Protein AF-A0A942BKR8-F1 (afdb_monomer)

Structure (mmCIF, N/CA/C/O backbone):
data_AF-A0A942BKR8-F1
#
_entry.id   AF-A0A942BKR8-F1
#
loop_
_atom_site.group_PDB
_atom_site.id
_atom_site.type_symbol
_atom_site.label_atom_id
_atom_site.label_alt_id
_atom_site.label_comp_id
_atom_site.label_asym_id
_atom_site.label_entity_id
_atom_site.label_seq_id
_atom_site.pdbx_PDB_ins_code
_atom_site.Cartn_x
_atom_site.Cartn_y
_atom_site.Cartn_z
_atom_site.occupancy
_atom_site.B_iso_or_equiv
_atom_site.auth_seq_id
_atom_site.auth_comp_id
_atom_site.auth_asym_id
_atom_site.auth_atom_id
_atom_site.pdbx_PDB_model_num
ATOM 1 N N . MET A 1 1 ? -7.745 -10.402 12.088 1.00 82.06 1 MET A N 1
ATOM 2 C CA . MET A 1 1 ? -8.583 -9.652 13.038 1.00 82.06 1 MET A CA 1
ATOM 3 C C . MET A 1 1 ? -7.690 -8.964 14.060 1.00 82.06 1 MET A C 1
ATOM 5 O O . MET A 1 1 ? -7.038 -9.674 14.825 1.00 82.06 1 MET A O 1
ATOM 9 N N . LEU A 1 2 ? -7.633 -7.633 14.040 1.00 82.12 2 LEU A N 1
ATOM 10 C CA . LEU A 1 2 ? -7.012 -6.786 15.062 1.00 82.12 2 LEU A CA 1
ATOM 11 C C . LEU A 1 2 ? -7.940 -6.727 16.284 1.00 82.12 2 LEU A C 1
ATOM 13 O O . LEU A 1 2 ? -9.111 -6.392 16.129 1.00 82.12 2 LEU A O 1
ATOM 17 N N . LEU A 1 3 ? -7.440 -7.073 17.466 1.00 88.75 3 LEU A N 1
ATOM 18 C CA . LEU A 1 3 ? -8.209 -7.146 18.708 1.00 88.75 3 LEU A CA 1
ATOM 19 C C . LEU A 1 3 ? -7.782 -6.020 19.655 1.00 88.75 3 LEU A C 1
ATOM 21 O O . LEU A 1 3 ? -6.636 -5.975 20.101 1.00 88.75 3 LEU A O 1
ATOM 25 N N . ILE A 1 4 ? -8.712 -5.121 19.969 1.00 92.88 4 ILE A N 1
ATOM 26 C CA . ILE A 1 4 ? -8.462 -3.918 20.767 1.00 92.88 4 ILE A CA 1
ATOM 27 C C . ILE A 1 4 ? -9.358 -3.936 22.004 1.00 92.88 4 ILE A C 1
ATOM 29 O O . ILE A 1 4 ? -10.571 -4.082 21.880 1.00 92.88 4 ILE A O 1
ATOM 33 N N . ALA A 1 5 ? -8.781 -3.726 23.184 1.00 94.38 5 ALA A N 1
ATOM 34 C CA . ALA A 1 5 ? -9.537 -3.448 24.400 1.00 94.38 5 ALA A CA 1
ATOM 35 C C . ALA A 1 5 ? -9.640 -1.939 24.624 1.00 94.38 5 ALA A C 1
ATOM 37 O O . ALA A 1 5 ? -8.638 -1.225 24.586 1.00 94.38 5 ALA A O 1
ATOM 38 N N . VAL A 1 6 ? -10.839 -1.461 24.937 1.00 95.88 6 VAL A N 1
ATOM 39 C CA . VAL A 1 6 ? -11.064 -0.194 25.628 1.00 95.88 6 VAL A CA 1
ATOM 40 C C . VAL A 1 6 ? -11.277 -0.530 27.097 1.00 95.88 6 VAL A C 1
ATOM 42 O O . VAL A 1 6 ? -12.374 -0.925 27.495 1.00 95.88 6 VAL A O 1
ATOM 45 N N . ALA A 1 7 ? -10.206 -0.436 27.882 1.00 93.69 7 ALA A N 1
ATOM 46 C CA . ALA A 1 7 ? -10.173 -0.873 29.273 1.00 93.69 7 ALA A CA 1
ATOM 47 C C . ALA A 1 7 ? -10.205 0.328 30.221 1.00 93.69 7 ALA A C 1
ATOM 49 O O . ALA A 1 7 ? -9.514 1.321 30.002 1.00 93.69 7 ALA A O 1
ATOM 50 N N . GLY A 1 8 ? -11.068 0.269 31.230 1.00 89.38 8 GLY A N 1
ATOM 51 C CA . GLY A 1 8 ? -11.153 1.305 32.254 1.00 89.38 8 GLY A CA 1
ATOM 52 C C . GLY A 1 8 ? -12.089 0.915 33.397 1.00 89.38 8 GLY A C 1
ATOM 53 O O . GLY A 1 8 ? -12.909 -0.008 33.237 1.00 89.38 8 GLY A O 1
ATOM 54 N N . PRO A 1 9 ? -12.062 1.644 34.526 1.00 86.31 9 PRO A N 1
ATOM 55 C CA . PRO A 1 9 ? -12.952 1.384 35.650 1.00 86.31 9 PRO A CA 1
ATOM 56 C C . PRO A 1 9 ? -14.427 1.655 35.304 1.00 86.31 9 PRO A C 1
ATOM 58 O O . PRO A 1 9 ? -14.784 2.158 34.226 1.00 86.31 9 PRO A O 1
ATOM 61 N N . VAL A 1 10 ? -15.327 1.287 36.219 1.00 82.31 10 VAL A N 1
ATOM 62 C CA . VAL A 1 10 ? -16.761 1.590 36.091 1.00 82.31 10 VAL A CA 1
ATOM 63 C C . VAL A 1 10 ? -16.942 3.105 36.007 1.00 82.31 10 VAL A C 1
ATOM 65 O O . VAL A 1 10 ? -16.394 3.855 36.806 1.00 82.31 10 VAL A O 1
ATOM 68 N N . GLY A 1 11 ? -17.695 3.568 35.007 1.00 78.81 11 GLY A N 1
ATOM 69 C CA . GLY A 1 11 ? -17.929 4.999 34.807 1.00 78.81 11 GLY A CA 1
ATOM 70 C C . GLY A 1 11 ? -16.802 5.772 34.116 1.00 78.81 11 GLY A C 1
ATOM 71 O O . GLY A 1 11 ? -16.971 6.965 33.913 1.00 78.81 11 GLY A O 1
ATOM 72 N N . ALA A 1 12 ? -15.725 5.125 33.662 1.00 85.56 12 ALA A N 1
ATOM 73 C CA . ALA A 1 12 ? -14.618 5.783 32.954 1.00 85.56 12 ALA A CA 1
ATOM 74 C C . ALA A 1 12 ? -14.960 6.328 31.546 1.00 85.56 12 ALA A C 1
ATOM 76 O O . ALA A 1 12 ? -14.064 6.661 30.783 1.00 85.56 12 ALA A O 1
ATOM 77 N N . GLY A 1 13 ? -16.236 6.358 31.148 1.00 88.25 13 GLY A N 1
ATOM 78 C CA . GLY A 1 13 ? -16.650 6.849 29.829 1.00 88.25 13 GLY A CA 1
ATOM 79 C C . GLY A 1 13 ? -16.397 5.890 28.657 1.00 88.25 13 GLY A C 1
ATOM 80 O O . GLY A 1 13 ? -16.443 6.331 27.513 1.00 88.25 13 GLY A O 1
ATOM 81 N N . LYS A 1 14 ? -16.161 4.590 28.907 1.00 92.31 14 LYS A N 1
ATOM 82 C CA . LYS A 1 14 ? -15.961 3.567 27.856 1.00 92.31 14 LYS A CA 1
ATOM 83 C C . LYS A 1 14 ? -17.088 3.566 26.823 1.00 92.31 14 LYS A C 1
ATOM 85 O O . LYS A 1 14 ? -16.834 3.791 25.646 1.00 92.31 14 LYS A O 1
ATOM 90 N N . SER A 1 15 ? -18.326 3.401 27.279 1.00 92.00 15 SER A N 1
ATOM 91 C CA . SER A 1 15 ? -19.517 3.347 26.428 1.00 92.00 15 SER A CA 1
ATOM 92 C C . SER A 1 15 ? -19.700 4.632 25.620 1.00 92.00 15 SER A C 1
ATOM 94 O O . SER A 1 15 ? -19.992 4.582 24.430 1.00 92.00 15 SER A O 1
ATOM 96 N N . THR A 1 16 ? -19.430 5.794 26.226 1.00 92.19 16 THR A N 1
ATOM 97 C CA . THR A 1 16 ? -19.457 7.097 25.542 1.00 92.19 16 THR A CA 1
ATOM 98 C C . THR A 1 16 ? -18.399 7.186 24.442 1.00 92.19 16 THR A C 1
ATOM 100 O O . THR A 1 16 ? -18.692 7.631 23.332 1.00 92.19 16 THR A O 1
ATOM 103 N N . LEU A 1 17 ? -17.170 6.744 24.727 1.00 94.44 17 LEU A N 1
ATOM 104 C CA . LEU A 1 17 ? -16.083 6.704 23.752 1.00 94.44 17 LEU A CA 1
ATOM 105 C C . LEU A 1 17 ? -16.416 5.760 22.592 1.00 94.44 17 LEU A C 1
ATOM 107 O O . LEU A 1 17 ? -16.301 6.160 21.434 1.00 94.44 17 LEU A O 1
ATOM 111 N N . LEU A 1 18 ? -16.842 4.532 22.897 1.00 96.38 18 LEU A N 1
ATOM 112 C CA . LEU A 1 18 ? -17.204 3.525 21.901 1.00 96.38 18 LEU A CA 1
ATOM 113 C C . LEU A 1 18 ? -18.357 4.002 21.018 1.00 96.38 18 LEU A C 1
ATOM 115 O O . LEU A 1 18 ? -18.281 3.849 19.801 1.00 96.38 18 LEU A O 1
ATOM 119 N N . LEU A 1 19 ? -19.370 4.658 21.593 1.00 94.94 19 LEU A N 1
ATOM 120 C CA . LEU A 1 19 ? -20.505 5.190 20.835 1.00 94.94 19 LEU A CA 1
ATOM 121 C C . LEU A 1 19 ? -20.060 6.313 19.901 1.00 94.94 19 LEU A C 1
ATOM 123 O O . LEU A 1 19 ? -20.410 6.320 18.722 1.00 94.94 19 LEU A O 1
ATOM 127 N N . GLY A 1 20 ? -19.211 7.215 20.399 1.00 95.06 20 GLY A N 1
ATOM 128 C CA . GLY A 1 20 ? -18.631 8.279 19.587 1.00 95.06 20 GLY A CA 1
ATOM 129 C C . GLY A 1 20 ? -17.706 7.769 18.475 1.00 95.06 20 GLY A C 1
ATOM 130 O O . GLY A 1 20 ? -17.565 8.446 17.455 1.00 95.06 20 GLY A O 1
ATOM 131 N N . VAL A 1 21 ? -17.060 6.610 18.653 1.00 95.75 21 VAL A N 1
ATOM 132 C CA . VAL A 1 21 ? -16.286 5.927 17.602 1.00 95.75 21 VAL A CA 1
ATOM 133 C C . VAL A 1 21 ? -17.223 5.267 16.593 1.00 95.75 21 VAL A C 1
ATOM 135 O O . VAL A 1 21 ? -17.039 5.478 15.399 1.00 95.75 21 VAL A O 1
ATOM 138 N N . ALA A 1 22 ? -18.244 4.537 17.050 1.00 96.12 22 ALA A N 1
ATOM 139 C CA . ALA A 1 22 ? -19.228 3.880 16.192 1.00 96.12 22 ALA A CA 1
ATOM 140 C C . ALA A 1 22 ? -19.914 4.881 15.251 1.00 96.12 22 ALA A C 1
ATOM 142 O O . ALA A 1 22 ? -19.901 4.685 14.039 1.00 96.12 22 ALA A O 1
ATOM 143 N N . GLN A 1 23 ? -20.423 5.993 15.791 1.00 94.62 23 GLN A N 1
ATOM 144 C CA . GLN A 1 23 ? -21.047 7.064 15.007 1.00 94.62 23 GLN A CA 1
ATOM 145 C C . GLN A 1 23 ? -20.092 7.632 13.953 1.00 94.62 23 GLN A C 1
ATOM 147 O O . GLN A 1 23 ? -20.432 7.683 12.776 1.00 94.62 23 GLN A O 1
ATOM 152 N N . ALA A 1 24 ? -18.862 7.970 14.347 1.00 93.06 24 ALA A N 1
ATOM 153 C CA . ALA A 1 24 ? -17.874 8.522 13.424 1.00 93.06 24 ALA A CA 1
ATOM 154 C C . ALA A 1 24 ? -17.439 7.523 12.333 1.00 93.06 24 ALA A C 1
ATOM 156 O O . ALA A 1 24 ? -17.042 7.938 11.245 1.00 93.06 24 ALA A O 1
ATOM 157 N N . LEU A 1 25 ? -17.480 6.215 12.601 1.00 92.38 25 LEU A N 1
ATOM 158 C CA . LEU A 1 25 ? -17.224 5.185 11.592 1.00 92.38 25 LEU A CA 1
ATOM 159 C C . LEU A 1 25 ? -18.404 5.039 10.620 1.00 92.38 25 LEU A C 1
ATOM 161 O O . LEU A 1 25 ? -18.173 4.961 9.413 1.00 92.38 25 LEU A O 1
ATOM 165 N N . ILE A 1 26 ? -19.643 5.074 11.124 1.00 89.25 26 ILE A N 1
ATOM 166 C CA . ILE A 1 26 ? -20.868 5.060 10.307 1.00 89.25 26 ILE A CA 1
ATOM 167 C C . ILE A 1 26 ? -20.913 6.288 9.387 1.00 89.25 26 ILE A C 1
ATOM 169 O O . ILE A 1 26 ? -21.120 6.142 8.186 1.00 89.25 26 ILE A O 1
ATOM 173 N N . GLU A 1 27 ? -20.635 7.486 9.911 1.00 88.88 27 GLU A N 1
ATOM 174 C CA . GLU A 1 27 ? -20.559 8.736 9.132 1.00 88.88 27 GLU A CA 1
ATOM 175 C C . GLU A 1 27 ? -19.515 8.669 8.007 1.00 88.88 27 GLU A C 1
ATOM 177 O O . GLU A 1 27 ? -19.668 9.293 6.960 1.00 88.88 27 GLU A O 1
ATOM 182 N N . LYS A 1 28 ? -18.449 7.885 8.206 1.00 83.25 28 LYS A N 1
ATOM 183 C CA . LYS A 1 28 ? -17.399 7.634 7.208 1.00 83.25 28 LYS A CA 1
ATOM 184 C C . LYS A 1 28 ? -17.722 6.469 6.266 1.00 83.25 28 LYS A C 1
ATOM 186 O O . LYS A 1 28 ? -16.849 6.064 5.496 1.00 83.25 28 LYS A O 1
ATOM 191 N N . GLY A 1 29 ? -18.933 5.916 6.335 1.00 84.12 29 GLY A N 1
ATOM 192 C CA . GLY A 1 29 ? -19.398 4.814 5.495 1.00 84.12 29 GLY A CA 1
ATOM 193 C C . GLY A 1 29 ? -18.681 3.488 5.749 1.00 84.12 29 GLY A C 1
ATOM 194 O O . GLY A 1 29 ? -18.616 2.656 4.848 1.00 84.12 29 GLY A O 1
ATOM 195 N N . GLN A 1 30 ? -18.080 3.292 6.926 1.00 86.06 30 GLN A N 1
ATOM 196 C CA . GLN A 1 30 ? -17.479 2.004 7.282 1.00 86.06 30 GLN A CA 1
ATOM 197 C C . GLN A 1 30 ? -18.559 0.982 7.629 1.00 86.06 30 GLN A C 1
ATOM 199 O O . GLN A 1 30 ? -19.591 1.324 8.212 1.00 86.06 30 GLN A O 1
ATOM 204 N N . SER A 1 31 ? -18.302 -0.285 7.304 1.00 89.44 31 SER A N 1
ATOM 205 C CA . SER A 1 31 ? -19.162 -1.378 7.747 1.00 89.44 31 SER A CA 1
ATOM 206 C C . SER A 1 31 ? -18.900 -1.640 9.230 1.00 89.44 31 SER A C 1
ATOM 208 O O . SER A 1 31 ? -17.857 -2.185 9.599 1.00 89.44 31 SER A O 1
ATOM 210 N N . VAL A 1 32 ? -19.835 -1.220 10.086 1.00 95.38 32 VAL A N 1
ATOM 211 C CA . VAL A 1 32 ? -19.746 -1.397 11.541 1.00 95.38 32 VAL A CA 1
ATOM 212 C C . VAL A 1 32 ? -20.957 -2.164 12.049 1.00 95.38 32 VAL A C 1
ATOM 214 O O . VAL A 1 32 ? -22.084 -1.869 11.653 1.00 95.38 32 VAL A O 1
ATOM 217 N N . ALA A 1 33 ? -20.729 -3.111 12.954 1.00 95.81 33 ALA A N 1
ATOM 218 C CA . ALA A 1 33 ? -21.783 -3.844 13.645 1.00 95.81 33 ALA A CA 1
ATOM 219 C C . ALA A 1 33 ? -21.454 -4.049 15.130 1.00 95.81 33 ALA A C 1
ATOM 221 O O . ALA A 1 33 ? -20.327 -3.824 15.576 1.00 95.81 33 ALA A O 1
ATOM 222 N N . GLY A 1 34 ? -22.446 -4.496 15.895 1.00 94.94 34 GLY A N 1
ATOM 223 C CA . GLY A 1 34 ? -22.294 -4.843 17.306 1.00 94.94 34 GLY A CA 1
ATOM 224 C C . GLY A 1 34 ? -23.263 -4.074 18.191 1.00 94.94 34 GLY A C 1
ATOM 225 O O . GLY A 1 34 ? -24.356 -3.712 17.753 1.00 94.94 34 GLY A O 1
ATOM 226 N N . PHE A 1 35 ? -22.883 -3.854 19.443 1.00 94.00 35 PHE A N 1
ATOM 227 C CA . PHE A 1 35 ? -23.728 -3.171 20.412 1.00 94.00 35 PHE A CA 1
ATOM 228 C C . PHE A 1 35 ? -22.903 -2.475 21.488 1.00 94.00 35 PHE A C 1
ATOM 230 O O . PHE A 1 35 ? -21.774 -2.863 21.796 1.00 94.00 35 PHE A O 1
ATOM 237 N N . ILE A 1 36 ? -23.498 -1.447 22.083 1.00 94.44 36 ILE A N 1
ATOM 238 C CA . ILE A 1 36 ? -22.902 -0.687 23.179 1.00 94.44 36 ILE A CA 1
ATOM 239 C C . ILE A 1 36 ? -23.905 -0.601 24.319 1.00 94.44 36 ILE A C 1
ATOM 241 O O . ILE A 1 36 ? -25.056 -0.226 24.105 1.00 94.44 36 ILE A O 1
ATOM 245 N N . GLN A 1 37 ? -23.460 -0.913 25.533 1.00 90.88 37 GLN A N 1
ATOM 246 C CA . GLN A 1 37 ? -24.281 -0.817 26.730 1.00 90.88 37 GLN A CA 1
ATOM 247 C C . GLN A 1 37 ? -24.216 0.604 27.281 1.00 90.88 37 GLN A C 1
ATOM 249 O O . GLN A 1 37 ? -23.199 1.049 27.807 1.00 90.88 37 GLN A O 1
ATOM 254 N N . VAL A 1 38 ? -25.320 1.333 27.175 1.00 89.31 38 VAL A N 1
ATOM 255 C CA . VAL A 1 38 ? -25.442 2.688 27.703 1.00 89.31 38 VAL A CA 1
ATOM 256 C C . VAL A 1 38 ? -26.180 2.624 29.033 1.00 89.31 38 VAL A C 1
ATOM 258 O O . VAL A 1 38 ? -27.279 2.089 29.142 1.00 89.31 38 VAL A O 1
ATOM 261 N N . ALA A 1 39 ? -25.540 3.160 30.066 1.00 86.19 39 ALA A N 1
ATOM 262 C CA . ALA A 1 39 ? -26.139 3.287 31.384 1.00 86.19 39 ALA A CA 1
ATOM 263 C C . ALA A 1 39 ? -27.215 4.385 31.379 1.00 86.19 39 ALA A C 1
ATOM 265 O O . ALA A 1 39 ? -26.976 5.468 30.838 1.00 86.19 39 ALA A O 1
ATOM 266 N N . GLY A 1 40 ? -28.360 4.109 32.003 1.00 84.69 40 GLY A N 1
ATOM 267 C CA . GLY A 1 40 ? -29.383 5.102 32.318 1.00 84.69 40 GLY A CA 1
ATOM 268 C C . GLY A 1 40 ? -28.958 6.039 33.453 1.00 84.69 40 GLY A C 1
ATOM 269 O O . GLY A 1 40 ? -27.769 6.174 33.771 1.00 84.69 40 GLY A O 1
ATOM 270 N N . GLU A 1 41 ? -29.935 6.688 34.085 1.00 80.06 41 GLU A N 1
ATOM 271 C CA . GLU A 1 41 ? -29.666 7.580 35.211 1.00 80.06 41 GLU A CA 1
ATOM 272 C C . GLU A 1 41 ? -29.025 6.832 36.387 1.00 80.06 41 GLU A C 1
ATOM 274 O O . GLU A 1 41 ? -29.347 5.684 36.711 1.00 80.06 41 GLU A O 1
ATOM 279 N N . ARG A 1 42 ? -28.065 7.508 37.022 1.00 81.06 42 ARG A N 1
ATOM 280 C CA . ARG A 1 42 ? -27.424 7.046 38.250 1.00 81.06 42 ARG A CA 1
ATOM 281 C C . ARG A 1 42 ? -27.868 7.950 39.374 1.00 81.06 42 ARG A C 1
ATOM 283 O O . ARG A 1 42 ? -27.618 9.150 39.325 1.00 81.06 42 ARG A O 1
ATOM 290 N N . GLN A 1 43 ? -28.434 7.360 40.415 1.00 80.31 43 GLN A N 1
ATOM 291 C CA . GLN A 1 43 ? -28.839 8.139 41.581 1.00 80.31 43 GLN A CA 1
ATOM 292 C C . GLN A 1 43 ? -27.650 8.600 42.431 1.00 80.31 43 GLN A C 1
ATOM 294 O O . GLN A 1 43 ? -27.746 9.612 43.116 1.00 80.31 43 GLN A O 1
ATOM 299 N N . GLN A 1 44 ? -26.529 7.865 42.409 1.00 79.31 44 GLN A N 1
ATOM 300 C CA . GLN A 1 44 ? -25.344 8.177 43.211 1.00 79.31 44 GLN A CA 1
ATOM 301 C C . GLN A 1 44 ? -24.038 7.853 42.461 1.00 79.31 44 GLN A C 1
ATOM 303 O O . GLN A 1 44 ? -23.983 6.860 41.727 1.00 79.31 44 GLN A O 1
ATOM 308 N N . PRO A 1 45 ? -22.961 8.641 42.655 1.00 73.38 45 PRO A N 1
ATOM 309 C CA . PRO A 1 45 ? -21.629 8.306 42.152 1.00 73.38 45 PRO A CA 1
ATOM 310 C C . PRO A 1 45 ? -21.156 6.945 42.683 1.00 73.38 45 PRO A C 1
ATOM 312 O O . PRO A 1 45 ? -21.305 6.645 43.861 1.00 73.38 45 PRO A O 1
ATOM 315 N N . GLY A 1 46 ? -20.588 6.105 41.816 1.00 68.38 46 GLY A N 1
ATOM 316 C CA . GLY A 1 46 ? -20.098 4.768 42.187 1.00 68.38 46 GLY A CA 1
ATOM 317 C C . GLY A 1 46 ? -21.173 3.675 42.261 1.00 68.38 46 GLY A C 1
ATOM 318 O O . GLY A 1 46 ? -20.833 2.498 42.149 1.00 68.38 46 GLY A O 1
ATOM 319 N N . ARG A 1 47 ? -22.463 4.032 42.342 1.00 77.12 47 ARG A N 1
ATOM 320 C CA . ARG A 1 47 ? -23.572 3.088 42.141 1.00 77.12 47 ARG A CA 1
ATOM 321 C C . ARG A 1 47 ? -23.756 2.839 40.640 1.00 77.12 47 ARG A C 1
ATOM 323 O O . ARG A 1 47 ? -23.650 3.758 39.823 1.00 77.12 47 ARG A O 1
ATOM 330 N N . GLY A 1 48 ? -24.009 1.587 40.261 1.00 74.81 48 GLY A N 1
ATOM 331 C CA . GLY A 1 48 ? -24.417 1.277 38.888 1.00 74.81 48 GLY A CA 1
ATOM 332 C C . GLY A 1 48 ? -25.794 1.878 38.573 1.00 74.81 48 GLY A C 1
ATOM 333 O O . GLY A 1 48 ? -26.536 2.212 39.491 1.00 74.81 48 GLY A O 1
ATOM 334 N N . ALA A 1 49 ? -26.123 2.040 37.292 1.00 84.88 49 ALA A N 1
ATOM 335 C CA . ALA A 1 49 ? -27.385 2.663 36.883 1.00 84.88 49 ALA A CA 1
ATOM 336 C C . ALA A 1 49 ? -28.600 1.790 37.225 1.00 84.88 49 ALA A C 1
ATOM 338 O O . ALA A 1 49 ? -28.463 0.573 37.399 1.00 84.88 49 ALA A O 1
ATOM 339 N N . ASP A 1 50 ? -29.766 2.434 37.312 1.00 87.94 50 ASP A N 1
ATOM 340 C CA . ASP A 1 50 ? -31.046 1.762 37.567 1.00 87.94 50 ASP A CA 1
ATOM 341 C C . ASP A 1 50 ? -31.498 0.950 36.343 1.00 87.94 50 ASP A C 1
ATOM 343 O O . ASP A 1 50 ? -32.085 -0.124 36.474 1.00 87.94 50 ASP A O 1
ATOM 347 N N . THR A 1 51 ? -31.155 1.419 35.144 1.00 90.06 51 THR A N 1
ATOM 348 C CA . THR A 1 51 ? -31.402 0.726 33.880 1.00 90.06 51 THR A CA 1
ATOM 349 C C . THR A 1 51 ? -30.172 0.759 32.984 1.00 90.06 51 THR A C 1
ATOM 351 O O . THR A 1 51 ? -29.326 1.656 33.060 1.00 90.06 51 THR A O 1
ATOM 354 N N . TYR A 1 52 ? -30.073 -0.242 32.119 1.00 88.06 52 TYR A N 1
ATOM 355 C CA . TYR A 1 52 ? -29.096 -0.312 31.048 1.00 88.06 52 TYR A CA 1
ATOM 356 C C . TYR A 1 52 ? -29.811 -0.649 29.752 1.00 88.06 52 TYR A C 1
ATOM 358 O O . TYR A 1 52 ? -30.551 -1.634 29.681 1.00 88.06 52 TYR A O 1
ATOM 366 N N . ASP A 1 53 ? -29.524 0.150 28.732 1.00 91.19 53 ASP A N 1
ATOM 367 C CA . ASP A 1 53 ? -29.974 -0.081 27.370 1.00 91.19 53 ASP A CA 1
ATOM 368 C C . ASP A 1 53 ? -28.800 -0.557 26.525 1.00 91.19 53 ASP A C 1
ATOM 370 O O . ASP A 1 53 ? -27.658 -0.124 26.697 1.00 91.19 53 ASP A O 1
ATOM 374 N N . LEU A 1 54 ? -29.092 -1.409 25.555 1.00 90.88 54 LEU A N 1
ATOM 375 C CA . LEU A 1 54 ? -28.176 -1.744 24.482 1.00 90.88 54 LEU A CA 1
ATOM 376 C C . LEU A 1 54 ? -28.523 -0.915 23.250 1.00 90.88 54 LEU A C 1
ATOM 378 O O . LEU A 1 54 ? -29.650 -0.952 22.753 1.00 90.88 54 LEU A O 1
ATOM 382 N N . VAL A 1 55 ? -27.535 -0.171 22.764 1.00 94.00 55 VAL A N 1
ATOM 383 C CA . VAL A 1 55 ? -27.567 0.534 21.483 1.00 94.00 55 VAL A CA 1
ATOM 384 C C . VAL A 1 55 ? -27.016 -0.404 20.421 1.00 94.00 55 VAL A C 1
ATOM 386 O O . VAL A 1 55 ? -25.838 -0.757 20.467 1.00 94.00 55 VAL A O 1
ATOM 389 N N . GLU A 1 56 ? -27.849 -0.797 19.467 1.00 93.19 56 GLU A N 1
ATOM 390 C CA . GLU A 1 56 ? -27.440 -1.654 18.354 1.00 93.19 56 GLU A CA 1
ATOM 391 C C . GLU A 1 56 ? -26.729 -0.856 17.259 1.00 93.19 56 GLU A C 1
ATOM 393 O O . GLU A 1 56 ? -27.093 0.276 16.952 1.00 93.19 56 GLU A O 1
ATOM 398 N N . ILE A 1 57 ? -25.705 -1.443 16.644 1.00 93.81 57 ILE A N 1
ATOM 399 C CA . ILE A 1 57 ? -24.937 -0.840 15.551 1.00 93.81 57 ILE A CA 1
ATOM 400 C C . ILE A 1 57 ? -25.213 -1.648 14.272 1.00 93.81 57 ILE A C 1
ATOM 402 O O . ILE A 1 57 ? -25.084 -2.875 14.312 1.00 93.81 57 ILE A O 1
ATOM 406 N N . PRO A 1 58 ? -25.550 -1.007 13.133 1.00 90.38 58 PRO A N 1
ATOM 407 C CA . PRO A 1 58 ? -25.489 0.438 12.873 1.00 90.38 58 PRO A CA 1
ATOM 408 C C . PRO A 1 58 ? -26.801 1.210 13.098 1.00 90.38 58 PRO A C 1
ATOM 410 O O . PRO A 1 58 ? -26.804 2.423 12.915 1.00 90.38 58 PRO A O 1
ATOM 413 N N . SER A 1 59 ? -27.907 0.553 13.470 1.00 90.06 59 SER A N 1
ATOM 414 C CA . SER A 1 59 ? -29.236 1.192 13.574 1.00 90.06 59 SER A CA 1
ATOM 415 C C . SER A 1 59 ? -29.314 2.302 14.628 1.00 90.06 59 SER A C 1
ATOM 417 O O . SER A 1 59 ? -30.200 3.152 14.566 1.00 90.06 59 SER A O 1
ATOM 419 N N . LEU A 1 60 ? -28.406 2.280 15.608 1.00 90.25 60 LEU A N 1
ATOM 420 C CA . LEU A 1 60 ? -28.409 3.101 16.819 1.00 90.25 60 LEU A CA 1
ATOM 421 C C . LEU A 1 60 ? -29.709 2.977 17.627 1.00 90.25 60 LEU A C 1
ATOM 423 O O . LEU A 1 60 ? -30.013 3.826 18.469 1.00 90.25 60 LEU A O 1
ATOM 427 N N . GLN A 1 61 ? -30.465 1.902 17.398 1.00 91.88 61 GLN A N 1
ATOM 428 C CA . GLN A 1 61 ? -31.696 1.629 18.116 1.00 91.88 61 GLN A CA 1
ATOM 429 C C . GLN A 1 61 ? -31.370 1.190 19.542 1.00 91.88 61 GLN A C 1
ATOM 431 O O . GLN A 1 61 ? -30.525 0.323 19.767 1.00 91.88 61 GLN A O 1
ATOM 436 N N . LYS A 1 62 ? -32.057 1.795 20.511 1.00 93.00 62 LYS A N 1
ATOM 437 C CA . LYS A 1 62 ? -31.969 1.416 21.921 1.00 93.00 62 LYS A CA 1
ATOM 438 C C . LYS A 1 62 ? -32.955 0.304 22.229 1.00 93.00 62 LYS A C 1
ATOM 440 O O . LYS A 1 62 ? -34.123 0.380 21.854 1.00 93.00 62 LYS A O 1
ATOM 445 N N . THR A 1 63 ? -32.477 -0.699 22.948 1.00 91.50 63 THR A N 1
ATOM 446 C CA . THR A 1 63 ? -33.273 -1.821 23.443 1.00 91.50 63 THR A CA 1
ATOM 447 C C . THR A 1 63 ? -32.984 -2.016 24.929 1.00 91.50 63 THR A C 1
ATOM 449 O O . THR A 1 63 ? -31.808 -2.022 25.299 1.00 91.50 63 THR A O 1
ATOM 452 N N . PRO A 1 64 ? -34.004 -2.181 25.787 1.00 90.44 64 PRO A N 1
ATOM 453 C CA . PRO A 1 64 ? -33.785 -2.480 27.198 1.00 90.44 64 PRO A CA 1
ATOM 454 C C . PRO A 1 64 ? -32.956 -3.755 27.366 1.00 90.44 64 PRO A C 1
ATOM 456 O O . PRO A 1 64 ? -33.203 -4.749 26.680 1.00 90.44 64 PRO A O 1
ATOM 459 N N . TRP A 1 65 ? -31.979 -3.734 28.271 1.00 88.12 65 TRP A N 1
ATOM 460 C CA . TRP A 1 65 ? -31.074 -4.865 28.487 1.00 88.12 65 TRP A CA 1
ATOM 461 C C . TRP A 1 65 ? -31.064 -5.368 29.919 1.00 88.12 65 TRP A C 1
ATOM 463 O O . TRP A 1 65 ? -31.263 -6.557 30.154 1.00 88.12 65 TRP A O 1
ATOM 473 N N . ALA A 1 66 ? -30.849 -4.479 30.882 1.00 87.12 66 ALA A N 1
ATOM 474 C CA . ALA A 1 66 ? -30.815 -4.864 32.282 1.00 87.12 66 ALA A CA 1
ATOM 475 C C . ALA A 1 66 ? -31.502 -3.816 33.144 1.00 87.12 66 ALA A C 1
ATOM 477 O O . ALA A 1 66 ? -31.354 -2.612 32.927 1.00 87.12 66 ALA A O 1
ATOM 478 N N . VAL A 1 67 ? -32.230 -4.291 34.147 1.00 89.56 67 VAL A N 1
ATOM 479 C CA . VAL A 1 67 ? -32.846 -3.451 35.174 1.00 89.56 67 VAL A CA 1
ATOM 480 C C . VAL A 1 67 ? -32.238 -3.831 36.512 1.00 89.56 67 VAL A C 1
ATOM 482 O O . VAL A 1 67 ? -32.055 -5.017 36.806 1.00 89.56 67 VAL A O 1
ATOM 485 N N . ARG A 1 68 ? -31.879 -2.826 37.309 1.00 86.56 68 ARG A N 1
ATOM 486 C CA . ARG A 1 68 ? -31.351 -3.034 38.652 1.00 86.56 68 ARG A CA 1
ATOM 487 C C . ARG A 1 68 ? -32.435 -3.636 39.541 1.00 86.56 68 ARG A C 1
ATOM 489 O O . ARG A 1 68 ? -33.549 -3.128 39.611 1.00 86.56 68 ARG A O 1
ATOM 496 N N . ASP A 1 69 ? -32.075 -4.703 40.235 1.00 89.56 69 ASP A N 1
ATOM 497 C CA . ASP A 1 69 ? -32.926 -5.399 41.189 1.00 89.56 69 ASP A CA 1
ATOM 498 C C . ASP A 1 69 ? -32.078 -5.736 42.415 1.00 89.56 69 ASP A C 1
ATOM 500 O O . ASP A 1 69 ? -31.238 -6.633 42.371 1.00 89.56 69 ASP A O 1
ATOM 504 N N . GLU A 1 70 ? -32.269 -4.980 43.500 1.00 89.06 70 GLU A N 1
ATOM 505 C CA . GLU A 1 70 ? -31.480 -5.114 44.736 1.00 89.06 70 GLU A CA 1
ATOM 506 C C . GLU A 1 70 ? -31.691 -6.469 45.435 1.00 89.06 70 GLU A C 1
ATOM 508 O O . GLU A 1 70 ? -30.969 -6.793 46.375 1.00 89.06 70 GLU A O 1
ATOM 513 N N . THR A 1 71 ? -32.663 -7.272 44.987 1.00 91.44 71 THR A N 1
ATOM 514 C CA . THR A 1 71 ? -32.884 -8.631 45.502 1.00 91.44 71 THR A CA 1
ATOM 515 C C . THR A 1 71 ? -31.947 -9.673 44.883 1.00 91.44 71 THR A C 1
ATOM 517 O O . THR A 1 71 ? -31.851 -10.787 45.397 1.00 91.44 71 THR A O 1
ATOM 520 N N . LEU A 1 72 ? -31.240 -9.330 43.798 1.00 86.56 72 LEU A N 1
ATOM 521 C CA . LEU A 1 72 ? -30.338 -10.228 43.074 1.00 86.56 72 LEU A CA 1
ATOM 522 C C . LEU A 1 72 ? -28.862 -9.978 43.430 1.00 86.56 72 LEU A C 1
ATOM 524 O O . LEU A 1 72 ? -28.472 -8.896 43.866 1.00 86.56 72 LEU A O 1
ATOM 528 N N . SER A 1 73 ? -28.010 -10.980 43.195 1.00 80.00 73 SER A N 1
ATOM 529 C CA . SER A 1 73 ? -26.550 -10.857 43.291 1.00 80.00 73 SER A CA 1
ATOM 530 C C . SER A 1 73 ? -25.889 -11.512 42.068 1.00 80.00 73 SER A C 1
ATOM 532 O O . SER A 1 73 ? -25.885 -12.742 41.985 1.00 80.00 73 SER A O 1
ATOM 534 N N . PRO A 1 74 ? -25.348 -10.734 41.106 1.00 75.88 74 PRO A N 1
ATOM 535 C CA . PRO A 1 74 ? -25.307 -9.265 41.073 1.00 75.88 74 PRO A CA 1
ATOM 536 C C . PRO A 1 74 ? -26.712 -8.630 40.956 1.00 75.88 74 PRO A C 1
ATOM 538 O O . PRO A 1 74 ? -27.626 -9.302 40.481 1.00 75.88 74 PRO A O 1
ATOM 541 N N . PRO A 1 75 ? -26.901 -7.352 41.356 1.00 86.06 75 PRO A N 1
ATOM 542 C CA . PRO A 1 75 ? -28.218 -6.717 41.504 1.00 86.06 75 PRO A CA 1
ATOM 543 C C . PRO A 1 75 ? -28.820 -6.287 40.160 1.00 86.06 75 PRO A C 1
ATOM 545 O O . PRO A 1 75 ? -29.206 -5.134 39.975 1.00 86.06 75 PRO A O 1
ATOM 548 N N . TYR A 1 76 ? -28.833 -7.189 39.181 1.00 85.31 76 TYR A N 1
ATOM 549 C CA . TYR A 1 76 ? -29.287 -6.934 37.822 1.00 85.31 76 TYR A CA 1
ATOM 550 C C . TYR A 1 76 ? -30.102 -8.103 37.299 1.00 85.31 76 TYR A C 1
ATOM 552 O O . TYR A 1 76 ? -29.641 -9.243 37.255 1.00 85.31 76 TYR A O 1
ATOM 560 N N . ARG A 1 77 ? -31.311 -7.786 36.842 1.00 87.38 77 ARG A N 1
ATOM 561 C CA . ARG A 1 77 ? -32.151 -8.692 36.073 1.00 87.38 77 ARG A CA 1
ATOM 562 C C . ARG A 1 77 ? -31.935 -8.406 34.592 1.00 87.38 77 ARG A C 1
ATOM 564 O O . ARG A 1 77 ? -32.300 -7.334 34.108 1.00 87.38 77 ARG A O 1
ATOM 5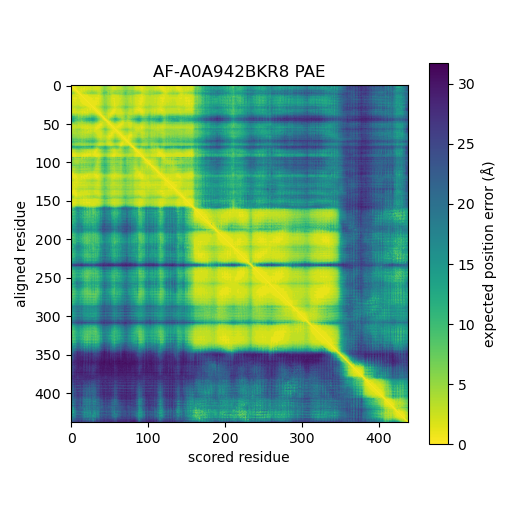71 N N . PHE A 1 78 ? -31.338 -9.360 33.886 1.00 84.31 78 PHE A N 1
ATOM 572 C CA . PHE A 1 78 ? -31.138 -9.281 32.441 1.00 84.31 78 PHE A CA 1
ATOM 573 C C . PHE A 1 78 ? -32.421 -9.662 31.703 1.00 84.31 78 PHE A C 1
ATOM 575 O O . PHE A 1 78 ? -33.084 -10.643 32.046 1.00 84.31 78 PHE A O 1
ATOM 582 N N . LEU A 1 79 ? -32.772 -8.875 30.693 1.00 84.00 79 LEU A N 1
ATOM 583 C CA . LEU A 1 79 ? -33.901 -9.141 29.816 1.00 84.00 79 LEU A CA 1
ATOM 584 C C . LEU A 1 79 ? -33.443 -10.062 28.673 1.00 84.00 79 LEU A C 1
ATOM 586 O O . LEU A 1 79 ? -32.347 -9.865 28.142 1.00 84.00 79 LEU A O 1
ATOM 590 N N . PRO A 1 80 ? -34.242 -11.069 28.276 1.00 73.06 80 PRO A N 1
ATOM 591 C CA . PRO A 1 80 ? -33.861 -11.977 27.202 1.00 73.06 80 PRO A CA 1
ATOM 592 C C . PRO A 1 80 ? -33.620 -11.212 25.899 1.00 73.06 80 PRO A C 1
ATOM 594 O O . PRO A 1 80 ? -34.493 -10.484 25.429 1.00 73.06 80 PRO A O 1
ATOM 597 N N . SER A 1 81 ? -32.457 -11.413 25.283 1.00 69.38 81 SER A N 1
ATOM 598 C CA . SER A 1 81 ? -32.220 -10.969 23.912 1.00 69.38 81 SER A CA 1
ATOM 599 C C . SER A 1 81 ? -31.358 -11.990 23.180 1.00 69.38 81 SER A C 1
ATOM 601 O O . SER A 1 81 ? -30.157 -12.092 23.439 1.00 69.38 81 SER A O 1
ATOM 603 N N . GLU A 1 82 ? -31.955 -12.740 22.256 1.00 72.12 82 GLU A N 1
ATOM 604 C CA . GLU A 1 82 ? -31.178 -13.466 21.255 1.00 72.12 82 GLU A CA 1
ATOM 605 C C . GLU A 1 82 ? -30.617 -12.445 20.271 1.00 72.12 82 GLU A C 1
ATOM 607 O O . GLU A 1 82 ? -31.347 -11.863 19.470 1.00 72.12 82 GLU A O 1
ATOM 612 N N . ARG A 1 83 ? -29.312 -12.186 20.356 1.00 76.81 83 ARG A N 1
ATOM 613 C CA . ARG A 1 83 ? -28.642 -11.249 19.456 1.00 76.81 83 ARG A CA 1
ATOM 614 C C . ARG A 1 83 ? -27.756 -12.001 18.490 1.00 76.81 83 ARG A C 1
ATOM 616 O O . ARG A 1 83 ? -27.135 -12.999 18.836 1.00 76.81 83 ARG A O 1
ATOM 623 N N . LYS A 1 84 ? -27.683 -11.482 17.270 1.00 84.94 84 LYS A N 1
ATOM 624 C CA . LYS A 1 84 ? -26.714 -11.891 16.259 1.00 84.94 84 LYS A CA 1
ATOM 625 C C . LYS A 1 84 ? -26.000 -10.639 15.789 1.00 84.94 84 LYS A C 1
ATOM 627 O O . LYS A 1 84 ? -26.647 -9.652 15.455 1.00 84.94 84 LYS A O 1
ATOM 632 N N . VAL A 1 85 ? -24.674 -10.684 15.769 1.00 89.12 85 VAL A N 1
ATOM 633 C CA . VAL A 1 85 ? -23.866 -9.608 15.196 1.00 89.12 85 VAL A CA 1
ATOM 634 C C . VAL A 1 85 ? -23.575 -9.990 13.747 1.00 89.12 85 VAL A C 1
ATOM 636 O O . VAL A 1 85 ? -22.910 -11.005 13.525 1.00 89.12 85 VAL A O 1
ATOM 639 N N . PRO A 1 86 ? -24.098 -9.253 12.750 1.00 88.50 86 PRO A N 1
ATOM 640 C CA . PRO A 1 86 ? -23.787 -9.547 11.360 1.00 88.50 86 PRO A CA 1
ATOM 641 C C . PRO A 1 86 ? -22.287 -9.329 11.092 1.00 88.50 86 PRO A C 1
ATOM 643 O O . PRO A 1 86 ? -21.649 -8.526 11.779 1.00 88.50 86 PRO A O 1
ATOM 646 N N . PRO A 1 87 ? -21.705 -10.013 10.091 1.00 88.00 87 PRO A N 1
ATOM 647 C CA . PRO A 1 87 ? -20.334 -9.748 9.668 1.00 88.00 87 PRO A CA 1
ATOM 648 C C . PRO A 1 87 ? -20.148 -8.280 9.266 1.00 88.00 87 PRO A C 1
ATOM 650 O O . PRO A 1 87 ? -20.962 -7.733 8.520 1.00 88.00 87 PRO A O 1
ATOM 653 N N . ALA A 1 88 ? -19.067 -7.663 9.736 1.00 91.00 88 ALA A N 1
ATOM 654 C CA . ALA A 1 88 ? -18.721 -6.271 9.450 1.00 91.00 88 ALA A CA 1
ATOM 655 C C . ALA A 1 88 ? -17.197 -6.084 9.431 1.00 91.00 88 ALA A C 1
ATOM 657 O O . ALA A 1 88 ? -16.463 -6.903 9.984 1.00 91.00 88 ALA A O 1
ATOM 658 N N . GLU A 1 89 ? -16.704 -5.006 8.817 1.00 87.94 89 GLU A N 1
ATOM 659 C CA . GLU A 1 89 ? -15.269 -4.669 8.847 1.00 87.94 89 GLU A CA 1
ATOM 660 C C . GLU A 1 89 ? -14.815 -4.408 10.290 1.00 87.94 89 GLU A C 1
ATOM 662 O O . GLU A 1 89 ? -13.801 -4.951 10.745 1.00 87.94 89 GLU A O 1
ATOM 667 N N . VAL A 1 90 ? -15.622 -3.641 11.029 1.00 94.31 90 VAL A N 1
ATOM 668 C CA . VAL A 1 90 ? -15.393 -3.292 12.431 1.00 94.31 90 VAL A CA 1
ATOM 669 C C . VAL A 1 90 ? -16.553 -3.797 13.282 1.00 94.31 90 VAL A C 1
ATOM 671 O O . VAL A 1 90 ? -17.712 -3.478 13.026 1.00 94.31 90 VAL A O 1
ATOM 674 N N . VAL A 1 91 ? -16.249 -4.552 14.334 1.00 96.25 91 VAL A N 1
ATOM 675 C CA . VAL A 1 91 ? -17.238 -4.962 15.336 1.00 96.25 91 VAL A CA 1
ATOM 676 C C . VAL A 1 91 ? -16.897 -4.332 16.676 1.00 96.25 91 VAL A C 1
ATOM 678 O O . VAL A 1 91 ? -15.749 -4.391 17.119 1.00 96.25 91 VAL A O 1
ATOM 681 N N . ILE A 1 92 ? -17.895 -3.716 17.309 1.00 96.94 92 ILE A N 1
ATOM 682 C CA . ILE A 1 92 ? -17.771 -3.070 18.618 1.00 96.94 92 ILE A CA 1
ATOM 683 C C . ILE A 1 92 ? -18.710 -3.771 19.594 1.00 96.94 92 ILE A C 1
ATOM 685 O O . ILE A 1 92 ? -19.918 -3.786 19.371 1.00 96.94 92 ILE A O 1
ATOM 689 N N . LEU A 1 93 ? -18.158 -4.333 20.669 1.00 94.75 93 LEU A N 1
ATOM 690 C CA . LEU A 1 93 ? -18.925 -4.953 21.752 1.00 94.75 93 LEU A CA 1
ATOM 691 C C . LEU A 1 93 ? -18.525 -4.296 23.069 1.00 94.75 93 LEU A C 1
ATOM 693 O O . LEU A 1 93 ? -17.340 -4.246 23.391 1.00 94.75 93 LEU A O 1
ATOM 697 N N . ASP A 1 94 ? -19.483 -3.783 23.827 1.00 92.75 94 ASP A N 1
ATOM 698 C CA . ASP A 1 94 ? -19.223 -3.168 25.134 1.00 92.75 94 ASP A CA 1
ATOM 699 C C . ASP A 1 94 ? -19.578 -4.105 26.302 1.00 92.75 94 ASP A C 1
ATOM 701 O O . ASP A 1 94 ? -20.371 -5.027 26.136 1.00 92.75 94 ASP A O 1
ATOM 705 N N . GLU A 1 95 ? -18.990 -3.837 27.474 1.00 83.25 95 GLU A N 1
ATOM 706 C CA . GLU A 1 95 ? -19.173 -4.581 28.738 1.00 83.25 95 GLU A CA 1
ATOM 707 C C . GLU A 1 95 ? -18.924 -6.101 28.630 1.00 83.25 95 GLU A C 1
ATOM 709 O O . GLU A 1 95 ? -19.663 -6.903 29.187 1.00 83.25 95 GLU A O 1
ATOM 714 N N . ILE A 1 96 ? -17.815 -6.520 28.005 1.00 84.62 96 ILE A N 1
ATOM 715 C CA . ILE A 1 96 ? -17.339 -7.906 28.161 1.00 84.62 96 ILE A CA 1
ATOM 716 C C . ILE A 1 96 ? -16.813 -8.075 29.592 1.00 84.62 96 ILE A C 1
ATOM 718 O O . ILE A 1 96 ? -15.722 -7.611 29.952 1.00 84.62 96 ILE A O 1
ATOM 722 N N . GLY A 1 97 ? -17.651 -8.675 30.432 1.00 80.12 97 GLY A N 1
ATOM 723 C CA . GLY A 1 97 ? -17.490 -8.766 31.868 1.00 80.12 97 GLY A CA 1
ATOM 724 C C . GLY A 1 97 ? -17.262 -10.192 32.353 1.00 80.12 97 GLY A C 1
ATOM 725 O O . GLY A 1 97 ? -16.851 -11.088 31.622 1.00 80.12 97 GLY A O 1
ATOM 726 N N . ARG A 1 98 ? -17.492 -10.380 33.654 1.00 79.44 98 ARG A N 1
ATOM 727 C CA . ARG A 1 98 ? -17.299 -11.668 34.329 1.00 79.44 98 ARG A CA 1
ATOM 728 C C . ARG A 1 98 ? -18.284 -12.730 33.835 1.00 79.44 98 ARG A C 1
ATOM 730 O O . ARG A 1 98 ? -17.899 -13.882 33.695 1.00 79.44 98 ARG A O 1
ATOM 737 N N . GLU A 1 99 ? -19.513 -12.328 33.524 1.00 79.31 99 GLU A N 1
ATOM 738 C CA . GLU A 1 99 ? -20.548 -13.223 33.003 1.00 79.31 99 GLU A CA 1
ATOM 739 C C . GLU A 1 99 ? -20.136 -13.828 31.652 1.00 79.31 99 GLU A C 1
ATOM 741 O O . GLU A 1 99 ? -20.220 -15.041 31.472 1.00 79.31 99 GLU A O 1
ATOM 746 N N . GLU A 1 100 ? -19.598 -13.017 30.738 1.00 84.31 100 GLU A N 1
ATOM 747 C CA . GLU A 1 100 ? -19.108 -13.459 29.427 1.00 84.31 100 GLU A CA 1
ATOM 748 C C . GLU A 1 100 ? -17.894 -14.387 29.548 1.00 84.31 100 GLU A C 1
ATOM 750 O O . GLU A 1 100 ? -17.798 -15.383 28.824 1.00 84.31 100 GLU A O 1
ATOM 755 N N . ILE A 1 101 ? -16.984 -14.085 30.482 1.00 83.25 101 ILE A N 1
ATOM 756 C CA . ILE A 1 101 ? -15.819 -14.930 30.787 1.00 83.25 101 ILE A CA 1
ATOM 757 C C . ILE A 1 101 ? -16.274 -16.309 31.283 1.00 83.25 101 ILE A C 1
ATOM 759 O O . ILE A 1 101 ? -15.753 -17.326 30.827 1.00 83.25 101 ILE A O 1
ATOM 763 N N . GLU A 1 102 ? -17.280 -16.353 32.161 1.00 82.44 102 GLU A N 1
ATOM 764 C CA . GLU A 1 102 ? -17.862 -17.586 32.712 1.00 82.44 102 GLU A CA 1
ATOM 765 C C . GLU A 1 102 ? -18.774 -18.332 31.713 1.00 82.44 102 GLU A C 1
ATOM 767 O O . GLU A 1 102 ? -19.428 -19.312 32.069 1.00 82.44 102 GLU A O 1
ATOM 772 N N . GLY A 1 103 ? -18.819 -17.899 30.448 1.00 78.50 103 GLY A N 1
ATOM 773 C CA . GLY A 1 103 ? -19.585 -18.559 29.392 1.00 78.50 103 GLY A CA 1
ATOM 774 C C . GLY A 1 103 ? -21.067 -18.187 29.361 1.00 78.50 103 GLY A C 1
ATOM 775 O O . GLY A 1 103 ? -21.810 -18.774 28.576 1.00 78.50 103 GLY A O 1
ATOM 776 N N . ARG A 1 104 ? -21.503 -17.195 30.141 1.00 78.69 104 ARG A N 1
ATOM 777 C CA . ARG A 1 104 ? -22.876 -16.665 30.158 1.00 78.69 104 ARG A CA 1
ATOM 778 C C . ARG A 1 104 ? -22.982 -15.375 29.326 1.00 78.69 104 ARG A C 1
ATOM 780 O O . ARG A 1 104 ? -22.039 -14.983 28.640 1.00 78.69 104 ARG A O 1
ATOM 787 N N . GLY A 1 105 ? -24.153 -14.736 29.335 1.00 77.81 105 GLY A N 1
ATOM 788 C CA . GLY A 1 105 ? -24.381 -13.458 28.650 1.00 77.81 105 GLY A CA 1
ATOM 789 C C . GLY A 1 105 ? -24.096 -13.528 27.146 1.00 77.81 105 GLY A C 1
ATOM 790 O O . GLY A 1 105 ? -24.693 -14.326 26.423 1.00 77.81 105 GLY A O 1
ATOM 791 N N . HIS A 1 106 ? -23.169 -12.690 26.681 1.00 79.25 106 HIS A N 1
ATOM 792 C CA . HIS A 1 106 ? -22.774 -12.587 25.270 1.00 79.25 106 HIS A CA 1
ATOM 793 C C . HIS A 1 106 ? -21.590 -13.486 24.870 1.00 79.25 106 HIS A C 1
ATOM 795 O O . HIS A 1 106 ? -20.998 -13.290 23.807 1.00 79.25 106 HIS A O 1
ATOM 801 N N . SER A 1 107 ? -21.233 -14.478 25.690 1.00 79.50 107 SER A N 1
ATOM 802 C CA . SER A 1 107 ? -20.098 -15.383 25.452 1.00 79.50 107 SER A CA 1
ATOM 803 C C . SER A 1 107 ? -20.109 -16.033 24.060 1.00 79.50 107 SER A C 1
ATOM 805 O O . SER A 1 107 ? -19.094 -16.030 23.364 1.00 79.50 107 SER A O 1
ATOM 807 N N . SER A 1 108 ? -21.267 -16.522 23.611 1.00 80.38 108 SER A N 1
ATOM 808 C CA . SER A 1 108 ? -21.445 -17.161 22.301 1.00 80.38 108 SER A CA 1
ATOM 809 C C . SER A 1 108 ? -21.205 -16.201 21.132 1.00 80.38 108 SER A C 1
ATOM 811 O O . SER A 1 108 ? -20.807 -16.621 20.042 1.00 80.38 108 SER A O 1
ATOM 813 N N . LEU A 1 109 ? -21.380 -14.892 21.349 1.00 84.06 109 LEU A N 1
ATOM 814 C CA . LEU A 1 109 ? -21.122 -13.888 20.322 1.00 84.06 109 LEU A CA 1
ATOM 815 C C . LEU A 1 109 ? -19.627 -13.729 20.069 1.00 84.06 109 LEU A C 1
ATOM 817 O O . LEU A 1 109 ? -19.237 -13.657 18.906 1.00 84.06 109 LEU A O 1
ATOM 821 N N . LEU A 1 110 ? -18.790 -13.774 21.110 1.00 82.62 110 LEU A N 1
ATOM 822 C CA . LEU A 1 110 ? -17.332 -13.660 20.970 1.00 82.62 110 LEU A CA 1
ATOM 823 C C . LEU A 1 110 ? -16.745 -14.736 20.046 1.00 82.62 110 LEU A C 1
ATOM 825 O O . LEU A 1 110 ? -15.798 -14.464 19.311 1.00 82.62 110 LEU A O 1
ATOM 829 N N . GLU A 1 111 ? -17.333 -15.932 20.044 1.00 81.62 111 GLU A N 1
ATOM 830 C CA . GLU A 1 111 ? -16.897 -17.054 19.204 1.00 81.62 111 GLU A CA 1
ATOM 831 C C . GLU A 1 111 ? -17.432 -16.959 17.762 1.00 81.62 111 GLU A C 1
ATOM 833 O O . GLU A 1 111 ? -16.808 -17.461 16.824 1.00 81.62 111 GLU A O 1
ATOM 838 N N . SER A 1 112 ? -18.572 -16.290 17.564 1.00 83.69 112 SER A N 1
ATOM 839 C CA . SER A 1 112 ? -19.252 -16.193 16.262 1.00 83.69 112 SER A CA 1
ATOM 840 C C . SER A 1 112 ? -18.881 -14.956 15.435 1.00 83.69 112 SER A C 1
ATOM 842 O O . SER A 1 112 ? -19.135 -14.929 14.227 1.00 83.69 112 SER A O 1
ATOM 844 N N . VAL A 1 113 ? -18.271 -13.936 16.048 1.00 88.81 113 VAL A N 1
ATOM 845 C CA . VAL A 1 113 ? -17.955 -12.666 15.383 1.00 88.81 113 VAL A CA 1
ATOM 846 C C . VAL A 1 113 ? -16.931 -12.853 14.261 1.00 88.81 113 VAL A C 1
ATOM 848 O O . VAL A 1 113 ? -15.853 -13.428 14.427 1.00 88.81 113 VAL A O 1
ATOM 851 N N . ARG A 1 114 ? -17.267 -12.315 13.086 1.00 86.06 114 ARG A N 1
ATOM 852 C CA . ARG A 1 114 ? -16.402 -12.275 11.903 1.00 86.06 114 ARG A CA 1
ATOM 853 C C . ARG A 1 114 ? -16.147 -10.823 11.516 1.00 86.06 114 ARG A C 1
ATOM 855 O O . ARG A 1 114 ? -17.047 -10.166 11.000 1.00 86.06 114 ARG A O 1
ATOM 862 N N . CYS A 1 115 ? -14.926 -10.344 11.754 1.00 87.50 115 CYS A N 1
ATOM 863 C CA . CYS A 1 115 ? -14.512 -8.986 11.400 1.00 87.50 115 CYS A CA 1
ATOM 864 C C . CYS A 1 115 ? -13.002 -8.842 11.161 1.00 87.50 115 CYS A C 1
ATOM 866 O O . CYS A 1 115 ? -12.201 -9.743 11.449 1.00 87.50 115 CYS A O 1
ATOM 868 N N . GLU A 1 116 ? -12.603 -7.681 10.636 1.00 84.44 116 GLU A N 1
ATOM 869 C CA . GLU A 1 116 ? -11.196 -7.298 10.504 1.00 84.44 116 GLU A CA 1
ATOM 870 C C . GLU A 1 116 ? -10.672 -6.619 11.768 1.00 84.44 116 GLU A C 1
ATOM 872 O O . GLU A 1 116 ? -9.536 -6.889 12.167 1.00 84.44 116 GLU A O 1
ATOM 877 N N . VAL A 1 117 ? -11.503 -5.809 12.429 1.00 91.25 117 VAL A N 1
ATOM 878 C CA . VAL A 1 117 ? -11.192 -5.136 13.695 1.00 91.25 117 VAL A CA 1
ATOM 879 C C . VAL A 1 117 ? -12.285 -5.438 14.720 1.00 91.25 117 VAL A C 1
ATOM 881 O O . VAL A 1 117 ? -13.462 -5.189 14.472 1.00 91.25 117 VAL A O 1
ATOM 884 N N . LEU A 1 118 ? -11.896 -5.959 15.883 1.00 94.31 118 LEU A N 1
ATOM 885 C CA . LEU A 1 118 ? -12.774 -6.194 17.027 1.00 94.31 118 LEU A CA 1
ATOM 886 C C . LEU A 1 118 ? -12.373 -5.259 18.168 1.00 94.31 118 LEU A C 1
ATOM 888 O O . LEU A 1 118 ? -11.249 -5.339 18.667 1.00 94.31 118 LEU A O 1
ATOM 892 N N . ILE A 1 119 ? -13.287 -4.380 18.573 1.00 96.44 119 ILE A N 1
ATOM 893 C CA . ILE A 1 119 ? -13.106 -3.447 19.686 1.00 96.44 119 ILE A CA 1
ATOM 894 C C . ILE A 1 119 ? -14.002 -3.903 20.837 1.00 96.44 119 ILE A C 1
ATOM 896 O O . ILE A 1 119 ? -15.223 -3.933 20.695 1.00 96.44 119 ILE A O 1
ATOM 900 N N . LEU A 1 120 ? -13.393 -4.241 21.973 1.00 95.75 120 LEU A N 1
ATOM 901 C CA . LEU A 1 120 ? -14.091 -4.703 23.169 1.00 95.75 120 LEU A CA 1
ATOM 902 C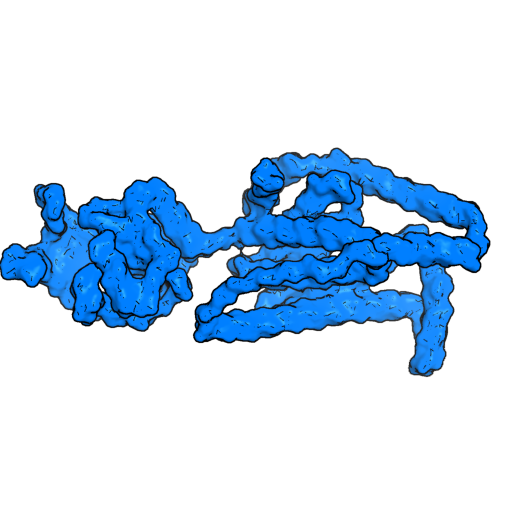 C . LEU A 1 120 ? -14.021 -3.652 24.277 1.00 95.75 120 LEU A C 1
ATOM 904 O O . LEU A 1 120 ? -12.932 -3.225 24.655 1.00 95.75 120 LEU A O 1
ATOM 908 N N . GLY A 1 121 ? -15.161 -3.261 24.835 1.00 95.12 121 GLY A N 1
ATOM 909 C CA . GLY A 1 121 ? -15.227 -2.545 26.104 1.00 95.12 121 GLY A CA 1
ATOM 910 C C . GLY A 1 121 ? -15.032 -3.526 27.255 1.00 95.12 121 GLY A C 1
ATOM 911 O O . GLY A 1 121 ? -15.855 -4.415 27.454 1.00 95.12 121 GLY A O 1
ATOM 912 N N . VAL A 1 122 ? -13.941 -3.383 28.010 1.00 92.75 122 VAL A N 1
ATOM 913 C CA . VAL A 1 122 ? -13.566 -4.325 29.079 1.00 92.75 122 VAL A CA 1
ATOM 914 C C . VAL A 1 122 ? -13.316 -3.556 30.378 1.00 92.75 122 VAL A C 1
ATOM 916 O O . VAL A 1 122 ? -12.947 -2.379 30.378 1.00 92.75 122 VAL A O 1
ATOM 919 N N . ARG A 1 123 ? -13.549 -4.189 31.527 1.00 89.75 123 ARG A N 1
ATOM 920 C CA . ARG A 1 123 ? -13.109 -3.642 32.822 1.00 89.75 123 ARG A CA 1
ATOM 921 C C . ARG A 1 123 ? -11.623 -3.930 33.012 1.00 89.75 123 ARG A C 1
ATOM 923 O O . ARG A 1 123 ? -11.192 -5.031 32.691 1.00 89.75 123 ARG A O 1
ATOM 930 N N . ASP A 1 124 ? -10.861 -2.997 33.581 1.00 88.38 124 ASP A N 1
ATOM 931 C CA . ASP A 1 124 ? -9.405 -3.174 33.764 1.00 88.38 124 ASP A CA 1
ATOM 932 C C . ASP A 1 124 ? -9.047 -4.481 34.478 1.00 88.38 124 ASP A C 1
ATOM 934 O O . ASP A 1 124 ? -8.132 -5.191 34.073 1.00 88.38 124 ASP A O 1
ATOM 938 N N . THR A 1 125 ? -9.828 -4.847 35.494 1.00 89.31 125 THR A N 1
ATOM 939 C CA . THR A 1 125 ? -9.637 -6.076 36.275 1.00 89.31 125 THR A CA 1
ATOM 940 C C . THR A 1 125 ? -9.844 -7.358 35.471 1.00 89.31 125 THR A C 1
ATOM 942 O O . THR A 1 125 ? -9.405 -8.419 35.900 1.00 89.31 125 THR A O 1
ATOM 945 N N . ASN A 1 126 ? -10.524 -7.279 34.327 1.00 91.00 126 ASN A N 1
ATOM 946 C CA . ASN A 1 126 ? -10.968 -8.438 33.559 1.00 91.00 126 ASN A CA 1
ATOM 947 C C . ASN A 1 126 ? -10.157 -8.650 32.278 1.00 91.00 126 ASN A C 1
ATOM 949 O O . ASN A 1 126 ? -10.365 -9.660 31.615 1.00 91.00 126 ASN A O 1
ATOM 953 N N . VAL A 1 127 ? -9.239 -7.742 31.923 1.00 90.56 127 VAL A N 1
ATOM 954 C CA . VAL A 1 127 ? -8.485 -7.808 30.659 1.00 90.56 127 VAL A CA 1
ATOM 955 C C . VAL A 1 127 ? -7.806 -9.169 30.490 1.00 90.56 127 VAL A C 1
ATOM 957 O O . VAL A 1 127 ? -8.085 -9.854 29.511 1.00 90.56 127 VAL A O 1
ATOM 960 N N . SER A 1 128 ? -7.009 -9.609 31.469 1.00 90.44 128 SER A N 1
ATOM 961 C CA . SER A 1 128 ? -6.290 -10.891 31.401 1.00 90.44 128 SER A CA 1
ATOM 962 C C . SER A 1 128 ? -7.223 -12.100 31.278 1.00 90.44 128 SER A C 1
ATOM 964 O O . SER A 1 128 ? -6.932 -13.033 30.538 1.00 90.44 128 SER A O 1
ATOM 966 N N . ALA A 1 129 ? -8.363 -12.073 31.971 1.00 90.19 129 ALA A N 1
ATOM 967 C CA . ALA A 1 129 ? -9.336 -13.161 31.930 1.00 90.19 129 ALA A CA 1
ATOM 968 C C . ALA A 1 129 ? -10.062 -13.233 30.573 1.00 90.19 129 ALA A C 1
ATOM 970 O O . ALA A 1 129 ? -10.335 -14.322 30.068 1.00 90.19 129 ALA A O 1
ATOM 971 N N . VAL A 1 130 ? -10.326 -12.082 29.942 1.00 89.81 130 VAL A N 1
ATOM 972 C CA . VAL A 1 130 ? -10.848 -12.039 28.567 1.00 89.81 130 VAL A CA 1
ATOM 973 C C . VAL A 1 130 ? -9.808 -12.570 27.574 1.00 89.81 130 VAL A C 1
ATOM 975 O O . VAL A 1 130 ? -10.167 -13.337 26.684 1.00 89.81 130 VAL A O 1
ATOM 978 N N . GLU A 1 131 ? -8.527 -12.220 27.725 1.00 89.94 131 GLU A N 1
ATOM 979 C CA . GLU A 1 131 ? -7.454 -12.745 26.863 1.00 89.94 131 GLU A CA 1
ATOM 980 C C . GLU A 1 131 ? -7.336 -14.273 26.942 1.00 89.94 131 GLU A C 1
ATOM 982 O O . GLU A 1 131 ? -7.205 -14.942 25.914 1.00 89.94 131 GLU A O 1
ATOM 987 N N . GLU A 1 132 ? -7.417 -14.827 28.154 1.00 89.19 132 GLU A N 1
ATOM 988 C CA . GLU A 1 132 ? -7.410 -16.272 28.387 1.00 89.19 132 GLU A CA 1
ATOM 989 C C . GLU A 1 132 ? -8.608 -16.947 27.712 1.00 89.19 132 GLU A C 1
ATOM 991 O O . GLU A 1 132 ? -8.432 -17.908 26.961 1.00 89.19 132 GLU A O 1
ATOM 996 N N . ARG A 1 133 ? -9.816 -16.391 27.878 1.00 85.56 133 ARG A N 1
ATOM 997 C CA . ARG A 1 133 ? -11.034 -16.930 27.253 1.00 85.56 133 ARG A CA 1
ATOM 998 C C . ARG A 1 133 ? -10.992 -16.887 25.726 1.00 85.56 133 ARG A C 1
ATOM 1000 O O . ARG A 1 133 ? -11.501 -17.804 25.081 1.00 85.56 133 ARG A O 1
ATOM 1007 N N . LEU A 1 134 ? -10.402 -15.838 25.151 1.00 85.88 134 LEU A N 1
ATOM 1008 C CA . LEU A 1 134 ? -10.224 -15.696 23.704 1.00 85.88 134 LEU A CA 1
ATOM 1009 C C . LEU A 1 134 ? -9.055 -16.538 23.162 1.00 85.88 134 LEU A C 1
ATOM 1011 O O . LEU A 1 134 ? -8.898 -16.640 21.944 1.00 85.88 134 LEU A O 1
ATOM 1015 N N . GLY A 1 135 ? -8.207 -17.099 24.033 1.00 86.94 135 GLY A N 1
ATOM 1016 C CA . GLY A 1 135 ? -6.984 -17.806 23.648 1.00 86.94 135 GLY A CA 1
ATOM 1017 C C . GLY A 1 135 ? -5.942 -16.908 22.967 1.00 86.94 135 GLY A C 1
ATOM 1018 O O . GLY A 1 135 ? -5.052 -17.407 22.275 1.00 86.94 135 GLY A O 1
ATOM 1019 N N . ARG A 1 136 ? -6.054 -15.580 23.111 1.00 86.25 136 ARG A N 1
ATOM 1020 C CA . ARG A 1 136 ? -5.146 -14.589 22.513 1.00 86.25 136 ARG A CA 1
ATOM 1021 C C . ARG A 1 136 ? -5.124 -13.299 23.322 1.00 86.25 136 ARG A C 1
ATOM 1023 O O . ARG A 1 136 ? -6.142 -12.866 23.850 1.00 86.25 136 ARG A O 1
ATOM 1030 N N . ARG A 1 137 ? -3.967 -12.638 23.328 1.00 87.50 137 ARG A N 1
ATOM 1031 C CA . ARG A 1 137 ? -3.823 -11.306 23.923 1.00 87.50 137 ARG A CA 1
ATOM 1032 C C . ARG A 1 137 ? -4.464 -10.223 23.061 1.00 87.50 137 ARG A C 1
ATOM 1034 O O . ARG A 1 137 ? -4.584 -10.383 21.840 1.00 87.50 137 ARG A O 1
ATOM 1041 N N . PHE A 1 138 ? -4.837 -9.116 23.695 1.00 84.62 138 PHE A N 1
ATOM 1042 C CA . PHE A 1 138 ? -5.178 -7.890 22.990 1.00 84.62 138 PHE A CA 1
ATOM 1043 C C . PHE A 1 138 ? -3.945 -7.379 22.245 1.00 84.62 138 PHE A C 1
ATOM 1045 O O . PHE A 1 138 ? -2.857 -7.270 22.811 1.00 84.62 138 PHE A O 1
ATOM 1052 N N . ASP A 1 139 ? -4.118 -7.026 20.972 1.00 79.06 139 ASP A N 1
ATOM 1053 C CA . ASP A 1 139 ? -3.062 -6.369 20.198 1.00 79.06 139 ASP A CA 1
ATOM 1054 C C . ASP A 1 139 ? -2.822 -4.947 20.727 1.00 79.06 139 ASP A C 1
ATOM 1056 O O . ASP A 1 139 ? -1.723 -4.398 20.614 1.00 79.06 139 ASP A O 1
ATOM 1060 N N . LEU A 1 140 ? -3.865 -4.340 21.311 1.00 84.88 140 LEU A N 1
ATOM 1061 C CA . LEU A 1 140 ? -3.788 -3.037 21.947 1.00 84.88 140 LEU A CA 1
ATOM 1062 C C . LEU A 1 140 ? -4.824 -2.866 23.063 1.00 84.88 140 LEU A C 1
ATOM 1064 O O . LEU A 1 140 ? -5.986 -3.226 22.902 1.00 84.88 140 LEU A O 1
ATOM 1068 N N . VAL A 1 141 ? -4.416 -2.212 24.150 1.00 89.50 141 VAL A N 1
ATOM 1069 C CA . VAL A 1 141 ? -5.301 -1.755 25.228 1.00 89.50 141 VAL A CA 1
ATOM 1070 C C . VAL A 1 141 ? -5.284 -0.224 25.262 1.00 89.50 141 VAL A C 1
ATOM 1072 O O . VAL A 1 141 ? -4.216 0.389 25.310 1.00 89.50 141 VAL A O 1
ATOM 1075 N N . ILE A 1 142 ? -6.457 0.404 25.187 1.00 90.00 142 ILE A N 1
ATOM 1076 C CA . ILE A 1 142 ? -6.647 1.859 25.194 1.00 90.00 142 ILE A CA 1
ATOM 1077 C C . ILE A 1 142 ? -7.493 2.240 26.404 1.00 90.00 142 ILE A C 1
ATOM 1079 O O . ILE A 1 142 ? -8.578 1.702 26.606 1.00 90.00 142 ILE A O 1
ATOM 1083 N N . HIS A 1 143 ? -7.022 3.216 27.175 1.00 91.31 143 HIS A N 1
ATOM 1084 C CA . HIS A 1 143 ? -7.783 3.748 28.297 1.00 91.31 143 HIS A CA 1
ATOM 1085 C C . HIS A 1 143 ? -8.740 4.857 27.819 1.00 91.31 143 HIS A C 1
ATOM 1087 O O . HIS A 1 143 ? -8.311 5.736 27.067 1.00 91.31 143 HIS A O 1
ATOM 1093 N N . PRO A 1 144 ? -10.018 4.884 28.244 1.00 89.38 144 PRO A N 1
ATOM 1094 C CA . PRO A 1 144 ? -11.007 5.828 27.720 1.00 89.38 144 PRO A CA 1
ATOM 1095 C C . PRO A 1 144 ? -10.703 7.297 28.048 1.00 89.38 144 PRO A C 1
ATOM 1097 O O . PRO A 1 144 ? -11.104 8.184 27.301 1.00 89.38 144 PRO A O 1
ATOM 1100 N N . ASN A 1 145 ? -9.950 7.552 29.123 1.00 86.69 145 ASN A N 1
ATOM 1101 C CA . ASN A 1 145 ? -9.528 8.903 29.516 1.00 86.69 145 ASN A CA 1
ATOM 1102 C C . ASN A 1 145 ? -8.341 9.449 28.701 1.00 86.69 145 ASN A C 1
ATOM 1104 O O . ASN A 1 145 ? -7.959 10.605 28.889 1.00 86.69 145 ASN A O 1
ATOM 1108 N N . ASP A 1 146 ? -7.723 8.650 27.825 1.00 87.38 146 ASP A N 1
ATOM 1109 C CA . ASP A 1 146 ? -6.699 9.166 26.917 1.00 87.38 146 ASP A CA 1
ATOM 1110 C C . ASP A 1 146 ? -7.351 10.150 25.930 1.00 87.38 146 ASP A C 1
ATOM 1112 O O . ASP A 1 146 ? -8.254 9.795 25.170 1.00 87.38 146 ASP A O 1
ATOM 1116 N N . LYS A 1 147 ? -6.874 11.403 25.913 1.00 85.62 147 LYS A N 1
ATOM 1117 C CA . LYS A 1 147 ? -7.369 12.456 25.007 1.00 85.62 147 LYS A CA 1
ATOM 1118 C C . LYS A 1 147 ? -7.286 12.038 23.535 1.00 85.62 147 LYS A C 1
ATOM 1120 O O . LYS A 1 147 ? -8.074 12.511 22.719 1.00 85.62 147 LYS A O 1
ATOM 1125 N N . ALA A 1 148 ? -6.345 11.158 23.190 1.00 87.88 148 ALA A N 1
ATOM 1126 C CA . ALA A 1 148 ? -6.168 10.632 21.844 1.00 87.88 148 ALA A CA 1
ATOM 1127 C C . ALA A 1 148 ? -6.931 9.319 21.586 1.00 87.88 148 ALA A C 1
ATOM 1129 O O . ALA A 1 148 ? -6.888 8.830 20.455 1.00 87.88 148 ALA A O 1
ATOM 1130 N N . ALA A 1 149 ? -7.647 8.754 22.569 1.00 88.75 149 ALA A N 1
ATOM 1131 C CA . ALA A 1 149 ? -8.287 7.438 22.469 1.00 88.75 149 ALA A CA 1
ATOM 1132 C C . ALA A 1 149 ? -9.219 7.329 21.259 1.00 88.75 149 ALA A C 1
ATOM 1134 O O . ALA A 1 149 ? -9.064 6.422 20.441 1.00 88.75 149 ALA A O 1
ATOM 1135 N N . LYS A 1 150 ? -10.139 8.293 21.093 1.00 91.44 150 LYS A N 1
ATOM 1136 C CA . LYS A 1 150 ? -11.086 8.324 19.964 1.00 91.44 150 LYS A CA 1
ATOM 1137 C C . LYS A 1 150 ? -10.350 8.362 18.628 1.00 91.44 150 LYS A C 1
ATOM 1139 O O . LYS A 1 150 ? -10.617 7.549 17.749 1.00 91.44 150 LYS A O 1
ATOM 1144 N N . THR A 1 151 ? -9.390 9.273 18.485 1.00 85.81 151 THR A N 1
ATOM 1145 C CA . THR A 1 151 ? -8.599 9.432 17.256 1.00 85.81 151 THR A CA 1
ATOM 1146 C C . THR A 1 151 ? -7.781 8.180 16.945 1.00 85.81 151 THR A C 1
ATOM 1148 O O . THR A 1 151 ? -7.690 7.773 15.787 1.00 85.81 151 THR A O 1
ATOM 1151 N N . ARG A 1 152 ? -7.210 7.536 17.968 1.00 84.44 152 ARG A N 1
ATOM 1152 C CA . ARG A 1 152 ? -6.425 6.306 17.833 1.00 84.44 152 ARG A CA 1
ATOM 1153 C C . ARG A 1 152 ? -7.299 5.126 17.419 1.00 84.44 152 ARG A C 1
ATOM 1155 O O . ARG A 1 152 ? -6.933 4.431 16.478 1.00 84.44 152 ARG A O 1
ATOM 1162 N N . LEU A 1 153 ? -8.455 4.943 18.060 1.00 89.69 153 LEU A N 1
ATOM 1163 C CA . LEU A 1 153 ? -9.438 3.919 17.690 1.00 89.69 153 LEU A CA 1
ATOM 1164 C C . LEU A 1 153 ? -9.919 4.110 16.252 1.00 89.69 153 LEU A C 1
ATOM 1166 O O . LEU A 1 153 ? -9.888 3.160 15.480 1.00 89.69 153 LEU A O 1
ATOM 1170 N N . LEU A 1 154 ? -10.268 5.339 15.859 1.00 89.06 154 LEU A N 1
ATOM 1171 C CA . LEU A 1 154 ? -10.673 5.640 14.484 1.00 89.06 154 LEU A CA 1
ATOM 1172 C C . LEU A 1 154 ? -9.562 5.330 13.479 1.00 89.06 154 LEU A C 1
ATOM 1174 O O . LEU A 1 154 ? -9.827 4.702 12.461 1.00 89.06 154 LEU A O 1
ATOM 1178 N N . ARG A 1 155 ? -8.313 5.717 13.762 1.00 82.75 155 ARG A N 1
ATOM 1179 C CA . ARG A 1 155 ? -7.175 5.404 12.884 1.00 82.75 155 ARG A CA 1
ATOM 1180 C C . ARG A 1 155 ? -6.948 3.896 12.748 1.00 82.75 155 ARG A C 1
ATOM 1182 O O . ARG A 1 155 ? -6.611 3.441 11.663 1.00 82.75 155 ARG A O 1
ATOM 1189 N N . LEU A 1 156 ? -7.109 3.128 13.823 1.00 82.31 156 LEU A N 1
ATOM 1190 C CA . LEU A 1 156 ? -6.928 1.672 13.797 1.00 82.31 156 LEU A CA 1
ATOM 1191 C C . LEU A 1 156 ? -8.086 0.954 13.098 1.00 82.31 156 LEU A C 1
ATOM 1193 O O . LEU A 1 156 ? -7.846 -0.009 12.382 1.00 82.31 156 LEU A O 1
ATOM 1197 N N . ALA A 1 157 ? -9.311 1.442 13.284 1.00 84.44 157 ALA A N 1
ATOM 1198 C CA . ALA A 1 157 ? -10.515 0.893 12.671 1.00 84.44 157 ALA A CA 1
ATOM 1199 C C . ALA A 1 157 ? -10.600 1.194 11.165 1.00 84.44 157 ALA A C 1
ATOM 1201 O O . ALA A 1 157 ? -11.032 0.349 10.395 1.00 84.44 157 ALA A O 1
ATOM 1202 N N . ILE A 1 158 ? -10.162 2.383 10.740 1.00 79.69 158 ILE A N 1
ATOM 1203 C CA . ILE A 1 158 ? -10.164 2.808 9.329 1.00 79.69 158 ILE A CA 1
ATOM 1204 C C . ILE A 1 158 ? -8.885 2.329 8.612 1.00 79.69 158 ILE A C 1
ATOM 1206 O O . ILE A 1 158 ? -8.878 2.134 7.396 1.00 79.69 158 ILE A O 1
ATOM 1210 N N . GLY A 1 159 ? -7.788 2.134 9.346 1.00 68.06 159 GLY A N 1
ATOM 1211 C CA . GLY A 1 159 ? -6.462 1.944 8.763 1.00 68.06 159 GLY A CA 1
ATOM 1212 C C . GLY A 1 159 ? -5.872 3.253 8.208 1.00 68.06 159 GLY A C 1
ATOM 1213 O O . GLY A 1 159 ? -6.484 4.322 8.326 1.00 68.06 159 GLY A O 1
ATOM 1214 N N . PRO A 1 160 ? -4.657 3.207 7.628 1.00 63.69 160 PRO A N 1
ATOM 1215 C CA . PRO A 1 160 ? -4.069 4.371 6.976 1.00 63.69 160 PRO A CA 1
ATOM 1216 C C . PRO A 1 160 ? -4.952 4.826 5.812 1.00 63.69 160 PRO A C 1
ATOM 1218 O O . PRO A 1 160 ? -5.473 4.010 5.050 1.00 63.69 160 PRO A O 1
ATOM 1221 N N . THR A 1 161 ? -5.109 6.139 5.657 1.00 70.75 161 THR A N 1
ATOM 1222 C CA . THR A 1 161 ? -5.808 6.670 4.476 1.00 70.75 161 THR A CA 1
ATOM 1223 C C . THR A 1 161 ? -5.028 6.326 3.208 1.00 70.75 161 THR A C 1
ATOM 1225 O O . THR A 1 161 ? -3.800 6.209 3.247 1.00 70.75 161 THR A O 1
ATOM 1228 N N . ASP A 1 162 ? -5.710 6.246 2.061 1.00 75.25 162 ASP A N 1
ATOM 1229 C CA . ASP A 1 162 ? -5.037 6.067 0.766 1.00 75.25 162 ASP A CA 1
ATOM 1230 C C . ASP A 1 162 ? -3.880 7.057 0.587 1.00 75.25 162 ASP A C 1
ATOM 1232 O O . ASP A 1 162 ? -2.823 6.687 0.094 1.00 75.25 162 ASP A O 1
ATOM 1236 N N . TRP A 1 163 ? -4.041 8.300 1.044 1.00 78.38 163 TRP A N 1
ATOM 1237 C CA . TRP A 1 163 ? -3.025 9.347 0.939 1.00 78.38 163 TRP A CA 1
ATOM 1238 C C . TRP A 1 163 ? -1.826 9.137 1.868 1.00 78.38 163 TRP A C 1
ATOM 1240 O O . TRP A 1 163 ? -0.692 9.385 1.457 1.00 78.38 163 TRP A O 1
ATOM 1250 N N . GLU A 1 164 ? -2.040 8.638 3.088 1.00 75.06 164 GLU A N 1
ATOM 1251 C CA . GLU A 1 164 ? -0.947 8.223 3.979 1.00 75.06 164 GLU A CA 1
ATOM 1252 C C . GLU A 1 164 ? -0.174 7.041 3.367 1.00 75.06 164 GLU A C 1
ATOM 1254 O O . GLU A 1 164 ? 1.060 7.062 3.338 1.00 75.06 164 GLU A O 1
ATOM 1259 N N . SER A 1 165 ? -0.883 6.054 2.809 1.00 75.94 165 SER A N 1
ATOM 1260 C CA . SER A 1 165 ? -0.285 4.909 2.110 1.00 75.94 165 SER A CA 1
ATOM 1261 C C . SER A 1 165 ? 0.478 5.344 0.855 1.00 75.94 165 SER A C 1
ATOM 1263 O O . SER A 1 165 ? 1.627 4.948 0.666 1.00 75.94 165 SER A O 1
ATOM 1265 N N . ILE A 1 166 ? -0.101 6.218 0.026 1.00 81.62 166 ILE A N 1
ATOM 1266 C CA . ILE A 1 166 ? 0.544 6.801 -1.160 1.00 81.62 166 ILE A CA 1
ATOM 1267 C C . ILE A 1 166 ? 1.815 7.555 -0.769 1.00 81.62 166 ILE A C 1
ATOM 1269 O O . ILE A 1 166 ? 2.843 7.391 -1.425 1.00 81.62 166 ILE A O 1
ATOM 1273 N N . GLY A 1 167 ? 1.771 8.348 0.304 1.00 74.56 167 GLY A N 1
ATOM 1274 C CA . GLY A 1 167 ? 2.940 9.050 0.830 1.00 74.56 167 GLY A CA 1
ATOM 1275 C C . GLY A 1 167 ? 4.037 8.085 1.286 1.00 74.56 167 GLY A C 1
ATOM 1276 O O . GLY A 1 167 ? 5.203 8.281 0.946 1.00 74.56 167 GLY A O 1
ATOM 1277 N N . LEU A 1 168 ? 3.671 7.012 1.996 1.00 75.19 168 LEU A N 1
ATOM 1278 C CA . LEU A 1 168 ? 4.608 5.990 2.471 1.00 75.19 168 LEU A CA 1
ATOM 1279 C C . LEU A 1 168 ? 5.264 5.223 1.315 1.00 75.19 168 LEU A C 1
ATOM 1281 O O . LEU A 1 168 ? 6.491 5.140 1.252 1.00 75.19 168 LEU A O 1
ATOM 1285 N N . PHE A 1 169 ? 4.464 4.692 0.388 1.00 80.56 169 PHE A N 1
ATOM 1286 C CA . PHE A 1 169 ? 4.972 3.980 -0.785 1.00 80.56 169 PHE A CA 1
ATOM 1287 C C . PHE A 1 169 ? 5.754 4.910 -1.710 1.00 80.56 169 PHE A C 1
ATOM 1289 O O . PHE A 1 169 ? 6.779 4.503 -2.248 1.00 80.56 169 PHE A O 1
ATOM 1296 N N . GLY A 1 170 ? 5.320 6.162 -1.865 1.00 81.69 170 GLY A N 1
ATOM 1297 C CA . GLY A 1 170 ? 6.018 7.168 -2.661 1.00 81.69 170 GLY A CA 1
ATOM 1298 C C . GLY A 1 170 ? 7.375 7.528 -2.066 1.00 81.69 170 GLY A C 1
ATOM 1299 O O . GLY A 1 170 ? 8.356 7.620 -2.800 1.00 81.69 170 GLY A O 1
ATOM 1300 N N . ALA A 1 171 ? 7.461 7.648 -0.739 1.00 76.94 171 ALA A N 1
ATOM 1301 C CA . ALA A 1 171 ? 8.718 7.860 -0.028 1.00 76.94 171 ALA A CA 1
ATOM 1302 C C . ALA A 1 171 ? 9.664 6.665 -0.123 1.00 76.94 171 ALA A C 1
ATOM 1304 O O . ALA A 1 171 ? 10.842 6.842 -0.439 1.00 76.94 171 ALA A O 1
ATOM 1305 N N . ALA A 1 172 ? 9.149 5.452 0.080 1.00 73.44 172 ALA A N 1
ATOM 1306 C CA . ALA A 1 172 ? 9.928 4.230 -0.080 1.00 73.44 172 ALA A CA 1
ATOM 1307 C C . ALA A 1 172 ? 10.435 4.075 -1.522 1.00 73.44 172 ALA A C 1
ATOM 1309 O O . ALA A 1 172 ? 11.626 3.857 -1.732 1.00 73.44 172 ALA A O 1
ATOM 1310 N N . SER A 1 173 ? 9.556 4.264 -2.512 1.00 80.62 173 SER A N 1
ATOM 1311 C CA . SER A 1 173 ? 9.895 4.248 -3.938 1.00 80.62 173 SER A CA 1
ATOM 1312 C C . SER A 1 173 ? 10.961 5.290 -4.262 1.00 80.62 173 SER A C 1
ATOM 1314 O O . SER A 1 173 ? 11.973 4.953 -4.865 1.00 80.62 173 SER A O 1
ATOM 1316 N N . GLY A 1 174 ? 10.781 6.536 -3.813 1.00 76.38 174 GLY A N 1
ATOM 1317 C CA . GLY A 1 174 ? 11.728 7.625 -4.052 1.00 76.38 174 GLY A CA 1
ATOM 1318 C C . GLY A 1 174 ? 13.098 7.362 -3.428 1.00 76.38 174 GLY A C 1
ATOM 1319 O O . GLY A 1 174 ? 14.117 7.616 -4.067 1.00 76.38 174 GLY A O 1
ATOM 1320 N N . GLY A 1 175 ? 13.132 6.798 -2.217 1.00 72.56 175 GLY A N 1
ATOM 1321 C CA . GLY A 1 175 ? 14.365 6.379 -1.552 1.00 72.56 175 GLY A CA 1
ATOM 1322 C C . GLY A 1 175 ? 15.075 5.249 -2.298 1.00 72.56 175 GLY A C 1
ATOM 1323 O O . GLY A 1 175 ? 16.254 5.373 -2.619 1.00 72.56 175 GLY A O 1
ATOM 1324 N N . VAL A 1 176 ? 14.352 4.185 -2.659 1.00 73.25 176 VAL A N 1
ATOM 1325 C CA . VAL A 1 176 ? 14.882 3.064 -3.456 1.00 73.25 176 VAL A CA 1
ATOM 1326 C C . VAL A 1 176 ? 15.435 3.559 -4.793 1.00 73.25 176 VAL A C 1
ATOM 1328 O O . VAL A 1 176 ? 16.553 3.220 -5.168 1.00 73.25 176 VAL A O 1
ATOM 1331 N N . GLU A 1 177 ? 14.691 4.411 -5.484 1.00 76.94 177 GLU A N 1
ATOM 1332 C CA . GLU A 1 177 ? 15.035 4.991 -6.781 1.00 76.94 177 GLU A CA 1
ATOM 1333 C C . GLU A 1 177 ? 16.214 5.982 -6.701 1.00 76.94 177 GLU A C 1
ATOM 1335 O O . GLU A 1 177 ? 16.931 6.198 -7.684 1.00 76.94 177 GLU A O 1
ATOM 1340 N N . ALA A 1 178 ? 16.450 6.586 -5.536 1.00 69.31 178 ALA A N 1
ATOM 1341 C CA . ALA A 1 178 ? 17.632 7.395 -5.265 1.00 69.31 178 ALA A CA 1
ATOM 1342 C C . ALA A 1 178 ? 18.860 6.521 -4.974 1.00 69.31 178 ALA A C 1
ATOM 1344 O O . ALA A 1 178 ? 19.916 6.725 -5.577 1.00 69.31 178 ALA A O 1
ATOM 1345 N N . THR A 1 179 ? 18.724 5.523 -4.098 1.00 66.81 179 THR A N 1
ATOM 1346 C CA . THR A 1 179 ? 19.822 4.644 -3.675 1.00 66.81 179 THR A CA 1
ATOM 1347 C C . THR A 1 179 ? 20.238 3.687 -4.787 1.00 66.81 179 THR A C 1
ATOM 1349 O O . THR A 1 179 ? 21.399 3.689 -5.198 1.00 66.81 179 THR A O 1
ATOM 1352 N N . LEU A 1 180 ? 19.299 2.906 -5.329 1.00 67.81 180 LEU A N 1
ATOM 1353 C CA . LEU A 1 180 ? 19.565 2.006 -6.452 1.00 67.81 180 LEU A CA 1
ATOM 1354 C C . LEU A 1 180 ? 19.851 2.790 -7.719 1.00 67.81 180 LEU A C 1
ATOM 1356 O O . LEU A 1 180 ? 20.736 2.398 -8.463 1.00 67.81 180 LEU A O 1
ATOM 1360 N N . GLY A 1 181 ? 19.176 3.917 -7.956 1.00 67.19 181 GLY A N 1
ATOM 1361 C CA . GLY A 1 181 ? 19.506 4.778 -9.087 1.00 67.19 181 GLY A CA 1
ATOM 1362 C C . GLY A 1 181 ? 20.980 5.174 -9.064 1.00 67.19 181 GLY A C 1
ATOM 1363 O O . GLY A 1 181 ? 21.687 4.948 -10.042 1.00 67.19 181 GLY A O 1
ATOM 1364 N N . THR A 1 182 ? 21.470 5.673 -7.929 1.00 65.69 182 THR A N 1
ATOM 1365 C CA . THR A 1 182 ? 22.883 6.045 -7.756 1.00 65.69 182 THR A CA 1
ATOM 1366 C C . THR A 1 182 ? 23.810 4.829 -7.859 1.00 65.69 182 THR A C 1
ATOM 1368 O O . THR A 1 182 ? 24.812 4.895 -8.567 1.00 65.69 182 THR A O 1
ATOM 1371 N N . GLY A 1 183 ? 23.451 3.698 -7.243 1.00 59.97 183 GLY A N 1
ATOM 1372 C CA . GLY A 1 183 ? 24.234 2.459 -7.298 1.00 59.97 183 GLY A CA 1
ATOM 1373 C C . GLY A 1 183 ? 24.336 1.860 -8.705 1.00 59.97 183 GLY A C 1
ATOM 1374 O O . GLY A 1 183 ? 25.426 1.550 -9.169 1.00 59.97 183 GLY A O 1
ATOM 1375 N N . LEU A 1 184 ? 23.228 1.764 -9.441 1.00 62.56 184 LEU A N 1
ATOM 1376 C CA . LEU A 1 184 ? 23.203 1.300 -10.833 1.00 62.56 184 LEU A CA 1
ATOM 1377 C C . LEU A 1 184 ? 23.897 2.289 -11.773 1.00 62.56 184 LEU A C 1
ATOM 1379 O O . LEU A 1 184 ? 24.490 1.884 -12.774 1.00 62.56 184 LEU A O 1
ATOM 1383 N N . HIS A 1 185 ? 23.820 3.590 -11.472 1.00 61.91 185 HIS A N 1
ATOM 1384 C CA . HIS A 1 185 ? 24.608 4.599 -12.169 1.00 61.91 185 HIS A CA 1
ATOM 1385 C C . HIS A 1 185 ? 26.109 4.390 -11.942 1.00 61.91 185 HIS A C 1
ATOM 1387 O O . HIS A 1 185 ? 26.858 4.484 -12.912 1.00 61.91 185 HIS A O 1
ATOM 1393 N N . ALA A 1 186 ? 26.522 4.052 -10.720 1.00 53.62 186 ALA A N 1
ATOM 1394 C CA . ALA A 1 186 ? 27.910 3.754 -10.380 1.00 53.62 186 ALA A CA 1
ATOM 1395 C C . ALA A 1 186 ? 28.407 2.443 -11.018 1.00 53.62 186 ALA A C 1
ATOM 1397 O O . ALA A 1 186 ? 29.516 2.400 -11.536 1.00 53.62 186 ALA A O 1
ATOM 1398 N N . LEU A 1 187 ? 27.568 1.403 -11.062 1.00 48.91 187 LEU A N 1
ATOM 1399 C CA . LEU A 1 187 ? 27.899 0.103 -11.664 1.00 48.91 187 LEU A CA 1
ATOM 1400 C C . LEU A 1 187 ? 27.824 0.090 -13.202 1.00 48.91 187 LEU A C 1
ATOM 1402 O O . LEU A 1 187 ? 28.145 -0.923 -13.814 1.00 48.91 187 LEU A O 1
ATOM 1406 N N . GLN A 1 188 ? 27.361 1.182 -13.823 1.00 67.75 188 GLN A N 1
ATOM 1407 C CA . GLN A 1 188 ? 27.130 1.309 -15.271 1.00 67.75 188 GLN A CA 1
ATOM 1408 C C . GLN A 1 188 ? 26.361 0.128 -15.889 1.00 67.75 188 GLN A C 1
ATOM 1410 O O . GLN A 1 188 ? 26.577 -0.229 -17.045 1.00 67.75 188 GLN A O 1
ATOM 1415 N N . LEU A 1 189 ? 25.442 -0.475 -15.130 1.00 58.66 189 LEU A N 1
ATOM 1416 C CA . LEU A 1 189 ? 24.755 -1.677 -15.588 1.00 58.66 189 LEU A CA 1
ATOM 1417 C C . LEU A 1 189 ? 23.937 -1.382 -16.858 1.00 58.66 189 LEU A C 1
ATOM 1419 O O . LEU A 1 189 ? 23.087 -0.472 -16.844 1.00 58.66 189 LEU A O 1
ATOM 1423 N N . PRO A 1 190 ? 24.162 -2.132 -17.955 1.00 69.00 190 PRO A N 1
ATOM 1424 C CA . PRO A 1 190 ? 23.343 -2.003 -19.148 1.00 69.00 190 PRO A CA 1
ATOM 1425 C C . PRO A 1 190 ? 21.895 -2.353 -18.793 1.00 69.00 190 PRO A C 1
ATOM 1427 O O . PRO A 1 190 ? 21.625 -3.242 -17.990 1.00 69.00 190 PRO A O 1
ATOM 1430 N N . GLY A 1 191 ? 20.942 -1.597 -19.337 1.00 76.44 191 GLY A N 1
ATOM 1431 C CA . GLY A 1 191 ? 19.524 -1.808 -19.036 1.00 76.44 191 GLY A CA 1
ATOM 1432 C C . GLY A 1 191 ? 19.067 -1.330 -17.649 1.00 76.44 191 GLY A C 1
ATOM 1433 O O . GLY A 1 191 ? 17.940 -1.631 -17.262 1.00 76.44 191 GLY A O 1
ATOM 1434 N N . ARG A 1 192 ? 19.860 -0.532 -16.911 1.00 79.00 192 ARG A N 1
ATOM 1435 C CA . ARG A 1 192 ? 19.450 0.031 -15.602 1.00 79.00 192 ARG A CA 1
ATOM 1436 C C . ARG A 1 192 ? 18.068 0.695 -15.604 1.00 79.00 192 ARG A C 1
ATOM 1438 O O . ARG A 1 192 ? 17.332 0.568 -14.635 1.00 79.00 192 ARG A O 1
ATOM 1445 N N . GLY A 1 193 ? 17.702 1.373 -16.696 1.00 82.56 193 GLY A N 1
ATOM 1446 C CA . GLY A 1 193 ? 16.386 2.000 -16.839 1.00 82.56 193 GLY A CA 1
ATOM 1447 C C . GLY A 1 193 ? 15.255 0.972 -16.846 1.00 82.56 193 GLY A C 1
ATOM 1448 O O . GLY A 1 193 ? 14.240 1.175 -16.186 1.00 82.56 193 GLY A O 1
ATOM 1449 N N . GLN A 1 194 ? 15.468 -0.171 -17.505 1.00 88.31 194 GLN A N 1
ATOM 1450 C CA . GLN A 1 194 ? 14.511 -1.273 -17.517 1.00 88.31 194 GLN A CA 1
ATOM 1451 C C . GLN A 1 194 ? 14.375 -1.905 -16.130 1.00 88.31 194 GLN A C 1
ATOM 1453 O O . GLN A 1 194 ? 13.259 -2.151 -15.670 1.00 88.31 194 GLN A O 1
ATOM 1458 N N . LEU A 1 195 ? 15.496 -2.116 -15.437 1.00 82.25 195 LEU A N 1
ATOM 1459 C CA . LEU A 1 195 ? 15.500 -2.676 -14.086 1.00 82.25 195 LEU A CA 1
ATOM 1460 C C . LEU A 1 195 ? 14.752 -1.769 -13.095 1.00 82.25 195 LEU A C 1
ATOM 1462 O O . LEU A 1 195 ? 13.862 -2.243 -12.392 1.00 82.25 195 LEU A O 1
ATOM 1466 N N . LEU A 1 196 ? 15.058 -0.466 -13.086 1.00 87.75 196 LEU A N 1
ATOM 1467 C CA . LEU A 1 196 ? 14.375 0.509 -12.228 1.00 87.75 196 LEU A CA 1
ATOM 1468 C C . LEU A 1 196 ? 12.883 0.609 -12.558 1.00 87.75 196 LEU A C 1
ATOM 1470 O O . LEU A 1 196 ? 12.063 0.580 -11.647 1.00 87.75 196 LEU A O 1
ATOM 1474 N N . SER A 1 197 ? 12.512 0.613 -13.843 1.00 92.75 197 SER A N 1
ATOM 1475 C CA . SER A 1 197 ? 11.097 0.621 -14.244 1.00 92.75 197 SER A CA 1
ATOM 1476 C C . SER A 1 197 ? 10.345 -0.634 -13.792 1.00 92.75 197 SER A C 1
ATOM 1478 O O . SER A 1 197 ? 9.204 -0.554 -13.343 1.00 92.75 197 SER A O 1
ATOM 1480 N N . THR A 1 198 ? 11.003 -1.795 -13.838 1.00 88.81 198 THR A N 1
ATOM 1481 C CA . THR A 1 198 ? 10.423 -3.063 -13.385 1.00 88.81 198 THR A CA 1
ATOM 1482 C C . THR A 1 198 ? 10.234 -3.058 -11.874 1.00 88.81 198 THR A C 1
ATOM 1484 O O . THR A 1 198 ? 9.178 -3.451 -11.380 1.00 88.81 198 THR A O 1
ATOM 1487 N N . LEU A 1 199 ? 11.217 -2.547 -11.130 1.00 85.12 199 LEU A N 1
ATOM 1488 C CA . LEU A 1 199 ? 11.106 -2.379 -9.686 1.00 85.12 199 LEU A CA 1
ATOM 1489 C C . LEU A 1 199 ? 10.011 -1.377 -9.310 1.00 85.12 199 LEU A C 1
ATOM 1491 O O . LEU A 1 199 ? 9.223 -1.647 -8.406 1.00 85.12 199 LEU A O 1
ATOM 1495 N N . GLN A 1 200 ? 9.907 -0.261 -10.031 1.00 93.06 200 GLN A N 1
ATOM 1496 C CA . GLN A 1 200 ? 8.828 0.700 -9.844 1.00 93.06 200 GLN A CA 1
ATOM 1497 C C . GLN A 1 200 ? 7.465 0.042 -10.090 1.00 93.06 200 GLN A C 1
ATOM 1499 O O . GLN A 1 200 ? 6.576 0.187 -9.258 1.00 93.06 200 GLN A O 1
ATOM 1504 N N . ALA A 1 201 ? 7.295 -0.745 -11.156 1.00 94.50 201 ALA A N 1
ATOM 1505 C CA . ALA A 1 201 ? 6.049 -1.472 -11.406 1.00 94.50 201 ALA A CA 1
ATOM 1506 C C . ALA A 1 201 ? 5.715 -2.483 -10.288 1.00 94.50 201 ALA A C 1
ATOM 1508 O O . ALA A 1 201 ? 4.550 -2.616 -9.908 1.00 94.50 201 ALA A O 1
ATOM 1509 N N . ILE A 1 202 ? 6.720 -3.147 -9.703 1.00 88.00 202 ILE A N 1
ATOM 1510 C CA . ILE A 1 202 ? 6.548 -4.011 -8.520 1.00 88.00 202 ILE A CA 1
ATOM 1511 C C . ILE A 1 202 ? 6.066 -3.195 -7.313 1.00 88.00 202 ILE A C 1
ATOM 1513 O O . ILE A 1 202 ? 5.114 -3.601 -6.643 1.00 88.00 202 ILE A O 1
ATOM 1517 N N . VAL A 1 203 ? 6.677 -2.037 -7.044 1.00 86.44 203 VAL A N 1
ATOM 1518 C CA . VAL A 1 203 ? 6.274 -1.149 -5.940 1.00 86.44 203 VAL A CA 1
ATOM 1519 C C . VAL A 1 203 ? 4.861 -0.606 -6.156 1.00 86.44 203 VAL A C 1
ATOM 1521 O O . VAL A 1 203 ? 4.071 -0.592 -5.217 1.00 86.44 203 VAL A O 1
ATOM 1524 N N . LEU A 1 204 ? 4.503 -0.221 -7.382 1.00 93.50 204 LEU A N 1
ATOM 1525 C CA . LEU A 1 204 ? 3.149 0.224 -7.714 1.00 93.50 204 LEU A CA 1
ATOM 1526 C C . LEU A 1 204 ? 2.140 -0.911 -7.536 1.00 93.50 204 LEU A C 1
ATOM 1528 O O . LEU A 1 204 ? 1.105 -0.711 -6.916 1.00 93.50 204 LEU A O 1
ATOM 1532 N N . THR A 1 205 ? 2.463 -2.128 -7.968 1.00 91.00 205 THR A N 1
ATOM 1533 C CA . THR A 1 205 ? 1.613 -3.305 -7.720 1.00 91.00 205 THR A CA 1
ATOM 1534 C C . THR A 1 205 ? 1.408 -3.530 -6.222 1.00 91.00 205 THR A C 1
ATOM 1536 O O . THR A 1 205 ? 0.285 -3.722 -5.764 1.00 91.00 205 THR A O 1
ATOM 1539 N N . ALA A 1 206 ? 2.491 -3.444 -5.446 1.00 82.56 206 ALA A N 1
ATOM 1540 C CA . ALA A 1 206 ? 2.462 -3.584 -3.998 1.00 82.56 206 ALA A CA 1
ATOM 1541 C C . ALA A 1 206 ? 1.647 -2.492 -3.293 1.00 82.56 206 ALA A C 1
ATOM 1543 O O . ALA A 1 206 ? 1.016 -2.782 -2.277 1.00 82.56 206 ALA A O 1
ATOM 1544 N N . ALA A 1 207 ? 1.697 -1.266 -3.812 1.00 85.81 207 ALA A N 1
ATOM 1545 C CA . ALA A 1 207 ? 0.958 -0.129 -3.295 1.00 85.81 207 ALA A CA 1
ATOM 1546 C C . ALA A 1 207 ? -0.527 -0.226 -3.650 1.00 85.81 207 ALA A C 1
ATOM 1548 O O . ALA A 1 207 ? -1.354 -0.062 -2.766 1.00 85.81 207 ALA A O 1
ATOM 1549 N N . ALA A 1 208 ? -0.868 -0.557 -4.900 1.00 88.69 208 ALA A N 1
ATOM 1550 C CA . ALA A 1 208 ? -2.249 -0.679 -5.370 1.00 88.69 208 ALA A CA 1
ATOM 1551 C C . ALA A 1 208 ? -3.072 -1.689 -4.552 1.00 88.69 208 ALA A C 1
ATOM 1553 O O . ALA A 1 208 ? -4.243 -1.442 -4.297 1.00 88.69 208 ALA A O 1
ATOM 1554 N N . GLU A 1 209 ? -2.456 -2.788 -4.099 1.00 82.81 209 GLU A N 1
ATOM 1555 C CA . GLU A 1 209 ? -3.087 -3.770 -3.199 1.00 82.81 209 GLU A CA 1
ATOM 1556 C C . GLU A 1 209 ? -3.422 -3.221 -1.806 1.00 82.81 209 GLU A C 1
ATOM 1558 O O . GLU A 1 209 ? -4.291 -3.767 -1.134 1.00 82.81 209 GLU A O 1
ATOM 1563 N N . GLY A 1 210 ? -2.721 -2.181 -1.353 1.00 71.75 210 GLY A N 1
ATOM 1564 C CA . GLY A 1 210 ? -2.922 -1.564 -0.041 1.00 71.75 210 GLY A CA 1
ATOM 1565 C C . GLY A 1 210 ? -3.815 -0.322 -0.058 1.00 71.75 210 GLY A C 1
ATOM 1566 O O . GLY A 1 210 ? -3.931 0.332 0.977 1.00 71.75 210 GLY A O 1
ATOM 1567 N N . LEU A 1 211 ? -4.390 0.041 -1.210 1.00 77.25 211 LEU A N 1
ATOM 1568 C CA . LEU A 1 211 ? -5.260 1.211 -1.362 1.00 77.25 211 LEU A CA 1
ATOM 1569 C C . LEU A 1 211 ? -6.724 0.783 -1.462 1.00 77.25 211 LEU A C 1
ATOM 1571 O O . LEU A 1 211 ? -7.047 -0.190 -2.142 1.00 77.25 211 LEU A O 1
ATOM 1575 N N . ARG A 1 212 ? -7.613 1.566 -0.845 1.00 75.50 212 ARG A N 1
ATOM 1576 C CA . ARG A 1 212 ? -9.070 1.427 -0.987 1.00 75.50 212 ARG A CA 1
ATOM 1577 C C . ARG A 1 212 ? -9.502 1.710 -2.423 1.00 75.50 212 ARG A C 1
ATOM 1579 O O . ARG A 1 212 ? -10.347 1.005 -2.962 1.00 75.50 212 ARG A O 1
ATOM 1586 N N . GLU A 1 213 ? -8.876 2.701 -3.060 1.00 79.12 213 GLU A N 1
ATOM 1587 C CA . GLU A 1 213 ? -8.992 2.955 -4.497 1.00 79.12 213 GLU A CA 1
ATOM 1588 C C . GLU A 1 213 ? -7.664 2.638 -5.216 1.00 79.12 213 GLU A C 1
ATOM 1590 O O . GLU A 1 213 ? -6.810 3.522 -5.364 1.00 79.12 213 GLU A O 1
ATOM 1595 N N . PRO A 1 214 ? -7.476 1.403 -5.730 1.00 84.69 214 PRO A N 1
ATOM 1596 C CA . PRO A 1 214 ? -6.228 0.970 -6.368 1.00 84.69 214 PRO A CA 1
ATOM 1597 C C . PRO A 1 214 ? -5.770 1.861 -7.528 1.00 84.69 214 PRO A C 1
ATOM 1599 O O . PRO A 1 214 ? -4.574 2.012 -7.769 1.00 84.69 214 PRO A O 1
ATOM 1602 N N . ALA A 1 215 ? -6.705 2.505 -8.234 1.00 83.75 215 ALA A N 1
ATOM 1603 C CA . ALA A 1 215 ? -6.400 3.418 -9.335 1.00 83.75 215 ALA A CA 1
ATOM 1604 C C . ALA A 1 215 ? -5.613 4.670 -8.893 1.00 83.75 215 ALA A C 1
ATOM 1606 O O . ALA A 1 215 ? -4.929 5.285 -9.714 1.00 83.75 215 ALA A O 1
ATOM 1607 N N . ARG A 1 216 ? -5.641 5.039 -7.602 1.00 88.44 216 ARG A N 1
ATOM 1608 C CA . ARG A 1 216 ? -4.863 6.170 -7.061 1.00 88.44 216 ARG A CA 1
ATOM 1609 C C . ARG A 1 216 ? -3.362 5.895 -6.986 1.00 88.44 216 ARG A C 1
ATOM 1611 O O . ARG A 1 216 ? -2.590 6.820 -6.734 1.00 88.44 216 ARG A O 1
ATOM 1618 N N . VAL A 1 217 ? -2.927 4.664 -7.262 1.00 92.75 217 VAL A N 1
ATOM 1619 C CA . VAL A 1 217 ? -1.518 4.250 -7.241 1.00 92.75 217 VAL A CA 1
ATOM 1620 C C . VAL A 1 217 ? -0.597 5.138 -8.088 1.00 92.75 217 VAL A C 1
ATOM 1622 O O . VAL A 1 217 ? 0.575 5.293 -7.756 1.00 92.75 217 VAL A O 1
ATOM 1625 N N . GLY A 1 218 ? -1.106 5.798 -9.134 1.00 91.00 218 GLY A N 1
ATOM 1626 C CA . GLY A 1 218 ? -0.313 6.730 -9.947 1.00 91.00 218 GLY A CA 1
ATOM 1627 C C . GLY A 1 218 ? 0.337 7.852 -9.126 1.00 91.00 218 GLY A C 1
ATOM 1628 O O . GLY A 1 218 ? 1.470 8.250 -9.406 1.00 91.00 218 GLY A O 1
ATOM 1629 N N . TRP A 1 219 ? -0.313 8.290 -8.042 1.00 89.31 219 TRP A N 1
ATOM 1630 C CA . TRP A 1 219 ? 0.215 9.317 -7.141 1.00 89.31 219 TRP A CA 1
ATOM 1631 C C . TRP A 1 219 ? 1.466 8.878 -6.373 1.00 89.31 219 TRP A C 1
ATOM 1633 O O . TRP A 1 219 ? 2.282 9.729 -6.023 1.00 89.31 219 TRP A O 1
ATOM 1643 N N . VAL A 1 220 ? 1.685 7.571 -6.182 1.00 89.12 220 VAL A N 1
ATOM 1644 C CA . VAL A 1 220 ? 2.929 7.031 -5.599 1.00 89.12 220 VAL A CA 1
ATOM 1645 C C . VAL A 1 220 ? 4.131 7.468 -6.433 1.00 89.12 220 VAL A C 1
ATOM 1647 O O . VAL A 1 220 ? 5.148 7.900 -5.892 1.00 89.12 220 VAL A O 1
ATOM 1650 N N . SER A 1 221 ? 3.994 7.425 -7.760 1.00 93.31 221 SER A N 1
ATOM 1651 C CA . SER A 1 221 ? 5.056 7.841 -8.678 1.00 93.31 221 SER A CA 1
ATOM 1652 C C . SER A 1 221 ? 5.254 9.354 -8.683 1.00 93.31 221 SER A C 1
ATOM 1654 O O . SER A 1 221 ? 6.385 9.815 -8.782 1.00 93.31 221 SER A O 1
ATOM 1656 N N . VAL A 1 222 ? 4.186 10.139 -8.506 1.00 87.75 222 VAL A N 1
ATOM 1657 C CA . VAL A 1 222 ? 4.285 11.603 -8.377 1.00 87.75 222 VAL A CA 1
ATOM 1658 C C . VAL A 1 222 ? 5.047 11.988 -7.109 1.00 87.75 222 VAL A C 1
ATOM 1660 O O . VAL A 1 222 ? 5.974 12.793 -7.177 1.00 87.75 222 VAL A O 1
ATOM 1663 N N . VAL A 1 223 ? 4.722 11.373 -5.967 1.00 82.44 223 VAL A N 1
ATOM 1664 C CA . VAL A 1 223 ? 5.453 11.589 -4.707 1.00 82.44 223 VAL A CA 1
ATOM 1665 C C . VAL A 1 223 ? 6.908 11.131 -4.845 1.00 82.44 223 VAL A C 1
ATOM 1667 O O . VAL A 1 223 ? 7.816 11.878 -4.489 1.00 82.44 223 VAL A O 1
ATOM 1670 N N . SER A 1 224 ? 7.148 9.953 -5.431 1.00 85.88 224 SER A N 1
ATOM 1671 C CA . SER A 1 224 ? 8.495 9.426 -5.700 1.00 85.88 224 SER A CA 1
ATOM 1672 C C . SER A 1 224 ? 9.322 10.373 -6.580 1.00 85.88 224 SER A C 1
ATOM 1674 O O . SER A 1 224 ? 10.476 10.669 -6.265 1.00 85.88 224 SER A O 1
ATOM 1676 N N . ALA A 1 225 ? 8.739 10.891 -7.665 1.00 87.00 225 ALA A N 1
ATOM 1677 C CA . ALA A 1 225 ? 9.388 11.847 -8.558 1.00 87.00 225 ALA A CA 1
ATOM 1678 C C . ALA A 1 225 ? 9.649 13.193 -7.867 1.00 87.00 225 ALA A C 1
ATOM 1680 O O . ALA A 1 225 ? 10.736 13.747 -8.016 1.00 87.00 225 ALA A O 1
ATOM 1681 N N . GLY A 1 226 ? 8.693 13.692 -7.077 1.00 81.44 226 GLY A N 1
ATOM 1682 C CA . GLY A 1 226 ? 8.841 14.920 -6.291 1.00 81.44 226 GLY A CA 1
ATOM 1683 C C . GLY A 1 226 ? 9.953 14.819 -5.246 1.00 81.44 226 GLY A C 1
ATOM 1684 O O . GLY A 1 226 ? 10.757 15.737 -5.102 1.00 81.44 226 GLY A O 1
ATOM 1685 N N . LEU A 1 227 ? 10.070 13.676 -4.570 1.00 78.31 227 LEU A N 1
ATOM 1686 C CA . LEU A 1 227 ? 11.178 13.419 -3.650 1.00 78.31 227 LEU A CA 1
ATOM 1687 C C . LEU A 1 227 ? 12.514 13.338 -4.380 1.00 78.31 227 LEU A C 1
ATOM 1689 O O . LEU A 1 227 ? 13.489 13.914 -3.906 1.00 78.31 227 LEU A O 1
ATOM 1693 N N . LYS A 1 228 ? 12.553 12.690 -5.551 1.00 77.25 228 LYS A N 1
ATOM 1694 C CA . LYS A 1 228 ? 13.752 12.651 -6.396 1.00 77.25 228 LYS A CA 1
ATOM 1695 C C . LYS A 1 228 ? 14.171 14.049 -6.858 1.00 77.25 228 LYS A C 1
ATOM 1697 O O . LYS A 1 228 ? 15.364 14.328 -6.857 1.00 77.25 228 LYS A O 1
ATOM 1702 N N . ALA A 1 229 ? 13.213 14.929 -7.160 1.0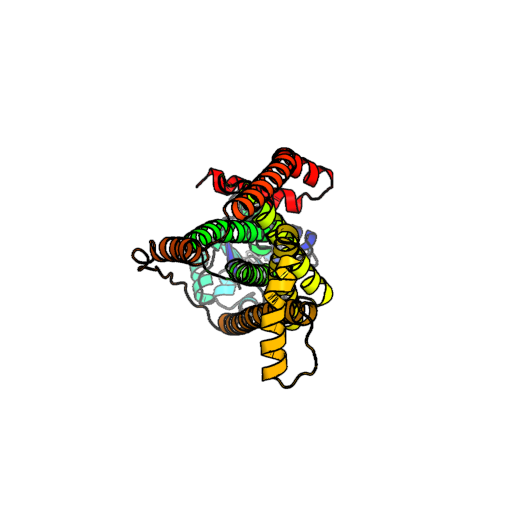0 78.44 229 ALA A N 1
ATOM 1703 C CA . ALA A 1 229 ? 13.447 16.347 -7.460 1.00 78.44 229 ALA A CA 1
ATOM 1704 C C . ALA A 1 229 ? 14.172 17.077 -6.327 1.00 78.44 229 ALA A C 1
ATOM 1706 O O . ALA A 1 229 ? 15.049 17.900 -6.558 1.00 78.44 229 ALA A O 1
ATOM 1707 N N . ALA A 1 230 ? 13.763 16.779 -5.093 1.00 71.19 230 ALA A N 1
ATOM 1708 C CA . ALA A 1 230 ? 14.227 17.445 -3.884 1.00 71.19 230 ALA A CA 1
ATOM 1709 C C . ALA A 1 230 ? 15.577 16.907 -3.372 1.00 71.19 230 ALA A C 1
ATOM 1711 O O . ALA A 1 230 ? 16.041 17.311 -2.299 1.00 71.19 230 ALA A O 1
ATOM 1712 N N . LEU A 1 231 ? 16.202 15.959 -4.080 1.00 67.00 231 LEU A N 1
ATOM 1713 C CA . LEU A 1 231 ? 17.533 15.456 -3.749 1.00 67.00 231 LEU A CA 1
ATOM 1714 C C . LEU A 1 231 ? 18.621 16.317 -4.419 1.00 67.00 231 LEU A C 1
ATOM 1716 O O . LEU A 1 231 ? 18.458 16.691 -5.577 1.00 67.00 231 LEU A O 1
ATOM 1720 N N . PRO A 1 232 ? 19.766 16.578 -3.752 1.00 57.22 232 PRO A N 1
ATOM 1721 C CA . PRO A 1 232 ? 20.871 17.367 -4.320 1.00 57.22 232 PRO A CA 1
ATOM 1722 C C . PRO A 1 232 ? 21.437 16.793 -5.629 1.00 57.22 232 PRO A C 1
ATOM 1724 O O . PRO A 1 232 ? 21.888 17.529 -6.499 1.00 57.22 232 PRO A O 1
ATOM 1727 N N . SER A 1 233 ? 21.376 15.468 -5.796 1.00 57.12 233 SER A N 1
ATOM 1728 C CA . SER A 1 233 ? 21.757 14.746 -7.019 1.00 57.12 233 SER A CA 1
ATOM 1729 C C . SER A 1 233 ? 20.649 14.706 -8.090 1.00 57.12 233 SER A C 1
ATOM 1731 O O . SER A 1 233 ? 20.839 14.130 -9.164 1.00 57.12 233 SER A O 1
ATOM 1733 N N . GLY A 1 234 ? 19.485 15.294 -7.799 1.00 51.38 234 GLY A N 1
ATOM 1734 C CA . GLY A 1 234 ? 18.202 15.117 -8.482 1.00 51.38 234 GLY A CA 1
ATOM 1735 C C . GLY A 1 234 ? 17.884 16.089 -9.619 1.00 51.38 234 GLY A C 1
ATOM 1736 O O . GLY A 1 234 ? 16.763 16.080 -10.116 1.00 51.38 234 GLY A O 1
ATOM 1737 N N . SER A 1 235 ? 18.839 16.887 -10.099 1.00 49.38 235 SER A N 1
ATOM 1738 C CA . SER A 1 235 ? 18.604 17.928 -11.121 1.00 49.38 235 SER A CA 1
ATOM 1739 C C . SER A 1 235 ? 18.265 17.416 -12.534 1.00 49.38 235 SER A C 1
ATOM 1741 O O . SER A 1 235 ? 18.190 18.194 -13.485 1.00 49.38 235 SER A O 1
ATOM 1743 N N . LYS A 1 236 ? 18.050 16.108 -12.717 1.00 67.25 236 LYS A N 1
ATOM 1744 C CA . LYS A 1 236 ? 17.756 15.516 -14.028 1.00 67.25 236 LYS A CA 1
ATOM 1745 C C . LYS A 1 236 ? 16.242 15.333 -14.193 1.00 67.25 236 LYS A C 1
ATOM 1747 O O . LYS A 1 236 ? 15.673 14.383 -13.663 1.00 67.25 236 LYS A O 1
ATOM 1752 N N . VAL A 1 237 ? 15.620 16.183 -15.021 1.00 70.06 237 VAL A N 1
ATOM 1753 C CA . VAL A 1 237 ? 14.199 16.093 -15.451 1.00 70.06 237 VAL A CA 1
ATOM 1754 C C . VAL A 1 237 ? 13.831 14.701 -15.949 1.00 70.06 237 VAL A C 1
ATOM 1756 O O . VAL A 1 237 ? 12.755 14.182 -15.666 1.00 70.06 237 VAL A O 1
ATOM 1759 N N . ARG A 1 238 ? 14.725 14.108 -16.748 1.00 77.88 238 ARG A N 1
ATOM 1760 C CA . ARG A 1 238 ? 14.441 12.908 -17.539 1.00 77.88 238 ARG A CA 1
ATOM 1761 C C . ARG A 1 238 ? 13.965 11.731 -16.668 1.00 77.88 238 ARG A C 1
ATOM 1763 O O . ARG A 1 238 ? 12.909 11.185 -16.983 1.00 77.88 238 ARG A O 1
ATOM 1770 N N . PRO A 1 239 ? 14.672 11.353 -15.583 1.00 81.62 239 PRO A N 1
ATOM 1771 C CA . PRO A 1 239 ? 14.173 10.376 -14.618 1.00 81.62 239 PRO A CA 1
ATOM 1772 C C . PRO A 1 239 ? 12.809 10.720 -14.009 1.00 81.62 239 PRO A C 1
ATOM 1774 O O . PRO A 1 239 ? 11.994 9.832 -13.810 1.00 81.62 239 PRO A O 1
ATOM 1777 N N . MET A 1 240 ? 12.533 11.992 -13.726 1.00 87.00 240 MET A N 1
ATOM 1778 C CA . MET A 1 240 ? 11.301 12.391 -13.039 1.00 87.00 240 MET A CA 1
ATOM 1779 C C . MET A 1 240 ? 10.076 12.249 -13.942 1.00 87.00 240 MET A C 1
ATOM 1781 O O . MET A 1 240 ? 9.070 11.674 -13.533 1.00 87.00 240 MET A O 1
ATOM 1785 N N . VAL A 1 241 ? 10.185 12.711 -15.192 1.00 88.12 241 VAL A N 1
ATOM 1786 C CA . VAL A 1 241 ? 9.129 12.536 -16.200 1.00 88.12 241 VAL A CA 1
ATOM 1787 C C . VAL A 1 241 ? 8.904 11.052 -16.481 1.00 88.12 241 VAL A C 1
ATOM 1789 O O . VAL A 1 241 ? 7.757 10.624 -16.570 1.00 88.12 241 VAL A O 1
ATOM 1792 N N . ALA A 1 242 ? 9.979 10.256 -16.551 1.00 90.94 242 ALA A N 1
ATOM 1793 C CA . ALA A 1 242 ? 9.877 8.807 -16.715 1.00 90.94 242 ALA A CA 1
ATOM 1794 C C . ALA A 1 242 ? 9.022 8.178 -15.607 1.00 90.94 242 ALA A C 1
ATOM 1796 O O . ALA A 1 242 ? 8.020 7.536 -15.910 1.00 90.94 242 ALA A O 1
ATOM 1797 N N . ILE A 1 243 ? 9.365 8.451 -14.342 1.00 91.81 243 ILE A N 1
ATOM 1798 C CA . ILE A 1 243 ? 8.672 7.917 -13.164 1.00 91.81 243 ILE A CA 1
ATOM 1799 C C . ILE A 1 243 ? 7.187 8.298 -13.191 1.00 91.81 243 ILE A C 1
ATOM 1801 O O . ILE A 1 243 ? 6.335 7.433 -12.990 1.00 91.81 243 ILE A O 1
ATOM 1805 N N . VAL A 1 244 ? 6.856 9.565 -13.469 1.00 94.19 244 VAL A N 1
ATOM 1806 C CA . VAL A 1 244 ? 5.460 10.035 -13.504 1.00 94.19 244 VAL A CA 1
ATOM 1807 C C . VAL A 1 244 ? 4.663 9.354 -14.616 1.00 94.19 244 VAL A C 1
ATOM 1809 O O . VAL A 1 244 ? 3.566 8.861 -14.353 1.00 94.19 244 VAL A O 1
ATOM 1812 N N . VAL A 1 245 ? 5.207 9.277 -15.837 1.00 96.31 245 VAL A N 1
ATOM 1813 C CA . VAL A 1 245 ? 4.522 8.622 -16.965 1.00 96.31 245 VAL A CA 1
ATOM 1814 C C . VAL A 1 245 ? 4.331 7.131 -16.691 1.00 96.31 245 VAL A C 1
ATOM 1816 O O . VAL A 1 245 ? 3.242 6.610 -16.915 1.00 96.31 245 VAL A O 1
ATOM 1819 N N . GLN A 1 246 ? 5.335 6.455 -16.127 1.00 96.56 246 GLN A N 1
ATOM 1820 C CA . GLN A 1 246 ? 5.234 5.048 -15.726 1.00 96.56 246 GLN A CA 1
ATOM 1821 C C . GLN A 1 246 ? 4.116 4.838 -14.699 1.00 96.56 246 GLN A C 1
ATOM 1823 O O . GLN A 1 246 ? 3.272 3.960 -14.876 1.00 96.56 246 GLN A O 1
ATOM 1828 N N . GLY A 1 247 ? 4.051 5.686 -13.670 1.00 96.44 247 GLY A N 1
ATOM 1829 C CA . GLY A 1 247 ? 2.965 5.662 -12.691 1.00 96.44 247 GLY A CA 1
ATOM 1830 C C . GLY A 1 247 ? 1.587 5.885 -13.303 1.00 96.44 247 GLY A C 1
ATOM 1831 O O . GLY A 1 247 ? 0.644 5.173 -12.961 1.00 96.44 247 GLY A O 1
ATOM 1832 N N . GLY A 1 248 ? 1.473 6.844 -14.224 1.00 95.88 248 GLY A N 1
ATOM 1833 C CA . GLY A 1 248 ? 0.230 7.146 -14.932 1.00 95.88 248 GLY A CA 1
ATOM 1834 C C . GLY A 1 248 ? -0.245 5.996 -15.821 1.00 95.88 248 GLY A C 1
ATOM 1835 O O . GLY A 1 248 ? -1.413 5.616 -15.751 1.00 95.88 248 GLY A O 1
ATOM 1836 N N . LEU A 1 249 ? 0.659 5.399 -16.606 1.00 97.75 249 LEU A N 1
ATOM 1837 C CA . LEU A 1 249 ? 0.366 4.240 -17.456 1.00 97.75 249 LEU A CA 1
ATOM 1838 C C . LEU A 1 249 ? -0.070 3.026 -16.630 1.00 97.75 249 LEU A C 1
ATOM 1840 O O . LEU A 1 249 ? -1.053 2.366 -16.967 1.00 97.75 249 LEU A O 1
ATOM 1844 N N . PHE A 1 250 ? 0.616 2.764 -15.516 1.00 97.88 250 PHE A N 1
ATOM 1845 C CA . PHE A 1 250 ? 0.243 1.687 -14.606 1.00 97.88 250 PHE A CA 1
ATOM 1846 C C . PHE A 1 250 ? -1.143 1.931 -13.988 1.00 97.88 250 PHE A C 1
ATOM 1848 O O . PHE A 1 250 ? -2.006 1.056 -14.021 1.00 97.88 250 PHE A O 1
ATOM 1855 N N . ALA A 1 251 ? -1.393 3.140 -13.478 1.00 96.00 251 ALA A N 1
ATOM 1856 C CA . ALA A 1 251 ? -2.681 3.516 -12.898 1.00 96.00 251 ALA A CA 1
ATOM 1857 C C . ALA A 1 251 ? -3.832 3.459 -13.914 1.00 96.00 251 ALA A C 1
ATOM 1859 O O . ALA A 1 251 ? -4.948 3.087 -13.554 1.00 96.00 251 ALA A O 1
ATOM 1860 N N . LEU A 1 252 ? -3.572 3.792 -15.182 1.00 95.88 252 LEU A N 1
ATOM 1861 C CA . LEU A 1 252 ? -4.547 3.657 -16.262 1.00 95.88 252 LEU A CA 1
ATOM 1862 C C . LEU A 1 252 ? -4.949 2.192 -16.468 1.00 95.88 252 LEU A C 1
ATOM 1864 O O . LEU A 1 252 ? -6.143 1.906 -16.527 1.00 95.88 252 LEU A O 1
ATOM 1868 N N . ALA A 1 253 ? -3.982 1.270 -16.497 1.00 97.06 253 ALA A N 1
ATOM 1869 C CA . ALA A 1 253 ? -4.266 -0.161 -16.603 1.00 97.06 253 ALA A CA 1
ATOM 1870 C C . ALA A 1 253 ? -5.130 -0.660 -15.432 1.00 97.06 253 ALA A C 1
ATOM 1872 O O . ALA A 1 253 ? -6.140 -1.325 -15.658 1.00 97.06 253 ALA A O 1
ATOM 1873 N N . ILE A 1 254 ? -4.792 -0.272 -14.196 1.00 94.19 254 ILE A N 1
ATOM 1874 C CA . ILE A 1 254 ? -5.581 -0.616 -13.000 1.00 94.19 254 ILE A CA 1
ATOM 1875 C C . ILE A 1 254 ? -6.989 -0.010 -13.057 1.00 94.19 254 ILE A C 1
ATOM 1877 O O . ILE A 1 254 ? -7.958 -0.664 -12.682 1.00 94.19 254 ILE A O 1
ATOM 1881 N N . ARG A 1 255 ? -7.137 1.226 -13.544 1.00 92.50 255 ARG A N 1
ATOM 1882 C CA . ARG A 1 255 ? -8.446 1.884 -13.654 1.00 92.50 255 ARG A CA 1
ATOM 1883 C C . ARG A 1 255 ? -9.353 1.220 -14.688 1.00 92.50 255 ARG A C 1
ATOM 1885 O O . ARG A 1 255 ? -10.555 1.157 -14.466 1.00 92.50 255 ARG A O 1
ATOM 1892 N N . MET A 1 256 ? -8.793 0.739 -15.796 1.00 90.88 256 MET A N 1
ATOM 1893 C CA . MET A 1 256 ? -9.563 0.085 -16.860 1.00 90.88 256 MET A CA 1
ATOM 1894 C C . MET A 1 256 ? -9.919 -1.369 -16.533 1.00 90.88 256 MET A C 1
ATOM 1896 O O . MET A 1 256 ? -10.991 -1.830 -16.905 1.00 90.88 256 MET A O 1
ATOM 1900 N N . LEU A 1 257 ? -9.017 -2.098 -15.870 1.00 91.50 257 LEU A N 1
ATOM 1901 C CA . LEU A 1 257 ? -9.103 -3.557 -15.715 1.00 91.50 257 LEU A CA 1
ATOM 1902 C C . LEU A 1 257 ? -9.304 -4.011 -14.257 1.00 91.50 257 LEU A C 1
ATOM 1904 O O . LEU A 1 257 ? -9.315 -5.215 -13.981 1.00 91.50 257 LEU A O 1
ATOM 1908 N N . GLY A 1 258 ? -9.420 -3.066 -13.320 1.00 90.50 258 GLY A N 1
ATOM 1909 C CA . GLY A 1 258 ? -9.410 -3.330 -11.882 1.00 90.50 258 GLY A CA 1
ATOM 1910 C C . GLY A 1 258 ? -8.056 -3.852 -11.388 1.00 90.50 258 GLY A C 1
ATOM 1911 O O . GLY A 1 258 ? -7.082 -3.922 -12.132 1.00 90.50 258 GLY A O 1
ATOM 1912 N N . LEU A 1 259 ? -7.971 -4.258 -10.120 1.00 87.06 259 LEU A N 1
ATOM 1913 C CA . LEU A 1 259 ? -6.766 -4.891 -9.572 1.00 87.06 259 LEU A CA 1
ATOM 1914 C C . LEU A 1 259 ? -6.774 -6.407 -9.842 1.00 87.06 259 LEU A C 1
ATOM 1916 O O . LEU A 1 259 ? -7.023 -7.219 -8.953 1.00 87.06 259 LEU A O 1
ATOM 1920 N N . THR A 1 260 ? -6.532 -6.788 -11.096 1.00 92.19 260 THR A N 1
ATOM 1921 C CA . THR A 1 260 ? -6.538 -8.186 -11.566 1.00 92.19 260 THR A CA 1
ATOM 1922 C C . THR A 1 260 ? -5.158 -8.635 -12.063 1.00 92.19 260 THR A C 1
ATOM 1924 O O . THR A 1 260 ? -4.276 -7.811 -12.307 1.00 92.19 260 THR A O 1
ATOM 1927 N N . ARG A 1 261 ? -4.962 -9.949 -12.285 1.00 92.44 261 ARG A N 1
ATOM 1928 C CA . ARG A 1 261 ? -3.744 -10.480 -12.944 1.00 92.44 261 ARG A CA 1
ATOM 1929 C C . ARG A 1 261 ? -3.483 -9.807 -14.286 1.00 92.44 261 ARG A C 1
ATOM 1931 O O . ARG A 1 261 ? -2.346 -9.462 -14.587 1.00 92.44 261 ARG A O 1
ATOM 1938 N N . LEU A 1 262 ? -4.543 -9.632 -15.075 1.00 94.50 262 LEU A N 1
ATOM 1939 C CA . LEU A 1 262 ? -4.458 -9.001 -16.383 1.00 94.50 262 LEU A CA 1
ATOM 1940 C C . LEU A 1 262 ? -4.022 -7.540 -16.251 1.00 94.50 262 LEU A C 1
ATOM 1942 O O . LEU A 1 262 ? -3.139 -7.104 -16.980 1.00 94.50 262 LEU A O 1
ATOM 1946 N N . ALA A 1 263 ? -4.574 -6.808 -15.284 1.00 94.31 263 ALA A N 1
ATOM 1947 C CA . ALA A 1 263 ? -4.178 -5.430 -15.028 1.00 94.31 263 ALA A CA 1
ATOM 1948 C C . ALA A 1 263 ? -2.719 -5.306 -14.565 1.00 94.31 263 ALA A C 1
ATOM 1950 O O . ALA A 1 263 ? -2.019 -4.401 -15.009 1.00 94.31 263 ALA A O 1
ATOM 1951 N N . ALA A 1 264 ? -2.237 -6.234 -13.731 1.00 92.56 264 ALA A N 1
ATOM 1952 C CA . ALA A 1 264 ? -0.832 -6.296 -13.326 1.00 92.56 264 ALA A CA 1
ATOM 1953 C C . ALA A 1 264 ? 0.095 -6.556 -14.529 1.00 92.56 264 ALA A C 1
ATOM 1955 O O . ALA A 1 264 ? 1.117 -5.881 -14.671 1.00 92.56 264 ALA A O 1
ATOM 1956 N N . PHE A 1 265 ? -0.287 -7.473 -15.427 1.00 97.75 265 PHE A N 1
ATOM 1957 C CA . PHE A 1 265 ? 0.446 -7.732 -16.667 1.00 97.75 265 PHE A CA 1
ATOM 1958 C C . PHE A 1 265 ? 0.469 -6.504 -17.575 1.00 97.75 265 PHE A C 1
ATOM 1960 O O . PHE A 1 265 ? 1.544 -6.050 -17.950 1.00 97.75 265 PHE A O 1
ATOM 1967 N N . VAL A 1 266 ? -0.702 -5.948 -17.902 1.00 97.94 266 VAL A N 1
ATOM 1968 C CA . VAL A 1 266 ? -0.840 -4.796 -18.805 1.00 97.94 266 VAL A CA 1
ATOM 1969 C C . VAL A 1 266 ? -0.147 -3.566 -18.219 1.00 97.94 266 VAL A C 1
ATOM 1971 O O . VAL A 1 266 ? 0.593 -2.886 -18.924 1.00 97.94 266 VAL A O 1
ATOM 1974 N N . GLY A 1 267 ? -0.309 -3.303 -16.921 1.00 97.75 267 GLY A N 1
ATOM 1975 C CA . GLY A 1 267 ? 0.369 -2.209 -16.230 1.00 97.75 267 GLY A CA 1
ATOM 1976 C C . GLY A 1 267 ? 1.889 -2.363 -16.263 1.00 97.75 267 GLY A C 1
ATOM 1977 O O . GLY A 1 267 ? 2.592 -1.428 -16.643 1.00 97.75 267 GLY A O 1
ATOM 1978 N N . GLY A 1 268 ? 2.407 -3.550 -15.929 1.00 97.25 268 GLY A N 1
ATOM 1979 C CA . GLY A 1 268 ? 3.837 -3.849 -16.035 1.00 97.25 268 GLY A CA 1
ATOM 1980 C C . GLY A 1 268 ? 4.352 -3.745 -17.473 1.00 97.25 268 GLY A C 1
ATOM 1981 O O . GLY A 1 268 ? 5.413 -3.167 -17.707 1.00 97.25 268 GLY A O 1
ATOM 1982 N N . PHE A 1 269 ? 3.572 -4.225 -18.443 1.00 98.31 269 PHE A N 1
ATOM 1983 C CA . PHE A 1 269 ? 3.887 -4.137 -19.863 1.00 98.31 269 PHE A CA 1
ATOM 1984 C C . PHE A 1 269 ? 4.039 -2.693 -20.323 1.00 98.31 269 PHE A C 1
ATOM 1986 O O . PHE A 1 269 ? 5.059 -2.350 -20.914 1.00 98.31 269 PHE A O 1
ATOM 1993 N N . LEU A 1 270 ? 3.071 -1.830 -20.009 1.00 98.12 270 LEU A N 1
ATOM 1994 C CA . LEU A 1 270 ? 3.112 -0.421 -20.399 1.00 98.12 270 LEU A CA 1
ATOM 1995 C C . LEU A 1 270 ? 4.291 0.316 -19.752 1.00 98.12 270 LEU A C 1
ATOM 1997 O O . LEU A 1 270 ? 4.966 1.091 -20.427 1.00 98.12 270 LEU A O 1
ATOM 2001 N N . VAL A 1 271 ? 4.583 0.044 -18.475 1.00 97.81 271 VAL A N 1
ATOM 2002 C CA . VAL A 1 271 ? 5.744 0.623 -17.776 1.00 97.81 271 VAL A CA 1
ATOM 2003 C C . VAL A 1 271 ? 7.059 0.197 -18.432 1.00 97.81 271 VAL A C 1
ATOM 2005 O O . VAL A 1 271 ? 7.914 1.047 -18.700 1.00 97.81 271 VAL A O 1
ATOM 2008 N N . GLY A 1 272 ? 7.215 -1.100 -18.711 1.00 96.19 272 GLY A N 1
ATOM 2009 C CA . GLY A 1 272 ? 8.425 -1.650 -19.319 1.00 96.19 272 GLY A CA 1
ATOM 2010 C C . GLY A 1 272 ? 8.612 -1.218 -20.774 1.00 96.19 272 GLY A C 1
ATOM 2011 O O . GLY A 1 272 ? 9.719 -0.849 -21.164 1.00 96.19 272 GLY A O 1
ATOM 2012 N N . ALA A 1 273 ? 7.533 -1.201 -21.559 1.00 97.00 273 ALA A N 1
ATOM 2013 C CA . ALA A 1 273 ? 7.541 -0.732 -22.940 1.00 97.00 273 ALA A CA 1
ATOM 2014 C C . ALA A 1 273 ? 7.899 0.758 -23.002 1.00 97.00 273 ALA A C 1
ATOM 2016 O O . ALA A 1 273 ? 8.763 1.150 -23.785 1.00 97.00 273 ALA A O 1
ATOM 2017 N N . TRP A 1 274 ? 7.308 1.584 -22.131 1.00 97.00 274 TRP A N 1
ATOM 2018 C CA . TRP A 1 274 ? 7.642 3.004 -22.052 1.00 97.00 274 TRP A CA 1
ATOM 2019 C C . TRP A 1 274 ? 9.106 3.240 -21.672 1.00 97.00 274 TRP A C 1
ATOM 2021 O O . TRP A 1 274 ? 9.753 4.089 -22.277 1.00 97.00 274 TRP A O 1
ATOM 2031 N N . ALA A 1 275 ? 9.662 2.482 -20.720 1.00 93.19 275 ALA A N 1
ATOM 2032 C CA . ALA A 1 275 ? 11.064 2.625 -20.322 1.00 93.19 275 ALA A CA 1
ATOM 2033 C C . ALA A 1 275 ? 12.030 2.389 -21.499 1.00 93.19 275 ALA A C 1
ATOM 2035 O O . ALA A 1 275 ? 12.945 3.189 -21.726 1.00 93.19 275 ALA A O 1
ATOM 2036 N N . MET A 1 276 ? 11.794 1.326 -22.276 1.00 93.88 276 MET A N 1
ATOM 2037 C CA . MET A 1 276 ? 12.576 1.018 -23.475 1.00 93.88 276 MET A CA 1
ATOM 2038 C C . MET A 1 276 ? 12.350 2.056 -24.581 1.00 93.88 276 MET A C 1
ATOM 2040 O O . MET A 1 276 ? 13.312 2.600 -25.129 1.00 93.88 276 MET A O 1
ATOM 2044 N N . ALA A 1 277 ? 11.088 2.390 -24.864 1.00 93.69 277 ALA A N 1
ATOM 2045 C CA . ALA A 1 277 ? 10.719 3.363 -25.889 1.00 93.69 277 ALA A CA 1
ATOM 2046 C C . ALA A 1 277 ? 11.324 4.739 -25.596 1.00 93.69 277 ALA A C 1
ATOM 2048 O O . ALA A 1 277 ? 11.918 5.346 -26.479 1.00 93.69 277 ALA A O 1
ATOM 2049 N N . GLN A 1 278 ? 11.267 5.208 -24.349 1.00 91.12 278 GLN A N 1
ATOM 2050 C CA . GLN A 1 278 ? 11.886 6.464 -23.932 1.00 91.12 278 GLN A CA 1
ATOM 2051 C C . GLN A 1 278 ? 13.407 6.445 -24.156 1.00 91.12 278 GLN A C 1
ATOM 2053 O O . GLN A 1 278 ? 13.985 7.452 -24.569 1.00 91.12 278 GLN A O 1
ATOM 2058 N N . GLY A 1 279 ? 14.071 5.316 -23.883 1.00 85.81 279 GLY A N 1
ATOM 2059 C CA . GLY A 1 279 ? 15.494 5.127 -24.167 1.00 85.81 279 GLY A CA 1
ATOM 2060 C C . GLY A 1 279 ? 15.814 5.298 -25.652 1.00 85.81 279 GLY A C 1
ATOM 2061 O O . GLY A 1 279 ? 16.678 6.106 -25.995 1.00 85.81 279 GLY A O 1
ATOM 2062 N N . ILE A 1 280 ? 15.069 4.596 -26.508 1.00 87.06 280 ILE A N 1
ATOM 2063 C CA . ILE A 1 280 ? 15.214 4.626 -27.970 1.00 87.06 280 ILE A CA 1
ATOM 2064 C C . ILE A 1 280 ? 14.897 6.014 -28.527 1.00 87.06 280 ILE A C 1
ATOM 2066 O O . ILE A 1 280 ? 15.703 6.559 -29.271 1.00 87.06 280 ILE A O 1
ATOM 2070 N N . LEU A 1 281 ? 13.769 6.614 -28.140 1.00 87.19 281 LEU A N 1
ATOM 2071 C CA . LEU A 1 281 ? 13.346 7.941 -28.598 1.00 87.19 281 LEU A CA 1
ATOM 2072 C C . LEU A 1 281 ? 14.388 9.007 -28.266 1.00 87.19 281 LEU A C 1
ATOM 2074 O O . LEU A 1 281 ? 14.683 9.864 -29.092 1.00 87.19 281 LEU A O 1
ATOM 2078 N N . LEU A 1 282 ? 14.983 8.943 -27.074 1.00 81.69 282 LEU A N 1
ATOM 2079 C CA . LEU A 1 282 ? 16.020 9.894 -26.684 1.00 81.69 282 LEU A CA 1
ATOM 2080 C C . LEU A 1 282 ? 17.339 9.636 -27.406 1.00 81.69 282 LEU A C 1
ATOM 2082 O O . LEU A 1 282 ? 18.011 10.594 -27.772 1.00 81.69 282 LEU A O 1
ATOM 2086 N N . GLN A 1 283 ? 17.698 8.378 -27.657 1.00 81.06 283 GLN A N 1
ATOM 2087 C CA . GLN A 1 283 ? 18.862 8.065 -28.483 1.00 81.06 283 GLN A CA 1
ATOM 2088 C C . GLN A 1 283 ? 18.662 8.543 -29.924 1.00 81.06 283 GLN A C 1
ATOM 2090 O O . GLN A 1 283 ? 19.568 9.127 -30.510 1.00 81.06 283 GLN A O 1
ATOM 2095 N N . TRP A 1 284 ? 17.461 8.356 -30.468 1.00 83.25 284 TRP A N 1
ATOM 2096 C CA . TRP A 1 284 ? 17.087 8.830 -31.792 1.00 83.25 284 TRP A CA 1
ATOM 2097 C C . TRP A 1 284 ? 17.102 10.358 -31.865 1.00 83.25 284 TRP A C 1
ATOM 2099 O O . TRP A 1 284 ? 17.634 10.914 -32.816 1.00 83.25 284 TRP A O 1
ATOM 2109 N N . LEU A 1 285 ? 16.622 11.053 -30.832 1.00 78.81 285 LEU A N 1
ATOM 2110 C CA . LEU A 1 285 ? 16.690 12.514 -30.758 1.00 78.81 285 LEU A CA 1
ATOM 2111 C C . LEU A 1 285 ? 18.138 13.033 -30.697 1.00 78.81 285 LEU A C 1
ATOM 2113 O O . LEU A 1 285 ? 18.445 14.072 -31.275 1.00 78.81 285 LEU A O 1
ATOM 2117 N N . LEU A 1 286 ? 19.030 12.327 -29.994 1.00 74.19 286 LEU A N 1
ATOM 2118 C CA . LEU A 1 286 ? 20.432 12.729 -29.830 1.00 74.19 286 LEU A CA 1
ATOM 2119 C C . LEU A 1 286 ? 21.281 12.440 -31.076 1.00 74.19 286 LEU A C 1
ATOM 2121 O O . LEU A 1 286 ? 22.084 13.281 -31.486 1.00 74.19 286 LEU A O 1
ATOM 2125 N N . VAL A 1 287 ? 21.113 11.248 -31.650 1.00 78.75 287 VAL A N 1
ATOM 2126 C CA . VAL A 1 287 ? 21.979 10.682 -32.697 1.00 78.75 287 VAL A CA 1
ATOM 2127 C C . VAL A 1 287 ? 21.349 10.794 -34.095 1.00 78.75 287 VAL A C 1
ATOM 2129 O O . VAL A 1 287 ? 22.054 10.762 -35.100 1.00 78.75 287 VAL A O 1
ATOM 2132 N N . GLY A 1 288 ? 20.034 10.984 -34.192 1.00 85.50 288 GLY A N 1
ATOM 2133 C CA . GLY A 1 288 ? 19.312 11.121 -35.455 1.00 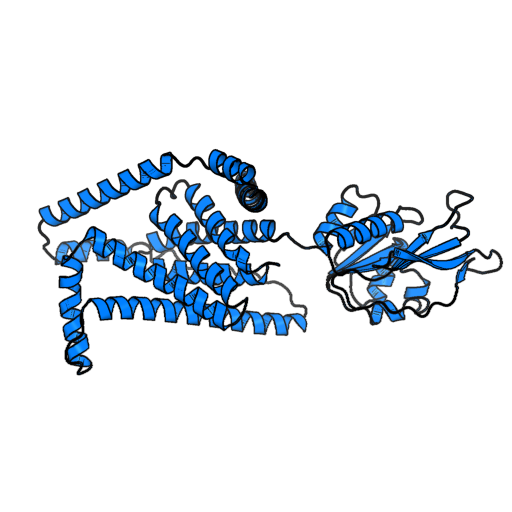85.50 288 GLY A CA 1
ATOM 2134 C C . GLY A 1 288 ? 19.301 9.835 -36.286 1.00 85.50 288 GLY A C 1
ATOM 2135 O O . GLY A 1 288 ? 19.223 8.722 -35.760 1.00 85.50 288 GLY A O 1
ATOM 2136 N N . SER A 1 289 ? 19.400 9.988 -37.609 1.00 85.50 289 SER A N 1
ATOM 2137 C CA . SER A 1 289 ? 19.398 8.881 -38.577 1.00 85.50 289 SER A CA 1
ATOM 2138 C C . SER A 1 289 ? 20.593 7.932 -38.439 1.00 85.50 289 SER A C 1
ATOM 2140 O O . SER A 1 289 ? 20.489 6.777 -38.851 1.00 85.50 289 SER A O 1
ATOM 2142 N N . ALA A 1 290 ? 21.688 8.363 -37.801 1.00 82.06 290 ALA A N 1
ATOM 2143 C CA . ALA A 1 290 ? 22.838 7.502 -37.528 1.00 82.06 290 ALA A CA 1
ATOM 2144 C C . ALA A 1 290 ? 22.483 6.323 -36.598 1.00 82.06 290 ALA A C 1
ATOM 2146 O O . ALA A 1 290 ? 23.098 5.264 -36.696 1.00 82.06 290 ALA A O 1
ATOM 2147 N N . LEU A 1 291 ? 21.436 6.443 -35.766 1.00 81.12 291 LEU A N 1
ATOM 2148 C CA . LEU A 1 291 ? 20.910 5.299 -35.014 1.00 81.12 291 LEU A CA 1
ATOM 2149 C C . LEU A 1 291 ? 20.331 4.232 -35.954 1.00 81.12 291 LEU A C 1
ATOM 2151 O O . LEU A 1 291 ? 20.548 3.046 -35.738 1.00 81.12 291 LEU A O 1
ATOM 2155 N N . GLY A 1 292 ? 19.623 4.654 -37.006 1.00 82.75 292 GLY A N 1
ATOM 2156 C CA . GLY A 1 292 ? 19.081 3.742 -38.012 1.00 82.75 292 GLY A CA 1
ATOM 2157 C C . GLY A 1 292 ? 20.185 3.010 -38.766 1.00 82.75 292 GLY A C 1
ATOM 2158 O O . GLY A 1 292 ? 20.161 1.789 -38.863 1.00 82.75 292 GLY A O 1
ATOM 2159 N N . GLN A 1 293 ? 21.218 3.745 -39.180 1.00 85.81 293 GLN A N 1
ATOM 2160 C CA . GLN A 1 293 ? 22.385 3.174 -39.860 1.00 85.81 293 GLN A CA 1
ATOM 2161 C C . GLN A 1 293 ? 23.149 2.167 -38.988 1.00 85.81 293 GLN A C 1
ATOM 2163 O O . GLN A 1 293 ? 23.691 1.200 -39.512 1.00 85.81 293 GLN A O 1
ATOM 2168 N N . ALA A 1 294 ? 23.176 2.362 -37.666 1.00 82.19 294 ALA A N 1
ATOM 2169 C CA . ALA A 1 294 ? 23.804 1.425 -36.736 1.00 82.19 294 ALA A CA 1
ATOM 2170 C C . ALA A 1 294 ? 22.973 0.147 -36.508 1.00 82.19 294 ALA A C 1
ATOM 2172 O O . ALA A 1 294 ? 23.539 -0.913 -36.246 1.00 82.19 294 ALA A O 1
ATOM 2173 N N . VAL A 1 295 ? 21.640 0.233 -36.594 1.00 85.31 295 VAL A N 1
ATOM 2174 C CA . VAL A 1 295 ? 20.730 -0.905 -36.366 1.00 85.31 295 VAL A CA 1
ATOM 2175 C C . VAL A 1 295 ? 20.477 -1.705 -37.649 1.00 85.31 295 VAL A C 1
ATOM 2177 O O . VAL A 1 295 ? 20.292 -2.917 -37.572 1.00 85.31 295 VAL A O 1
ATOM 2180 N N . ASP A 1 296 ? 20.540 -1.079 -38.825 1.00 88.19 296 ASP A N 1
ATOM 2181 C CA . ASP A 1 296 ? 20.314 -1.728 -40.124 1.00 88.19 296 ASP A CA 1
ATOM 2182 C C . ASP A 1 296 ? 21.181 -2.990 -40.363 1.00 88.19 296 ASP A C 1
ATOM 2184 O O . ASP A 1 296 ? 20.635 -4.002 -40.810 1.00 88.19 296 ASP A O 1
ATOM 2188 N N . PRO A 1 297 ? 22.495 -3.018 -40.053 1.00 87.94 297 PRO A N 1
ATOM 2189 C CA . PRO A 1 297 ? 23.304 -4.231 -40.191 1.00 87.94 297 PRO A CA 1
ATOM 2190 C C . PRO A 1 297 ? 22.834 -5.366 -39.278 1.00 87.94 297 PRO A C 1
ATOM 2192 O O . PRO A 1 297 ? 22.769 -6.518 -39.706 1.00 87.94 297 PRO A O 1
ATOM 2195 N N . LEU A 1 298 ? 22.452 -5.041 -38.037 1.00 84.50 298 LEU A N 1
ATOM 2196 C CA . LEU A 1 298 ? 21.861 -6.008 -37.113 1.00 84.50 298 LEU A CA 1
ATOM 2197 C C . LEU A 1 298 ? 20.524 -6.520 -37.659 1.00 84.50 298 LEU A C 1
ATOM 2199 O O . LEU A 1 298 ? 20.220 -7.703 -37.533 1.00 84.50 298 LEU A O 1
ATOM 2203 N N . ALA A 1 299 ? 19.750 -5.647 -38.305 1.00 87.25 299 ALA A N 1
ATOM 2204 C CA . ALA A 1 299 ? 18.473 -6.006 -38.892 1.00 87.25 299 ALA A CA 1
ATOM 2205 C C . ALA A 1 299 ? 18.588 -7.028 -40.007 1.00 87.25 299 ALA A C 1
ATOM 2207 O O . ALA A 1 299 ? 17.872 -8.030 -39.999 1.00 87.25 299 ALA A O 1
ATOM 2208 N N . ARG A 1 300 ? 19.533 -6.797 -40.917 1.00 88.88 300 ARG A N 1
ATOM 2209 C CA . ARG A 1 300 ? 19.849 -7.730 -41.999 1.00 88.88 300 ARG A CA 1
ATOM 2210 C C . ARG A 1 300 ? 20.356 -9.052 -41.438 1.00 88.88 300 ARG A C 1
ATOM 2212 O O . ARG A 1 300 ? 19.823 -10.090 -41.795 1.00 88.88 300 ARG A O 1
ATOM 2219 N N . TRP A 1 301 ? 21.264 -9.008 -40.462 1.00 89.69 301 TRP A N 1
ATOM 2220 C CA . TRP A 1 301 ? 21.774 -10.219 -39.815 1.00 89.69 301 TRP A CA 1
ATOM 2221 C C . TRP A 1 301 ? 20.663 -11.073 -39.175 1.00 89.69 301 TRP A C 1
ATOM 2223 O O . TRP A 1 301 ? 20.651 -12.293 -39.342 1.00 89.69 301 TRP A O 1
ATOM 2233 N N . ILE A 1 302 ? 19.700 -10.454 -38.479 1.00 87.88 302 ILE A N 1
ATOM 2234 C CA . ILE A 1 302 ? 18.545 -11.170 -37.906 1.00 87.88 302 ILE A CA 1
ATOM 2235 C C . ILE A 1 302 ? 17.631 -11.710 -39.013 1.00 87.88 302 ILE A C 1
ATOM 2237 O O . ILE A 1 302 ? 17.190 -12.857 -38.927 1.00 87.88 302 ILE A O 1
ATOM 2241 N N . ALA A 1 303 ? 17.339 -10.900 -40.034 1.00 91.06 303 ALA A N 1
ATOM 2242 C CA . ALA A 1 303 ? 16.476 -11.282 -41.148 1.00 91.06 303 ALA A CA 1
ATOM 2243 C C . ALA A 1 303 ? 17.034 -12.502 -41.895 1.00 91.06 303 ALA A C 1
ATOM 2245 O O . ALA A 1 303 ? 16.322 -13.492 -42.067 1.00 91.06 303 ALA A O 1
ATOM 2246 N N . ASP A 1 304 ? 18.330 -12.479 -42.210 1.00 91.88 304 ASP A N 1
ATOM 2247 C CA . ASP A 1 304 ? 19.043 -13.571 -42.871 1.00 91.88 304 ASP A CA 1
ATOM 2248 C C . ASP A 1 304 ? 19.020 -14.845 -42.018 1.00 91.88 304 ASP A C 1
ATOM 2250 O O . ASP A 1 304 ? 18.782 -15.943 -42.525 1.00 91.88 304 ASP A O 1
ATOM 2254 N N . ARG A 1 305 ? 19.214 -14.711 -40.697 1.00 92.88 305 ARG A N 1
ATOM 2255 C CA . ARG A 1 305 ? 19.241 -15.854 -39.774 1.00 92.88 305 ARG A CA 1
ATOM 2256 C C . ARG A 1 305 ? 17.870 -16.494 -39.560 1.00 92.88 305 ARG A C 1
ATOM 2258 O O . ARG A 1 305 ? 17.806 -17.686 -39.272 1.00 92.88 305 ARG A O 1
ATOM 2265 N N . LEU A 1 306 ? 16.799 -15.711 -39.670 1.00 90.81 306 LEU A N 1
ATOM 2266 C CA . LEU A 1 306 ? 15.416 -16.170 -39.522 1.00 90.81 306 LEU A CA 1
ATOM 2267 C C . LEU A 1 306 ? 14.731 -16.459 -40.867 1.00 90.81 306 LEU A C 1
ATOM 2269 O O . LEU A 1 306 ? 13.546 -16.784 -40.874 1.00 90.81 306 LEU A O 1
ATOM 2273 N N . HIS A 1 307 ? 15.453 -16.346 -41.988 1.00 91.31 307 HIS A N 1
ATOM 2274 C CA . HIS A 1 307 ? 14.913 -16.470 -43.348 1.00 91.31 307 HIS A CA 1
ATOM 2275 C C . HIS A 1 307 ? 13.718 -15.535 -43.619 1.00 91.31 307 HIS A C 1
ATOM 2277 O O . HIS A 1 307 ? 12.781 -15.879 -44.339 1.00 91.31 307 HIS A O 1
ATOM 2283 N N . LEU A 1 308 ? 13.742 -14.339 -43.028 1.00 87.81 308 LEU A N 1
ATOM 2284 C CA . LEU A 1 308 ? 12.738 -13.299 -43.234 1.00 87.81 308 LEU A CA 1
ATOM 2285 C C . LEU A 1 308 ? 13.209 -12.383 -44.369 1.00 87.81 308 LEU A C 1
ATOM 2287 O O . LEU A 1 308 ? 14.333 -11.901 -44.340 1.00 87.81 308 LEU A O 1
ATOM 2291 N N . GLY A 1 309 ? 12.355 -12.126 -45.367 1.00 85.00 309 GLY A N 1
ATOM 2292 C CA . GLY A 1 309 ? 12.772 -11.433 -46.597 1.00 85.00 309 GLY A CA 1
ATOM 2293 C C . GLY A 1 309 ? 13.333 -10.021 -46.382 1.00 85.00 309 GLY A C 1
ATOM 2294 O O . GLY A 1 309 ? 14.348 -9.662 -46.967 1.00 85.00 309 GLY A O 1
ATOM 2295 N N . HIS A 1 310 ? 12.696 -9.210 -45.536 1.00 83.06 310 HIS A N 1
ATOM 2296 C CA . HIS A 1 310 ? 13.216 -7.898 -45.150 1.00 83.06 310 HIS A CA 1
ATOM 2297 C C . HIS A 1 310 ? 12.654 -7.490 -43.790 1.00 83.06 310 HIS A C 1
ATOM 2299 O O . HIS A 1 310 ? 11.439 -7.500 -43.582 1.00 83.06 310 HIS A O 1
ATOM 2305 N N . LEU A 1 311 ? 13.527 -7.073 -42.875 1.00 85.50 311 LEU A N 1
ATOM 2306 C CA . LEU A 1 311 ? 13.148 -6.615 -41.543 1.00 85.50 311 LEU A CA 1
ATOM 2307 C C . LEU A 1 311 ? 13.650 -5.184 -41.364 1.00 85.50 311 LEU A C 1
ATOM 2309 O O . LEU A 1 311 ? 14.850 -4.928 -41.372 1.00 85.50 311 LEU A O 1
ATOM 2313 N N . SER A 1 312 ? 12.722 -4.230 -41.276 1.00 88.06 312 SER A N 1
ATOM 2314 C CA . SER A 1 312 ? 13.093 -2.823 -41.128 1.00 88.06 312 SER A CA 1
ATOM 2315 C C . SER A 1 312 ? 13.575 -2.534 -39.707 1.00 88.06 312 SER A C 1
ATOM 2317 O O . SER A 1 312 ? 13.112 -3.143 -38.739 1.00 88.06 312 SER A O 1
ATOM 2319 N N . THR A 1 313 ? 14.451 -1.539 -39.563 1.00 85.44 313 THR A N 1
ATOM 2320 C CA . THR A 1 313 ? 14.915 -1.066 -38.250 1.00 85.44 313 THR A CA 1
ATOM 2321 C C . THR A 1 313 ? 13.759 -0.706 -37.309 1.00 85.44 313 THR A C 1
ATOM 2323 O O . THR A 1 313 ? 13.830 -0.987 -36.113 1.00 85.44 313 THR A O 1
ATOM 2326 N N . LEU A 1 314 ? 12.650 -0.169 -37.835 1.00 88.50 314 LEU A N 1
ATOM 2327 C CA . LEU A 1 314 ? 11.451 0.120 -37.041 1.00 88.50 314 LEU A CA 1
ATOM 2328 C C . LEU A 1 314 ? 10.896 -1.141 -36.359 1.00 88.50 314 LEU A C 1
ATOM 2330 O O . LEU A 1 314 ? 10.571 -1.092 -35.175 1.00 88.50 314 LEU A O 1
ATOM 2334 N N . TRP A 1 315 ? 10.819 -2.267 -37.074 1.00 90.00 315 TRP A N 1
ATOM 2335 C CA . TRP A 1 315 ? 10.290 -3.520 -36.530 1.00 90.00 315 TRP A CA 1
ATOM 2336 C C . TRP A 1 315 ? 11.175 -4.107 -35.435 1.00 90.00 315 TRP A C 1
ATOM 2338 O O . TRP A 1 315 ? 10.658 -4.680 -34.481 1.00 90.00 315 TRP A O 1
ATOM 2348 N N . ILE A 1 316 ? 12.491 -3.913 -35.514 1.00 88.62 316 ILE A N 1
ATOM 2349 C CA . ILE A 1 316 ? 13.422 -4.357 -34.466 1.00 88.62 316 ILE A CA 1
ATOM 2350 C C . ILE A 1 316 ? 13.270 -3.515 -33.219 1.00 88.62 316 ILE A C 1
ATOM 2352 O O . ILE A 1 316 ? 13.154 -4.055 -32.122 1.00 88.62 316 ILE A O 1
ATOM 2356 N N . LEU A 1 317 ? 13.230 -2.194 -33.379 1.00 89.06 317 LEU A N 1
ATOM 2357 C CA . LEU A 1 317 ? 13.030 -1.283 -32.258 1.00 89.06 317 LEU A CA 1
ATOM 2358 C C . LEU A 1 317 ? 11.664 -1.522 -31.601 1.00 89.06 317 LEU A C 1
ATOM 2360 O O . LEU A 1 317 ? 11.584 -1.599 -30.376 1.00 89.06 317 LEU A O 1
ATOM 2364 N N . ALA A 1 318 ? 10.609 -1.723 -32.396 1.00 92.62 318 ALA A N 1
ATOM 2365 C CA . ALA A 1 318 ? 9.293 -2.107 -31.895 1.00 92.62 318 ALA A CA 1
ATOM 2366 C C . ALA A 1 318 ? 9.342 -3.462 -31.174 1.00 92.62 318 ALA A C 1
ATOM 2368 O O . ALA A 1 318 ? 8.850 -3.572 -30.054 1.00 92.62 318 ALA A O 1
ATOM 2369 N N . GLY A 1 319 ? 9.996 -4.468 -31.758 1.00 93.19 319 GLY A N 1
ATOM 2370 C CA . GLY A 1 319 ? 10.191 -5.781 -31.145 1.00 93.19 319 GLY A CA 1
ATOM 2371 C C . GLY A 1 319 ? 10.905 -5.702 -29.794 1.00 93.19 319 GLY A C 1
ATOM 2372 O O . GLY A 1 319 ? 10.462 -6.328 -28.835 1.00 93.19 319 GLY A O 1
ATOM 2373 N N . LEU A 1 320 ? 11.945 -4.871 -29.675 1.00 90.75 320 LEU A N 1
ATOM 2374 C CA . LEU A 1 320 ? 12.650 -4.625 -28.412 1.00 90.75 320 LEU A CA 1
ATOM 2375 C C . LEU A 1 320 ? 11.751 -3.961 -27.362 1.00 90.75 320 LEU A C 1
ATOM 2377 O O . LEU A 1 320 ? 11.784 -4.356 -26.198 1.00 90.75 320 LEU A O 1
ATOM 2381 N N . VAL A 1 321 ? 10.928 -2.986 -27.758 1.00 95.25 321 VAL A N 1
ATOM 2382 C CA . VAL A 1 321 ? 9.945 -2.343 -26.869 1.00 95.25 321 VAL A CA 1
ATOM 2383 C C . VAL A 1 321 ? 8.903 -3.352 -26.384 1.00 95.25 321 VAL A C 1
ATOM 2385 O O . VAL A 1 321 ? 8.629 -3.417 -25.184 1.00 95.25 321 VAL A O 1
ATOM 2388 N N . LEU A 1 322 ? 8.357 -4.166 -27.292 1.00 96.69 322 LEU A N 1
ATOM 2389 C CA . LEU A 1 322 ? 7.376 -5.203 -26.967 1.00 96.69 322 LEU A CA 1
ATOM 2390 C C . LEU A 1 322 ? 7.976 -6.279 -26.057 1.00 96.69 322 LEU A C 1
ATOM 2392 O O . LEU A 1 322 ? 7.327 -6.693 -25.100 1.00 96.69 322 LEU A O 1
ATOM 2396 N N . LEU A 1 323 ? 9.217 -6.701 -26.310 1.00 93.31 323 LEU A N 1
ATOM 2397 C CA . LEU A 1 323 ? 9.920 -7.691 -25.495 1.00 93.31 323 LEU A CA 1
ATOM 2398 C C . LEU A 1 323 ? 10.223 -7.154 -24.092 1.00 93.31 323 LEU A C 1
ATOM 2400 O O . LEU A 1 323 ? 9.985 -7.847 -23.103 1.00 93.31 323 LEU A O 1
ATOM 2404 N N . ALA A 1 324 ? 10.688 -5.907 -23.990 1.00 93.62 324 ALA A N 1
ATOM 2405 C CA . ALA A 1 324 ? 10.932 -5.244 -22.713 1.00 93.62 324 ALA A CA 1
ATOM 2406 C C . ALA A 1 324 ? 9.638 -5.087 -21.897 1.00 93.62 324 ALA A C 1
ATOM 2408 O O . ALA A 1 324 ? 9.614 -5.407 -20.706 1.00 93.62 324 ALA A O 1
ATOM 2409 N N . GLY A 1 325 ? 8.551 -4.659 -22.547 1.00 96.62 325 GLY A N 1
ATOM 2410 C CA . GLY A 1 325 ? 7.220 -4.624 -21.946 1.00 96.62 325 GLY A CA 1
ATOM 2411 C C . GLY A 1 325 ? 6.771 -6.009 -21.488 1.00 96.62 325 GLY A C 1
ATOM 2412 O O . GLY A 1 325 ? 6.431 -6.191 -20.322 1.00 96.62 325 GLY A O 1
ATOM 2413 N N . GLY A 1 326 ? 6.836 -7.010 -22.367 1.00 96.38 326 GLY A N 1
ATOM 2414 C CA . GLY A 1 326 ? 6.448 -8.390 -22.070 1.00 96.38 326 GLY A CA 1
ATOM 2415 C C . GLY A 1 326 ? 7.171 -8.943 -20.846 1.00 96.38 326 GLY A C 1
ATOM 2416 O O . GLY A 1 326 ? 6.526 -9.450 -19.929 1.00 96.38 326 GLY A O 1
ATOM 2417 N N . LEU A 1 327 ? 8.493 -8.769 -20.780 1.00 92.50 327 LEU A N 1
ATOM 2418 C CA . LEU A 1 327 ? 9.304 -9.217 -19.650 1.00 92.50 327 LEU A CA 1
ATOM 2419 C C . LEU A 1 327 ? 8.888 -8.537 -18.338 1.00 92.50 327 LEU A C 1
ATOM 2421 O O . LEU A 1 327 ? 8.667 -9.220 -17.337 1.00 92.50 327 LEU A O 1
ATOM 2425 N N . THR A 1 328 ? 8.734 -7.210 -18.334 1.00 94.56 328 THR A N 1
ATOM 2426 C CA . THR A 1 328 ? 8.289 -6.479 -17.138 1.00 94.56 328 THR A CA 1
ATOM 2427 C C . THR A 1 328 ? 6.873 -6.891 -16.725 1.00 94.56 328 THR A C 1
ATOM 2429 O O . THR A 1 328 ? 6.633 -7.136 -15.543 1.00 94.56 328 THR A O 1
ATOM 2432 N N . GLY A 1 329 ? 5.950 -7.048 -17.678 1.00 95.12 329 GLY A N 1
ATOM 2433 C CA . GLY A 1 329 ? 4.592 -7.537 -17.430 1.00 95.12 329 GLY A CA 1
ATOM 2434 C C . GLY A 1 329 ? 4.574 -8.929 -16.794 1.00 95.12 329 GLY A C 1
ATOM 2435 O O . GLY A 1 329 ? 3.873 -9.147 -15.803 1.00 95.12 329 GLY A O 1
ATOM 2436 N N . LEU A 1 330 ? 5.391 -9.860 -17.298 1.00 92.69 330 LEU A N 1
ATOM 2437 C CA . LEU A 1 330 ? 5.531 -11.207 -16.734 1.00 92.69 330 LEU A CA 1
ATOM 2438 C C . LEU A 1 330 ? 6.085 -11.176 -15.306 1.00 92.69 330 LEU A C 1
ATOM 2440 O O . LEU A 1 330 ? 5.509 -11.810 -14.422 1.00 92.69 330 LEU A O 1
ATOM 2444 N N . ILE A 1 331 ? 7.153 -10.410 -15.055 1.00 88.19 331 ILE A N 1
ATOM 2445 C CA . ILE A 1 331 ? 7.762 -10.281 -13.720 1.00 88.19 331 ILE A CA 1
ATOM 2446 C C . ILE A 1 331 ? 6.751 -9.719 -12.715 1.00 88.19 331 ILE A C 1
ATOM 2448 O O . ILE A 1 331 ? 6.587 -10.267 -11.623 1.00 88.19 331 ILE A O 1
ATOM 2452 N N . VAL A 1 332 ? 6.038 -8.655 -13.085 1.00 91.50 332 VAL A N 1
ATOM 2453 C CA . VAL A 1 332 ? 5.036 -8.012 -12.224 1.00 91.50 332 VAL A CA 1
ATOM 2454 C C . VAL A 1 332 ? 3.863 -8.953 -11.940 1.00 91.50 332 VAL A C 1
ATOM 2456 O O . VAL A 1 332 ? 3.419 -9.069 -10.797 1.00 91.50 332 VAL A O 1
ATOM 2459 N N . THR A 1 333 ? 3.405 -9.698 -12.946 1.00 92.69 333 THR A N 1
ATOM 2460 C CA . THR A 1 333 ? 2.329 -10.689 -12.785 1.00 92.69 333 THR A CA 1
ATOM 2461 C C . THR A 1 333 ? 2.761 -11.858 -11.905 1.00 92.69 333 THR A C 1
ATOM 2463 O O . THR A 1 333 ? 1.982 -12.330 -11.070 1.00 92.69 333 THR A O 1
ATOM 2466 N N . ALA A 1 334 ? 4.003 -12.325 -12.058 1.00 80.94 334 ALA A N 1
ATOM 2467 C CA . ALA A 1 334 ? 4.582 -13.364 -11.216 1.00 80.94 334 ALA A CA 1
ATOM 2468 C C . ALA A 1 334 ? 4.707 -12.891 -9.760 1.00 80.94 334 ALA A C 1
ATOM 2470 O O . ALA A 1 334 ? 4.345 -13.636 -8.843 1.00 80.94 334 ALA A O 1
ATOM 2471 N N . PHE A 1 335 ? 5.140 -11.645 -9.544 1.00 85.38 335 PHE A N 1
ATOM 2472 C CA . PHE A 1 335 ? 5.181 -11.013 -8.225 1.00 85.38 335 PHE A CA 1
ATOM 2473 C C . PHE A 1 335 ? 3.785 -10.936 -7.592 1.00 85.38 335 PHE A C 1
ATOM 2475 O O . PHE A 1 335 ? 3.597 -11.447 -6.486 1.00 85.38 335 PHE A O 1
ATOM 2482 N N . TRP A 1 336 ? 2.794 -10.390 -8.308 1.00 87.44 336 TRP A N 1
ATOM 2483 C CA . TRP A 1 336 ? 1.403 -10.306 -7.846 1.00 87.44 336 TRP A CA 1
ATOM 2484 C C . TRP A 1 336 ? 0.856 -11.689 -7.487 1.00 87.44 336 TRP A C 1
ATOM 2486 O O . TRP A 1 336 ? 0.365 -11.914 -6.385 1.00 87.44 336 TRP A O 1
ATOM 2496 N N . SER A 1 337 ? 1.026 -12.668 -8.377 1.00 84.75 337 SER A N 1
ATOM 2497 C CA . SER A 1 337 ? 0.509 -14.026 -8.175 1.00 84.75 337 SER A CA 1
ATOM 2498 C C . SER A 1 337 ? 1.161 -14.721 -6.980 1.00 84.75 337 SER A C 1
ATOM 2500 O O . SER A 1 337 ? 0.480 -15.404 -6.214 1.00 84.75 337 SER A O 1
ATOM 2502 N N . SER A 1 338 ? 2.468 -14.535 -6.792 1.00 76.81 338 SER A N 1
ATOM 2503 C CA . SER A 1 338 ? 3.203 -15.081 -5.645 1.00 76.81 338 SER A CA 1
ATOM 2504 C C . SER A 1 338 ? 2.758 -14.436 -4.337 1.00 76.81 338 SER A C 1
ATOM 2506 O O . SER A 1 338 ? 2.618 -15.117 -3.320 1.00 76.81 338 SER A O 1
ATOM 2508 N N . ARG A 1 339 ? 2.495 -13.127 -4.361 1.00 76.75 339 ARG A N 1
ATOM 2509 C CA . ARG A 1 339 ? 2.019 -12.383 -3.199 1.00 76.75 339 ARG A CA 1
ATOM 2510 C C . ARG A 1 339 ? 0.587 -12.746 -2.832 1.00 76.75 339 ARG A C 1
ATOM 2512 O O . ARG A 1 339 ? 0.344 -13.005 -1.662 1.00 76.75 339 ARG A O 1
ATOM 2519 N N . GLN A 1 340 ? -0.318 -12.870 -3.797 1.00 79.50 340 GLN A N 1
ATOM 2520 C CA . GLN A 1 340 ? -1.692 -13.316 -3.554 1.00 79.50 340 GLN A CA 1
ATOM 2521 C C . GLN A 1 340 ? -1.732 -14.730 -2.964 1.00 79.50 340 GLN A C 1
ATOM 2523 O O . GLN A 1 340 ? -2.427 -14.954 -1.978 1.00 79.50 340 GLN A O 1
ATOM 2528 N N . LYS A 1 341 ? -0.901 -15.656 -3.472 1.00 72.00 341 LYS A N 1
ATOM 2529 C CA . LYS A 1 341 ? -0.721 -16.986 -2.861 1.00 72.00 341 LYS A CA 1
ATOM 2530 C C . LYS A 1 341 ? -0.214 -16.892 -1.418 1.00 72.00 341 LYS A C 1
ATOM 2532 O O . LYS A 1 341 ? -0.698 -17.601 -0.543 1.00 72.00 341 LYS A O 1
ATOM 2537 N N . ARG A 1 342 ? 0.763 -16.021 -1.139 1.00 68.31 342 ARG A N 1
ATOM 2538 C CA . ARG A 1 342 ? 1.261 -15.806 0.232 1.00 68.31 342 ARG A CA 1
ATOM 2539 C C . ARG A 1 342 ? 0.211 -15.184 1.138 1.00 68.31 342 ARG A C 1
ATOM 2541 O O . ARG A 1 342 ? 0.082 -15.629 2.264 1.00 68.31 342 ARG A O 1
ATOM 2548 N N . LEU A 1 343 ? -0.551 -14.205 0.664 1.00 64.19 343 LEU A N 1
ATOM 2549 C CA . LEU A 1 343 ? -1.621 -13.571 1.430 1.00 64.19 343 LEU A CA 1
ATOM 2550 C C . LEU A 1 343 ? -2.759 -14.553 1.721 1.00 64.19 343 LEU A C 1
ATOM 2552 O O . LEU A 1 343 ? -3.263 -14.560 2.840 1.00 64.19 343 LEU A O 1
ATOM 2556 N N . SER A 1 344 ? -3.11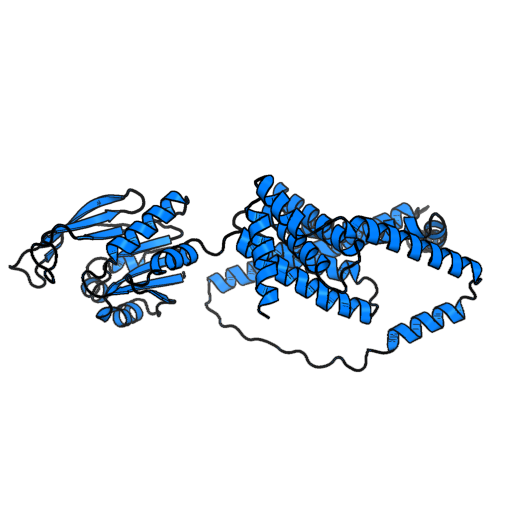1 -15.432 0.777 1.00 67.00 344 SER A N 1
ATOM 2557 C CA . SER A 1 344 ? -4.075 -16.505 1.039 1.00 67.00 344 SER A CA 1
ATOM 2558 C C . SER A 1 344 ? -3.547 -17.515 2.060 1.00 67.00 344 SER A C 1
ATOM 2560 O O . SER A 1 344 ? -4.316 -17.964 2.896 1.00 67.00 344 SER A O 1
ATOM 2562 N N . MET A 1 345 ? -2.241 -17.818 2.048 1.00 54.47 345 MET A N 1
ATOM 2563 C CA . MET A 1 345 ? -1.605 -18.684 3.053 1.00 54.47 345 MET A CA 1
ATOM 2564 C C . MET A 1 345 ? -1.484 -18.009 4.433 1.00 54.47 345 MET A C 1
ATOM 2566 O O . MET A 1 345 ? -1.728 -18.651 5.450 1.00 54.47 345 MET A O 1
ATOM 2570 N N . LEU A 1 346 ? -1.170 -16.711 4.482 1.00 47.81 346 LEU A N 1
ATOM 2571 C CA . LEU A 1 346 ? -1.059 -15.908 5.710 1.00 47.81 346 LEU A CA 1
ATOM 2572 C C . LEU A 1 346 ? -2.425 -15.593 6.333 1.00 47.81 346 LEU A C 1
ATOM 2574 O O . LEU A 1 346 ? -2.524 -15.460 7.548 1.00 47.81 346 LEU A O 1
ATOM 2578 N N . ARG A 1 347 ? -3.504 -15.550 5.540 1.00 49.28 347 ARG A N 1
ATOM 2579 C CA . ARG A 1 347 ? -4.881 -15.555 6.069 1.00 49.28 347 ARG A CA 1
ATOM 2580 C C . ARG A 1 347 ? -5.202 -16.828 6.865 1.00 49.28 347 ARG A C 1
ATOM 2582 O O . ARG A 1 347 ? -6.143 -16.809 7.650 1.00 49.28 347 ARG A O 1
ATOM 2589 N N . THR A 1 348 ? -4.408 -17.886 6.709 1.00 44.56 348 THR A N 1
ATOM 2590 C CA . THR A 1 348 ? -4.518 -19.155 7.447 1.00 44.56 348 THR A CA 1
ATOM 2591 C C . THR A 1 348 ? -3.448 -19.366 8.519 1.00 44.56 348 THR A C 1
ATOM 2593 O O . THR A 1 348 ? -3.602 -20.278 9.323 1.00 44.56 348 THR A O 1
ATOM 2596 N N . GLN A 1 349 ? -2.388 -18.554 8.587 1.00 37.88 349 GLN A N 1
ATOM 2597 C CA . GLN A 1 349 ? -1.341 -18.703 9.603 1.00 37.88 349 GLN A CA 1
ATOM 2598 C C . GLN A 1 349 ? -0.743 -17.349 10.001 1.00 37.88 349 GLN A C 1
ATOM 2600 O O . GLN A 1 349 ? -0.195 -16.621 9.173 1.00 37.88 349 GLN A O 1
ATOM 2605 N N . THR A 1 350 ? -0.803 -17.041 11.298 1.00 43.09 350 THR A N 1
ATOM 2606 C CA . THR A 1 350 ? -0.004 -15.996 11.942 1.00 43.09 350 THR A CA 1
ATOM 2607 C C . THR A 1 350 ? 1.465 -16.403 11.901 1.00 43.09 350 THR A C 1
ATOM 2609 O O . THR A 1 350 ? 1.838 -17.446 12.433 1.00 43.09 350 THR A O 1
ATOM 2612 N N . ALA A 1 351 ? 2.318 -15.590 11.276 1.00 31.55 351 ALA A N 1
ATOM 2613 C CA . ALA A 1 351 ? 3.752 -15.851 11.256 1.00 31.55 351 ALA A CA 1
ATOM 2614 C C . ALA A 1 351 ? 4.594 -14.573 11.444 1.00 31.55 351 ALA A C 1
ATOM 2616 O O . ALA A 1 351 ? 4.217 -13.508 10.947 1.00 31.55 351 ALA A O 1
ATOM 2617 N N . PRO A 1 352 ? 5.733 -14.689 12.158 1.00 34.53 352 PRO A N 1
ATOM 2618 C CA . PRO A 1 352 ? 6.577 -13.588 12.611 1.00 34.53 352 PRO A CA 1
ATOM 2619 C C . PRO A 1 352 ? 7.555 -13.078 11.542 1.00 34.53 352 PRO A C 1
ATOM 2621 O O . PRO A 1 352 ? 7.825 -13.720 10.527 1.00 34.53 352 PRO A O 1
ATOM 2624 N N . THR A 1 353 ? 8.137 -11.915 11.825 1.00 31.84 353 THR A N 1
ATOM 2625 C CA . THR A 1 353 ? 9.099 -11.183 10.997 1.00 31.84 353 THR A CA 1
ATOM 2626 C C . THR A 1 353 ? 10.553 -11.561 11.317 1.00 31.84 353 THR A C 1
ATOM 2628 O O . THR A 1 353 ? 10.961 -11.599 12.476 1.00 31.84 353 THR A O 1
ATOM 2631 N N . LYS A 1 354 ? 11.378 -11.781 10.281 1.00 33.22 354 LYS A N 1
ATOM 2632 C CA . LYS A 1 354 ? 12.850 -11.755 10.376 1.00 33.22 354 LYS A CA 1
ATOM 2633 C C . LYS A 1 354 ? 13.449 -10.916 9.249 1.00 33.22 354 LYS A C 1
ATOM 2635 O O . LYS A 1 354 ? 13.011 -10.983 8.103 1.00 33.22 354 LYS A O 1
ATOM 2640 N N . THR A 1 355 ? 14.456 -10.130 9.610 1.00 35.16 355 THR A N 1
ATOM 2641 C CA . THR A 1 355 ? 15.250 -9.231 8.768 1.00 35.16 355 THR A CA 1
AT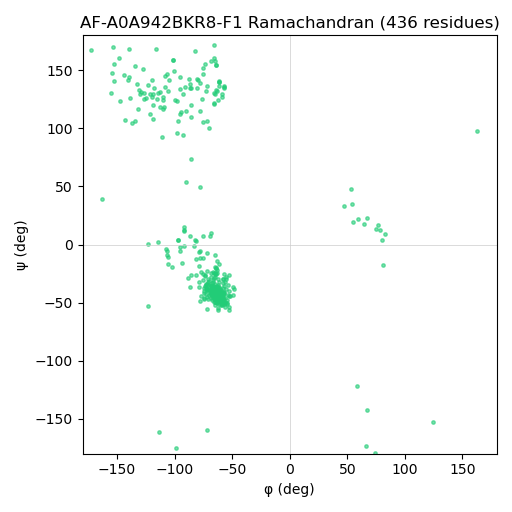OM 2642 C C . THR A 1 355 ? 16.540 -9.918 8.309 1.00 35.16 355 THR A C 1
ATOM 2644 O O . THR A 1 355 ? 17.147 -10.672 9.065 1.00 35.16 355 THR A O 1
ATOM 2647 N N . ALA A 1 356 ? 16.981 -9.646 7.076 1.00 33.84 356 ALA A N 1
ATOM 2648 C CA . ALA A 1 356 ? 18.253 -10.129 6.530 1.00 33.84 356 ALA A CA 1
ATOM 2649 C C . ALA A 1 356 ? 19.164 -8.953 6.133 1.00 33.84 356 ALA A C 1
ATOM 2651 O O . ALA A 1 356 ? 18.691 -7.943 5.612 1.00 33.84 356 ALA A O 1
ATOM 2652 N N . ARG A 1 357 ? 20.472 -9.100 6.387 1.00 42.53 357 ARG A N 1
ATOM 2653 C CA . ARG A 1 357 ? 21.559 -8.176 6.006 1.00 42.53 357 ARG A CA 1
ATOM 2654 C C . ARG A 1 357 ? 22.293 -8.687 4.755 1.00 42.53 357 ARG A C 1
ATOM 2656 O O . ARG A 1 357 ? 22.455 -9.900 4.646 1.00 42.53 357 ARG A O 1
ATOM 2663 N N . PRO A 1 358 ? 22.837 -7.811 3.889 1.00 39.34 358 PRO A N 1
ATOM 2664 C CA . PRO A 1 358 ? 23.776 -8.208 2.843 1.00 39.34 358 PRO A CA 1
ATOM 2665 C C . PRO A 1 358 ? 25.216 -7.739 3.143 1.00 39.34 358 PRO A C 1
ATOM 2667 O O . PRO A 1 358 ? 25.445 -6.583 3.492 1.00 39.34 358 PRO A O 1
ATOM 2670 N N . TRP A 1 359 ? 26.196 -8.623 2.949 1.00 40.56 359 TRP A N 1
ATOM 2671 C CA . TRP A 1 359 ? 27.631 -8.317 2.866 1.00 40.56 359 TRP A CA 1
ATOM 2672 C C . TRP A 1 359 ? 28.174 -9.026 1.621 1.00 40.56 359 TRP A C 1
ATOM 2674 O O . TRP A 1 359 ? 28.102 -10.245 1.567 1.00 40.56 359 TRP A O 1
ATOM 2684 N N . LEU A 1 360 ? 28.656 -8.253 0.633 1.00 43.75 360 LEU A N 1
ATOM 2685 C CA . LEU A 1 360 ? 29.834 -8.487 -0.238 1.00 43.75 360 LEU A CA 1
ATOM 2686 C C . LEU A 1 360 ? 29.731 -7.566 -1.467 1.00 43.75 360 LEU A C 1
ATOM 2688 O O . LEU A 1 360 ? 29.020 -7.866 -2.419 1.00 43.75 360 LEU A O 1
ATOM 2692 N N . GLY A 1 361 ? 30.411 -6.412 -1.443 1.00 37.09 361 GLY A N 1
ATOM 2693 C CA . GLY A 1 361 ? 30.242 -5.396 -2.491 1.00 37.09 361 GLY A CA 1
ATOM 2694 C C . GLY A 1 361 ? 31.338 -4.335 -2.577 1.00 37.09 361 GLY A C 1
ATOM 2695 O O . GLY A 1 361 ? 31.017 -3.172 -2.784 1.00 37.09 361 GLY A O 1
ATOM 2696 N N . GLN A 1 362 ? 32.613 -4.695 -2.399 1.00 40.62 362 GLN A N 1
ATOM 2697 C CA . GLN A 1 362 ? 33.706 -3.705 -2.443 1.00 40.62 362 GLN A CA 1
ATOM 2698 C C . GLN A 1 362 ? 34.811 -3.973 -3.476 1.00 40.62 362 GLN A C 1
ATOM 2700 O O . GLN A 1 362 ? 35.700 -3.145 -3.617 1.00 40.62 362 GLN A O 1
ATOM 2705 N N . VAL A 1 363 ? 34.736 -5.042 -4.279 1.00 41.91 363 VAL A N 1
ATOM 2706 C CA . VAL A 1 363 ? 35.777 -5.329 -5.295 1.00 41.91 363 VAL A CA 1
ATOM 2707 C C . VAL A 1 363 ? 35.328 -5.019 -6.738 1.00 41.91 363 VAL A C 1
ATOM 2709 O O . VAL A 1 363 ? 36.156 -4.793 -7.610 1.00 41.91 363 VAL A O 1
ATOM 2712 N N . ALA A 1 364 ? 34.025 -4.872 -7.010 1.00 41.22 364 ALA A N 1
ATOM 2713 C CA . ALA A 1 364 ? 33.495 -4.639 -8.368 1.00 41.22 364 ALA A CA 1
ATOM 2714 C C . ALA A 1 364 ? 33.546 -3.168 -8.855 1.00 41.22 364 ALA A C 1
ATOM 2716 O O . ALA A 1 36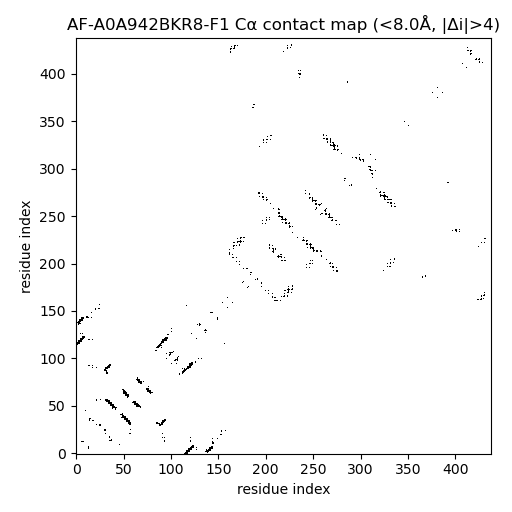4 ? 33.046 -2.848 -9.932 1.00 41.22 364 ALA A O 1
ATOM 2717 N N . PHE A 1 365 ? 34.131 -2.266 -8.063 1.00 39.75 365 PHE A N 1
ATOM 2718 C CA . PHE A 1 365 ? 34.034 -0.809 -8.219 1.00 39.75 365 PHE A CA 1
ATOM 2719 C C . PHE A 1 365 ? 34.818 -0.229 -9.416 1.00 39.75 365 PHE A C 1
ATOM 2721 O O . PHE A 1 365 ? 34.456 0.831 -9.917 1.00 39.75 365 PHE A O 1
ATOM 2728 N N . PHE A 1 366 ? 35.850 -0.911 -9.924 1.00 38.62 366 PHE A N 1
ATOM 2729 C CA . PHE A 1 366 ? 36.767 -0.325 -10.919 1.00 38.62 366 PHE A CA 1
ATOM 2730 C C . PHE A 1 366 ? 36.624 -0.858 -12.358 1.00 38.62 366 PHE A C 1
ATOM 2732 O O . PHE A 1 366 ? 37.271 -0.346 -13.270 1.00 38.62 366 PHE A O 1
ATOM 2739 N N . LEU A 1 367 ? 35.765 -1.850 -12.599 1.00 41.56 367 LEU A N 1
ATOM 2740 C CA . LEU A 1 367 ? 35.695 -2.553 -13.889 1.00 41.56 367 LEU A CA 1
ATOM 2741 C C . LEU A 1 367 ? 35.059 -1.739 -15.044 1.00 41.56 367 LEU A C 1
ATOM 2743 O O . LEU A 1 367 ? 35.603 -1.755 -16.147 1.00 41.56 367 LEU A O 1
ATOM 2747 N N . PRO A 1 368 ? 33.950 -0.995 -14.850 1.00 40.50 368 PRO A N 1
ATOM 2748 C CA . PRO A 1 368 ? 33.244 -0.364 -15.974 1.00 40.50 368 PRO A CA 1
ATOM 2749 C C . PRO A 1 368 ? 33.980 0.838 -16.583 1.00 40.50 368 PRO A C 1
ATOM 2751 O O . PRO A 1 368 ? 33.958 1.045 -17.796 1.00 40.50 368 PRO A O 1
ATOM 2754 N N . THR A 1 369 ? 34.700 1.604 -15.759 1.00 42.78 369 THR A N 1
ATOM 2755 C CA . THR A 1 369 ? 35.497 2.759 -16.207 1.00 42.78 369 THR A CA 1
ATOM 2756 C C . THR A 1 369 ? 36.646 2.333 -17.126 1.00 42.78 369 THR A C 1
ATOM 2758 O O . THR A 1 369 ? 36.947 3.030 -18.092 1.00 42.78 369 THR A O 1
ATOM 2761 N N . LEU A 1 370 ? 37.228 1.153 -16.887 1.00 44.94 370 LEU A N 1
ATOM 2762 C CA . LEU A 1 370 ? 38.256 0.561 -1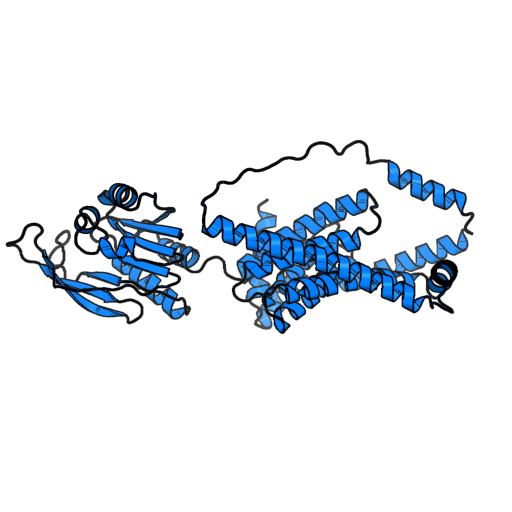7.747 1.00 44.94 370 LEU A CA 1
ATOM 2763 C C . LEU A 1 370 ? 37.697 0.082 -19.099 1.00 44.94 370 LEU A C 1
ATOM 2765 O O . LEU A 1 370 ? 38.400 0.175 -20.104 1.00 44.94 370 LEU A O 1
ATOM 2769 N N . VAL A 1 371 ? 36.434 -0.363 -19.157 1.00 48.09 371 VAL A N 1
ATOM 2770 C CA . VAL A 1 371 ? 35.771 -0.843 -20.391 1.00 48.09 371 VAL A CA 1
ATOM 2771 C C . VAL A 1 371 ? 35.395 0.309 -21.329 1.00 48.09 371 VAL A C 1
ATOM 2773 O O . VAL A 1 371 ? 35.577 0.222 -22.541 1.00 48.09 371 VAL A O 1
ATOM 2776 N N . VAL A 1 372 ? 34.917 1.432 -20.790 1.00 47.25 372 VAL A N 1
ATOM 2777 C CA . VAL A 1 372 ? 34.559 2.599 -21.617 1.00 47.25 372 VAL A CA 1
ATOM 2778 C C . VAL A 1 372 ? 35.805 3.297 -22.174 1.00 47.25 372 VAL A C 1
ATOM 2780 O O . VAL A 1 372 ? 35.807 3.687 -23.342 1.00 47.25 372 VAL A O 1
ATOM 2783 N N . LEU A 1 373 ? 36.886 3.397 -21.386 1.00 45.16 373 LEU A N 1
ATOM 2784 C CA . LEU A 1 373 ? 38.167 3.927 -21.870 1.00 45.16 373 LEU A CA 1
ATOM 2785 C C . LEU A 1 373 ? 38.766 3.056 -22.984 1.00 45.16 373 LEU A C 1
ATOM 2787 O O . LEU A 1 373 ? 39.294 3.588 -23.956 1.00 45.16 373 LEU A O 1
ATOM 2791 N N . SER A 1 374 ? 38.646 1.730 -22.880 1.00 47.06 374 SER A N 1
ATOM 2792 C CA . SER A 1 374 ? 39.189 0.805 -23.883 1.00 47.06 374 SER A CA 1
ATOM 2793 C C . SER A 1 374 ? 38.395 0.798 -25.194 1.00 47.06 374 SER A C 1
ATOM 2795 O O . SER A 1 374 ? 39.004 0.735 -26.258 1.00 47.06 374 SER A O 1
ATOM 2797 N N . ILE A 1 375 ? 37.066 0.958 -25.162 1.00 52.88 375 ILE A N 1
ATOM 2798 C CA . ILE A 1 375 ? 36.239 1.056 -26.382 1.00 52.88 375 ILE A CA 1
ATOM 2799 C C . ILE A 1 375 ? 36.472 2.382 -27.125 1.00 52.88 375 ILE A C 1
ATOM 2801 O O . ILE A 1 375 ? 36.539 2.401 -28.356 1.00 52.88 375 ILE A O 1
ATOM 2805 N N . LEU A 1 376 ? 36.630 3.493 -26.399 1.00 49.53 376 LEU A N 1
ATOM 2806 C CA . LEU A 1 376 ? 36.925 4.798 -27.007 1.00 49.53 376 LEU A CA 1
ATOM 2807 C C . LEU A 1 376 ? 38.315 4.834 -27.656 1.00 49.53 376 LEU A C 1
ATOM 2809 O O . LEU A 1 376 ? 38.460 5.375 -28.748 1.00 49.53 376 LEU A O 1
ATOM 2813 N N . VAL A 1 377 ? 39.314 4.202 -27.032 1.00 57.56 377 VAL A N 1
ATOM 2814 C CA . VAL A 1 377 ? 40.656 4.051 -27.620 1.00 57.56 377 VAL A CA 1
ATOM 2815 C C . VAL A 1 377 ? 40.641 3.106 -28.831 1.00 57.56 377 VAL A C 1
ATOM 2817 O O . VAL A 1 377 ? 41.350 3.355 -29.802 1.00 57.56 377 VAL A O 1
ATOM 2820 N N . ALA A 1 378 ? 39.809 2.059 -28.823 1.00 58.56 378 ALA A N 1
ATOM 2821 C CA . ALA A 1 378 ? 39.764 1.061 -29.895 1.00 58.56 378 ALA A CA 1
ATOM 2822 C C . ALA A 1 378 ? 39.035 1.513 -31.178 1.00 58.56 378 ALA A C 1
ATOM 2824 O O . ALA A 1 378 ? 39.285 0.953 -32.241 1.00 58.56 378 ALA A O 1
ATOM 2825 N N . THR A 1 379 ? 38.121 2.487 -31.105 1.00 62.25 379 THR A N 1
ATOM 2826 C CA . THR A 1 379 ? 37.217 2.826 -32.227 1.00 62.25 379 THR A CA 1
ATOM 2827 C C . THR A 1 379 ? 37.683 3.979 -33.123 1.00 62.25 379 THR A C 1
ATOM 2829 O O . THR A 1 379 ? 37.049 4.227 -34.146 1.00 62.25 379 THR A O 1
ATOM 2832 N N . GLY A 1 380 ? 38.780 4.672 -32.791 1.00 55.50 380 GLY A N 1
ATOM 2833 C CA . GLY A 1 380 ? 39.413 5.658 -33.685 1.00 55.50 380 GLY A CA 1
ATOM 2834 C C . GLY A 1 380 ? 38.520 6.836 -34.108 1.00 55.50 380 GLY A C 1
ATOM 2835 O O . GLY A 1 380 ? 38.761 7.442 -35.151 1.00 55.50 380 GLY A O 1
ATOM 2836 N N . SER A 1 381 ? 37.469 7.153 -33.343 1.00 66.31 381 SER A N 1
ATOM 2837 C CA . SER A 1 381 ? 36.501 8.195 -33.705 1.00 66.31 381 SER A CA 1
ATOM 2838 C C . SER A 1 381 ? 37.160 9.573 -33.826 1.00 66.31 381 SER A C 1
ATOM 2840 O O . SER A 1 381 ? 37.932 9.964 -32.948 1.00 66.31 381 SER A O 1
ATOM 2842 N N . THR A 1 382 ? 36.813 10.341 -34.863 1.00 71.94 382 THR A N 1
ATOM 2843 C CA . THR A 1 382 ? 37.322 11.705 -35.051 1.00 71.94 382 THR A CA 1
ATOM 2844 C C . THR A 1 382 ? 36.844 12.629 -33.923 1.00 71.94 382 THR A C 1
ATOM 2846 O O . THR A 1 382 ? 35.667 12.648 -33.553 1.00 71.94 382 THR A O 1
ATOM 2849 N N . TRP A 1 383 ? 37.768 13.414 -33.364 1.00 59.59 383 TRP A N 1
ATOM 2850 C CA . TRP A 1 383 ? 37.530 14.298 -32.214 1.00 59.59 383 TRP A CA 1
ATOM 2851 C C . TRP A 1 383 ? 36.396 15.316 -32.429 1.00 59.59 383 TRP A C 1
ATOM 2853 O O . TRP A 1 383 ? 35.740 15.725 -31.472 1.00 59.59 383 TRP A O 1
ATOM 2863 N N . GLU A 1 384 ? 36.102 15.673 -33.680 1.00 62.81 384 GLU A N 1
ATOM 2864 C CA . GLU A 1 384 ? 35.005 16.575 -34.048 1.00 62.81 384 GLU A CA 1
ATOM 2865 C C . GLU A 1 384 ? 33.617 15.967 -33.799 1.00 62.81 384 GLU A C 1
ATOM 2867 O O . GLU A 1 384 ? 32.725 16.646 -33.283 1.00 62.81 384 GLU A O 1
ATOM 2872 N N . ALA A 1 385 ? 33.426 14.677 -34.098 1.00 52.72 385 ALA A N 1
ATOM 2873 C CA . ALA A 1 385 ? 32.159 13.989 -33.854 1.00 52.72 385 ALA A CA 1
ATOM 2874 C C . ALA A 1 385 ? 31.892 13.848 -32.346 1.00 52.72 385 ALA A C 1
ATOM 2876 O O . ALA A 1 385 ? 30.774 14.081 -31.879 1.00 52.72 385 ALA A O 1
ATOM 2877 N N . ALA A 1 386 ? 32.938 13.553 -31.569 1.00 51.16 386 ALA A N 1
ATOM 2878 C CA . ALA A 1 386 ? 32.870 13.522 -30.110 1.00 51.16 386 ALA A CA 1
ATOM 2879 C C . ALA A 1 386 ? 32.554 14.912 -29.519 1.00 51.16 386 ALA A C 1
ATOM 2881 O O . ALA A 1 386 ? 31.718 15.024 -28.617 1.00 51.16 386 ALA A O 1
ATOM 2882 N N . GLY A 1 387 ? 33.154 15.974 -30.070 1.00 56.47 387 GLY A N 1
ATOM 2883 C CA . GLY A 1 387 ? 32.914 17.360 -29.660 1.00 56.47 387 GLY A CA 1
ATOM 2884 C C . GLY A 1 387 ? 31.466 17.814 -29.867 1.00 56.47 387 GLY A C 1
ATOM 2885 O O . GLY A 1 387 ? 30.849 18.367 -28.953 1.00 56.47 387 GLY A O 1
ATOM 2886 N N . TRP A 1 388 ? 30.872 17.513 -31.026 1.00 63.31 388 TRP A N 1
ATOM 2887 C CA . TRP A 1 388 ? 29.477 17.871 -31.314 1.00 63.31 388 TRP A CA 1
ATOM 2888 C C . TRP A 1 388 ? 28.460 17.111 -30.456 1.00 63.31 388 TRP A C 1
ATOM 2890 O O . TRP A 1 388 ? 27.451 17.688 -30.032 1.00 63.31 388 TRP A O 1
ATOM 2900 N N . ILE A 1 389 ? 28.729 15.838 -30.156 1.00 48.66 389 ILE A N 1
ATOM 2901 C CA . ILE A 1 389 ? 27.897 15.031 -29.251 1.00 48.66 389 ILE A CA 1
ATOM 2902 C C . ILE A 1 389 ? 27.956 15.598 -27.826 1.00 48.66 389 ILE A C 1
ATOM 2904 O O . ILE A 1 389 ? 26.916 15.735 -27.174 1.00 48.66 389 ILE A O 1
ATOM 2908 N N . ALA A 1 390 ? 29.145 15.994 -27.360 1.00 48.25 390 ALA A N 1
ATOM 2909 C CA . ALA A 1 390 ? 29.320 16.618 -26.051 1.00 48.25 390 ALA A CA 1
ATOM 2910 C C . ALA A 1 390 ? 28.574 17.962 -25.955 1.00 48.25 390 ALA A C 1
ATOM 2912 O O . ALA A 1 390 ? 27.846 18.199 -24.988 1.00 48.25 390 ALA A O 1
ATOM 2913 N N . LEU A 1 391 ? 28.674 18.811 -26.983 1.00 54.22 391 LEU A N 1
ATOM 2914 C CA . LEU A 1 391 ? 28.032 20.128 -27.005 1.00 54.22 391 LEU A CA 1
ATOM 2915 C C . LEU A 1 391 ? 26.494 20.037 -26.998 1.00 54.22 391 LEU A C 1
ATOM 2917 O O . LEU A 1 391 ? 25.836 20.746 -26.233 1.00 54.22 391 LEU A O 1
ATOM 2921 N N . ARG A 1 392 ? 25.902 19.119 -27.779 1.00 48.03 392 ARG A N 1
ATOM 2922 C CA . ARG A 1 392 ? 24.445 18.866 -27.756 1.00 48.03 392 ARG A CA 1
ATOM 2923 C C . ARG A 1 392 ? 23.969 18.341 -26.400 1.00 48.03 392 ARG A C 1
ATOM 2925 O O . ARG A 1 392 ? 22.920 18.769 -25.913 1.00 48.03 392 ARG A O 1
ATOM 2932 N N . ALA A 1 393 ? 24.737 17.452 -25.768 1.00 42.88 393 ALA A N 1
ATOM 2933 C CA . ALA A 1 393 ? 24.413 16.929 -24.442 1.00 42.88 393 ALA A CA 1
ATOM 2934 C C . ALA A 1 393 ? 24.417 18.032 -23.366 1.00 42.88 393 ALA A C 1
ATOM 2936 O O . ALA A 1 393 ? 23.532 18.055 -22.504 1.00 42.88 393 ALA A O 1
ATOM 2937 N N . ILE A 1 394 ? 25.365 18.972 -23.446 1.00 48.78 394 ILE A N 1
ATOM 2938 C CA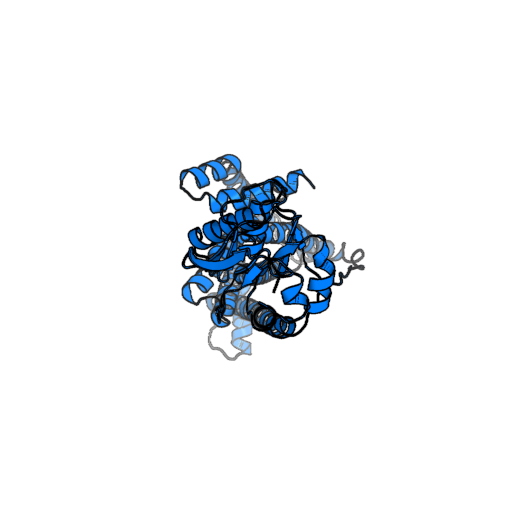 . ILE A 1 394 ? 25.444 20.139 -22.556 1.00 48.78 394 ILE A CA 1
ATOM 2939 C C . ILE A 1 394 ? 24.242 21.070 -22.774 1.00 48.78 394 ILE A C 1
ATOM 2941 O O . ILE A 1 394 ? 23.555 21.404 -21.809 1.00 48.78 394 ILE A O 1
ATOM 2945 N N . GLY A 1 395 ? 23.924 21.423 -24.025 1.00 55.41 395 GLY A N 1
ATOM 2946 C CA . GLY A 1 395 ? 22.809 22.327 -24.344 1.00 55.41 395 GLY A CA 1
ATOM 2947 C C . GLY A 1 395 ? 21.445 21.816 -23.864 1.00 55.41 395 GLY A C 1
ATOM 2948 O O . GLY A 1 395 ? 20.695 22.547 -23.217 1.00 55.41 395 GLY A O 1
ATOM 2949 N N . ILE A 1 396 ? 21.145 20.532 -24.092 1.00 45.78 396 ILE A N 1
ATOM 2950 C CA . ILE A 1 396 ? 19.893 19.905 -23.631 1.00 45.78 396 ILE A CA 1
ATOM 2951 C C . ILE A 1 396 ? 19.832 19.851 -22.096 1.00 45.78 396 ILE A C 1
ATOM 2953 O O . ILE A 1 396 ? 18.772 20.072 -21.506 1.00 45.78 396 ILE A O 1
ATOM 2957 N N . SER A 1 397 ? 20.964 19.591 -21.437 1.00 39.88 397 SER A N 1
ATOM 2958 C CA . SER A 1 397 ? 21.039 19.553 -19.971 1.00 39.88 397 SER A CA 1
ATOM 2959 C C . SER A 1 397 ? 20.773 20.928 -19.348 1.00 39.88 397 SER A C 1
ATOM 2961 O O . SER A 1 397 ? 20.051 21.010 -18.355 1.00 39.88 397 SER A O 1
ATOM 2963 N N . LEU A 1 398 ? 21.290 22.004 -19.953 1.00 45.28 398 LEU A N 1
ATOM 2964 C CA . LEU A 1 398 ? 21.054 23.384 -19.511 1.00 45.28 398 LEU A CA 1
ATOM 2965 C C . LEU A 1 398 ? 19.597 23.821 -19.719 1.00 45.28 398 LEU A C 1
ATOM 2967 O O . LEU A 1 398 ? 19.000 24.394 -18.808 1.00 45.28 398 LEU A O 1
ATOM 2971 N N . ALA A 1 399 ? 18.991 23.493 -20.865 1.00 54.59 399 ALA A N 1
ATOM 2972 C CA . ALA A 1 399 ? 17.584 23.803 -21.134 1.00 54.59 399 ALA A CA 1
ATOM 2973 C C . ALA A 1 399 ? 16.633 23.099 -20.144 1.00 54.59 399 ALA A C 1
ATOM 2975 O O . ALA A 1 399 ? 15.719 23.717 -19.599 1.00 54.59 399 ALA A O 1
ATOM 2976 N N . LEU A 1 400 ? 16.883 21.819 -19.847 1.00 42.12 400 LEU A N 1
ATOM 2977 C CA . LEU A 1 400 ? 16.105 21.054 -18.867 1.00 42.12 400 LEU A CA 1
ATOM 2978 C C . LEU A 1 400 ? 16.271 21.596 -17.437 1.00 42.12 400 LEU A C 1
ATOM 2980 O O . LEU A 1 400 ? 15.292 21.652 -16.692 1.00 42.12 400 LEU A O 1
ATOM 2984 N N . ALA A 1 401 ? 17.479 22.026 -17.060 1.00 40.88 401 ALA A N 1
ATOM 2985 C CA . ALA A 1 401 ? 17.735 22.645 -15.760 1.00 40.88 401 ALA A CA 1
ATOM 2986 C C . ALA A 1 401 ? 17.025 24.005 -15.607 1.00 40.88 401 ALA A C 1
ATOM 2988 O O . ALA A 1 401 ? 16.459 24.279 -14.548 1.00 40.88 401 ALA A O 1
ATOM 2989 N N . ALA A 1 402 ? 16.994 24.826 -16.664 1.00 50.03 402 ALA A N 1
ATOM 2990 C CA . ALA A 1 402 ? 16.311 26.122 -16.673 1.00 50.03 402 ALA A CA 1
ATOM 2991 C C . ALA A 1 402 ? 14.781 25.996 -16.562 1.00 50.03 402 ALA A C 1
ATOM 2993 O O . ALA A 1 402 ? 14.146 26.791 -15.880 1.00 50.03 402 ALA A O 1
ATOM 2994 N N . ILE A 1 403 ? 14.179 24.974 -17.179 1.00 49.28 403 ILE A N 1
ATOM 2995 C CA . ILE A 1 403 ? 12.736 24.711 -17.053 1.00 49.28 403 ILE A CA 1
ATOM 2996 C C . ILE A 1 403 ? 12.379 24.258 -15.625 1.00 49.28 403 ILE A C 1
ATOM 2998 O O . ILE A 1 403 ? 11.329 24.625 -15.103 1.00 49.28 403 ILE A O 1
ATOM 3002 N N . LEU A 1 404 ? 13.251 23.489 -14.961 1.00 44.09 404 LEU A N 1
ATOM 3003 C CA . LEU A 1 404 ? 13.004 23.000 -13.598 1.00 44.09 404 LEU A CA 1
ATOM 3004 C C . LEU A 1 404 ? 13.246 24.020 -12.500 1.00 44.09 404 LEU A C 1
ATOM 3006 O O . LEU A 1 404 ? 12.559 23.962 -11.484 1.00 44.09 404 LEU A O 1
ATOM 3010 N N . SER A 1 405 ? 14.198 24.938 -12.664 1.00 44.91 405 SER A N 1
ATOM 3011 C CA . SER A 1 405 ? 14.440 25.989 -11.665 1.00 44.91 405 SER A CA 1
ATOM 3012 C C . SER A 1 405 ? 13.229 26.921 -11.493 1.00 44.91 405 SER A C 1
ATOM 3014 O O . SER A 1 405 ? 13.115 27.624 -10.487 1.00 44.91 405 SER A O 1
ATOM 3016 N N . LEU A 1 406 ? 12.278 26.867 -12.430 1.00 52.28 406 LEU A N 1
ATOM 3017 C CA . LEU A 1 406 ? 10.979 27.530 -12.351 1.00 52.28 406 LEU A CA 1
ATOM 3018 C C . LEU A 1 406 ? 9.966 26.783 -11.456 1.00 52.28 406 LEU A C 1
ATOM 3020 O O . LEU A 1 406 ? 8.995 27.390 -10.998 1.00 52.28 406 LEU A O 1
ATOM 3024 N N . VAL A 1 407 ? 10.184 25.496 -11.153 1.00 48.34 407 VAL A N 1
ATOM 3025 C CA . VAL A 1 407 ? 9.275 24.652 -10.360 1.00 48.34 407 VAL A CA 1
ATOM 3026 C C . VAL A 1 407 ? 9.660 24.699 -8.877 1.00 48.34 407 VAL A C 1
ATOM 3028 O O . VAL A 1 407 ? 10.495 23.935 -8.399 1.00 48.34 407 VAL A O 1
ATOM 3031 N N . ARG A 1 408 ? 9.027 25.596 -8.112 1.00 62.78 408 ARG A N 1
ATOM 3032 C CA . ARG A 1 408 ? 9.178 25.646 -6.644 1.00 62.78 408 ARG A CA 1
ATOM 3033 C C . ARG A 1 408 ? 8.205 24.682 -5.970 1.00 62.78 408 ARG A C 1
ATOM 3035 O O . ARG A 1 408 ? 6.991 24.847 -6.095 1.00 62.78 408 ARG A O 1
ATOM 3042 N N . VAL A 1 409 ? 8.730 23.715 -5.215 1.00 53.38 409 VAL A N 1
ATOM 3043 C CA . VAL A 1 409 ? 7.937 22.666 -4.547 1.00 53.38 409 VAL A CA 1
ATOM 3044 C C . VAL A 1 409 ? 6.886 23.259 -3.598 1.00 53.38 409 VAL A C 1
ATOM 3046 O O . VAL A 1 409 ? 5.755 22.772 -3.586 1.00 53.38 409 VAL A O 1
ATOM 3049 N N . GLU A 1 410 ? 7.184 24.357 -2.886 1.00 58.47 410 GLU A N 1
ATOM 3050 C CA . GLU A 1 410 ? 6.186 25.006 -2.015 1.00 58.47 410 GLU A CA 1
ATOM 3051 C C . GLU A 1 410 ? 5.034 25.628 -2.814 1.00 58.47 410 GLU A C 1
ATOM 3053 O O . GLU A 1 410 ? 3.873 25.529 -2.417 1.00 58.47 410 GLU A O 1
ATOM 3058 N N . LYS A 1 411 ? 5.332 26.217 -3.982 1.00 69.81 411 LYS A N 1
ATOM 3059 C CA . LYS A 1 411 ? 4.302 26.756 -4.880 1.00 69.81 411 LYS A CA 1
ATOM 3060 C C . LYS A 1 411 ? 3.457 25.639 -5.487 1.00 69.81 411 LYS A C 1
ATOM 3062 O O . LYS A 1 411 ? 2.256 25.824 -5.633 1.00 69.81 411 LYS A O 1
ATOM 3067 N N . CYS A 1 412 ? 4.045 24.479 -5.787 1.00 62.19 412 CYS A N 1
ATOM 3068 C CA . CYS A 1 412 ? 3.298 23.298 -6.228 1.00 62.19 412 CYS A CA 1
ATOM 3069 C C . CYS A 1 412 ? 2.351 22.769 -5.143 1.00 62.19 412 CYS A C 1
ATOM 3071 O O . CYS A 1 412 ? 1.204 22.468 -5.458 1.00 62.19 412 CYS A O 1
ATOM 3073 N N . LEU A 1 413 ? 2.787 22.696 -3.881 1.00 62.22 413 LEU A N 1
ATOM 3074 C CA . LEU A 1 413 ? 1.930 22.284 -2.761 1.00 62.22 413 LEU A CA 1
ATOM 3075 C C . LEU A 1 413 ? 0.759 23.254 -2.549 1.00 62.22 413 LEU A C 1
ATOM 3077 O O . LEU A 1 413 ? -0.386 22.817 -2.431 1.00 62.22 413 LEU A O 1
ATOM 3081 N N . ALA A 1 414 ? 1.032 24.562 -2.569 1.00 67.44 414 ALA A N 1
ATOM 3082 C CA . ALA A 1 414 ? -0.001 25.592 -2.462 1.00 67.44 414 ALA A CA 1
ATOM 3083 C C . ALA A 1 414 ? -0.964 25.575 -3.663 1.00 67.44 414 ALA A C 1
ATOM 3085 O O . ALA A 1 414 ? -2.168 25.747 -3.499 1.00 67.44 414 ALA A O 1
ATOM 3086 N N . CYS A 1 415 ? -0.444 25.327 -4.867 1.00 69.06 415 CYS A N 1
ATOM 3087 C CA . CYS A 1 415 ? -1.233 25.191 -6.088 1.00 69.06 415 CYS A CA 1
ATOM 3088 C C . CYS A 1 415 ? -2.158 23.966 -6.022 1.00 69.06 415 CYS A C 1
ATOM 3090 O O . CYS A 1 415 ? -3.351 24.095 -6.273 1.00 69.06 415 CYS A O 1
ATOM 3092 N N . LEU A 1 416 ? -1.642 22.803 -5.608 1.00 60.78 416 LEU A N 1
ATOM 3093 C CA . LEU A 1 416 ? -2.434 21.579 -5.456 1.00 60.78 416 LEU A CA 1
ATOM 3094 C C . LEU A 1 416 ? -3.597 21.770 -4.476 1.00 60.78 416 LEU A C 1
ATOM 3096 O O . LEU A 1 416 ? -4.727 21.441 -4.823 1.00 60.78 416 LEU A O 1
ATOM 3100 N N . SER A 1 417 ? -3.350 22.364 -3.305 1.00 60.84 417 SER A N 1
ATOM 3101 C CA . SER A 1 417 ? -4.423 22.649 -2.340 1.00 60.84 417 SER A CA 1
ATOM 3102 C C . SER A 1 417 ? -5.426 23.679 -2.880 1.00 60.84 417 SER A C 1
ATOM 3104 O O . SER A 1 417 ? -6.633 23.488 -2.767 1.00 60.84 417 SER A O 1
ATOM 3106 N N . ARG A 1 418 ? -4.961 24.717 -3.593 1.00 66.25 418 ARG A N 1
ATOM 3107 C CA . ARG A 1 418 ? -5.846 25.719 -4.215 1.00 66.25 418 ARG A CA 1
ATOM 3108 C C . ARG A 1 418 ? -6.793 25.130 -5.270 1.00 66.25 418 ARG A C 1
ATOM 3110 O O . ARG A 1 418 ? -7.887 25.653 -5.444 1.00 66.25 418 ARG A O 1
ATOM 3117 N N . TYR A 1 419 ? -6.390 24.061 -5.955 1.00 63.91 419 TYR A N 1
ATOM 3118 C CA . TYR A 1 419 ? -7.226 23.343 -6.925 1.00 63.91 419 TYR A CA 1
ATOM 3119 C C . TYR A 1 419 ? -8.022 22.174 -6.309 1.00 63.91 419 TYR A C 1
ATOM 3121 O O . TYR A 1 419 ? -8.578 21.364 -7.048 1.00 63.91 419 TYR A O 1
ATOM 3129 N N . GLY A 1 420 ? -8.094 22.069 -4.976 1.00 48.09 420 GLY A N 1
ATOM 3130 C CA . GLY A 1 420 ? -8.870 21.034 -4.280 1.00 48.09 420 GLY A CA 1
ATOM 3131 C C . GLY A 1 420 ? -8.193 19.660 -4.225 1.00 48.09 420 GLY A C 1
ATOM 3132 O O . GLY A 1 420 ? -8.821 18.668 -3.858 1.00 48.09 420 GLY A O 1
ATOM 3133 N N . PHE A 1 421 ? -6.903 19.573 -4.560 1.00 61.47 421 PHE A N 1
ATOM 3134 C CA . PHE A 1 421 ? -6.099 18.354 -4.434 1.00 61.47 421 PHE A CA 1
ATOM 3135 C C . PHE A 1 421 ? -5.427 18.270 -3.053 1.00 61.47 421 PHE A C 1
ATOM 3137 O O . PHE A 1 421 ? -4.209 18.086 -2.941 1.00 61.47 421 PHE A O 1
ATOM 3144 N N . ASP A 1 422 ? -6.221 18.373 -1.986 1.00 61.31 422 ASP A N 1
ATOM 3145 C CA . ASP A 1 422 ? -5.714 18.375 -0.606 1.00 61.31 422 ASP A CA 1
ATOM 3146 C C . ASP A 1 422 ? -5.094 17.029 -0.197 1.00 61.31 422 ASP A C 1
ATOM 3148 O O . ASP A 1 422 ? -4.124 16.988 0.558 1.00 61.31 422 ASP A O 1
ATOM 3152 N N . GLY A 1 423 ? -5.585 15.918 -0.755 1.00 64.31 423 GLY A N 1
ATOM 3153 C CA . GLY A 1 423 ? -5.029 14.577 -0.541 1.00 64.31 423 GLY A CA 1
ATOM 3154 C C . GLY A 1 423 ? -3.582 14.421 -1.043 1.00 64.31 423 GLY A C 1
ATOM 3155 O O . GLY A 1 423 ? -2.695 14.101 -0.246 1.00 64.31 423 GLY A O 1
ATOM 3156 N N . PRO A 1 424 ? -3.296 14.689 -2.335 1.00 62.91 424 PRO A N 1
ATOM 3157 C CA . PRO A 1 424 ? -1.933 14.705 -2.868 1.00 62.91 424 PRO A CA 1
ATOM 3158 C C . PRO A 1 424 ? -1.004 15.688 -2.147 1.00 62.91 424 PRO A C 1
ATOM 3160 O O . PRO A 1 424 ? 0.150 15.350 -1.866 1.00 62.91 424 PRO A O 1
ATOM 3163 N N . ALA A 1 425 ? -1.502 16.884 -1.811 1.00 63.59 425 ALA A N 1
ATOM 3164 C CA . ALA A 1 425 ? -0.740 17.877 -1.057 1.00 63.59 425 ALA A CA 1
ATOM 3165 C C . ALA A 1 425 ? -0.367 17.351 0.341 1.00 63.59 425 ALA A C 1
ATOM 3167 O O . ALA A 1 425 ? 0.788 17.464 0.764 1.00 63.59 425 ALA A O 1
ATOM 3168 N N . HIS A 1 426 ? -1.309 16.695 1.028 1.00 65.81 426 HIS A N 1
ATOM 3169 C CA . HIS A 1 426 ? -1.064 16.047 2.311 1.00 65.81 426 HIS A CA 1
ATOM 3170 C C . HIS A 1 426 ? -0.012 14.936 2.192 1.00 65.81 426 HIS A C 1
ATOM 3172 O O . HIS A 1 426 ? 0.982 14.974 2.919 1.00 65.81 426 HIS A O 1
ATOM 3178 N N . ALA A 1 427 ? -0.167 14.010 1.239 1.00 65.62 427 ALA A N 1
ATOM 3179 C CA . ALA A 1 427 ? 0.762 12.898 1.018 1.00 65.62 427 ALA A CA 1
ATOM 3180 C C . ALA A 1 427 ? 2.206 13.376 0.775 1.00 65.62 427 ALA A C 1
ATOM 3182 O O . ALA A 1 427 ? 3.146 12.877 1.401 1.00 65.62 427 ALA A O 1
ATOM 3183 N N . LEU A 1 428 ? 2.382 14.388 -0.083 1.00 64.75 428 LEU A N 1
ATOM 3184 C CA . LEU A 1 428 ? 3.692 14.973 -0.371 1.00 64.75 428 LEU A CA 1
ATOM 3185 C C . LEU A 1 428 ? 4.267 15.712 0.852 1.00 64.75 428 LEU A C 1
ATOM 3187 O O . LEU A 1 428 ? 5.455 15.580 1.147 1.00 64.75 428 LEU A O 1
ATOM 3191 N N . SER A 1 429 ? 3.436 16.428 1.616 1.00 67.50 429 SER A N 1
ATOM 3192 C CA . SER A 1 429 ? 3.876 17.117 2.839 1.00 67.50 429 SER A CA 1
ATOM 3193 C C . SER A 1 429 ? 4.313 16.153 3.952 1.00 67.50 429 SER A C 1
ATOM 3195 O O . SER A 1 429 ? 5.301 16.417 4.639 1.00 67.50 429 SER A O 1
ATOM 3197 N N . VAL A 1 430 ? 3.622 15.017 4.117 1.00 65.62 430 VAL A N 1
ATOM 3198 C CA . VAL A 1 430 ? 3.972 13.971 5.093 1.00 65.62 430 VAL A CA 1
ATOM 3199 C C . VAL A 1 430 ? 5.319 13.345 4.737 1.00 65.62 430 VAL A C 1
ATOM 3201 O O . VAL A 1 430 ? 6.162 13.163 5.619 1.00 65.62 430 VAL A O 1
ATOM 3204 N N . ALA A 1 431 ? 5.548 13.068 3.451 1.00 61.31 431 ALA A N 1
ATOM 3205 C CA . ALA A 1 431 ? 6.816 12.536 2.967 1.00 61.31 431 ALA A CA 1
ATOM 3206 C C . ALA A 1 431 ? 7.986 13.512 3.201 1.00 61.31 431 ALA A C 1
ATOM 3208 O O . ALA A 1 431 ? 9.047 13.096 3.667 1.00 61.31 431 ALA A O 1
ATOM 3209 N N . LEU A 1 432 ? 7.785 14.811 2.948 1.00 64.44 432 LEU A N 1
ATOM 3210 C CA . LEU A 1 432 ? 8.809 15.841 3.161 1.00 64.44 432 LEU A CA 1
ATOM 3211 C C . LEU A 1 432 ? 9.146 16.054 4.648 1.00 64.44 432 LEU A C 1
ATOM 3213 O O . LEU A 1 432 ? 10.324 16.142 4.989 1.00 64.44 432 LEU A O 1
ATOM 3217 N N . ARG A 1 433 ? 8.148 16.083 5.548 1.00 65.00 433 ARG A N 1
ATOM 3218 C CA . ARG A 1 433 ? 8.381 16.276 6.997 1.00 65.00 433 ARG A CA 1
ATOM 3219 C C . ARG A 1 433 ? 9.189 15.146 7.624 1.00 65.00 433 ARG A C 1
ATOM 3221 O O . ARG A 1 433 ? 10.053 15.407 8.450 1.00 65.00 433 ARG A O 1
ATOM 3228 N N . ARG A 1 434 ? 8.946 13.891 7.230 1.00 57.16 434 ARG A N 1
ATOM 3229 C CA . ARG A 1 434 ? 9.678 12.739 7.788 1.00 57.16 434 ARG A CA 1
ATOM 3230 C C . ARG A 1 434 ? 11.171 12.751 7.449 1.00 57.16 434 ARG A C 1
ATOM 3232 O O . ARG A 1 434 ? 11.951 12.211 8.220 1.00 57.16 434 ARG A O 1
ATOM 3239 N N . ARG A 1 435 ? 11.569 13.404 6.352 1.00 50.44 435 ARG A N 1
ATOM 3240 C CA . ARG A 1 435 ? 12.979 13.605 5.982 1.00 50.44 435 ARG A CA 1
ATOM 3241 C C . ARG A 1 435 ? 13.679 14.675 6.826 1.00 50.44 435 ARG A C 1
ATOM 3243 O O . ARG A 1 435 ? 14.888 14.644 6.943 1.00 50.44 435 ARG A O 1
ATOM 3250 N N . GLN A 1 436 ? 12.957 15.637 7.397 1.00 48.06 436 GLN A N 1
ATOM 3251 C CA . GLN A 1 436 ? 13.578 16.646 8.269 1.00 48.06 436 GLN A CA 1
ATOM 3252 C C . GLN A 1 436 ? 13.928 16.091 9.660 1.00 48.06 436 GLN A C 1
ATOM 3254 O O . GLN A 1 436 ? 14.624 16.756 10.419 1.00 48.06 436 GLN A O 1
ATOM 3259 N N . VAL A 1 437 ? 13.431 14.896 9.997 1.00 42.03 437 VAL A N 1
ATOM 3260 C CA . VAL A 1 437 ? 13.558 14.274 11.326 1.00 42.03 437 VAL A CA 1
ATOM 3261 C C . VAL A 1 437 ? 14.559 13.104 11.335 1.00 42.03 437 VAL A C 1
ATOM 3263 O O . VAL A 1 437 ? 14.899 12.615 12.408 1.00 42.03 437 VAL A O 1
ATOM 3266 N N . GLY A 1 438 ? 15.055 12.659 10.176 1.00 35.34 438 GLY A N 1
ATOM 3267 C CA . GLY A 1 438 ? 16.062 11.596 10.056 1.00 35.34 438 GLY A CA 1
ATOM 3268 C C . GLY A 1 438 ? 17.156 11.989 9.087 1.00 35.34 438 GLY A C 1
ATOM 3269 O O . GLY A 1 438 ? 18.314 11.613 9.359 1.00 35.34 438 GLY A O 1
#

Solvent-accessible surface area (backbone atoms only — not comparable to full-atom values): 23434 Å² total; per-residue (Å²): 104,52,38,32,32,38,31,35,62,91,86,46,45,48,49,61,47,51,49,57,42,52,52,56,38,50,78,69,71,47,54,52,21,34,37,37,55,44,70,47,69,55,96,47,92,91,52,75,39,53,33,30,30,34,31,35,42,76,80,64,48,74,40,83,36,33,37,53,35,88,90,44,88,70,44,56,47,73,53,95,72,96,79,79,64,64,76,24,50,30,34,38,41,42,72,57,46,70,51,31,60,74,64,35,89,62,28,69,51,72,77,66,61,51,46,50,28,40,40,35,26,30,40,58,93,43,48,68,56,48,20,60,71,68,75,45,75,63,78,39,78,40,46,52,80,43,91,56,38,57,62,50,52,49,44,66,69,69,43,76,50,54,39,56,47,33,17,51,49,3,44,52,49,19,50,49,56,50,53,50,45,52,50,41,60,71,62,62,47,83,62,45,62,49,53,52,36,39,51,49,41,43,52,42,54,61,43,23,76,73,30,91,58,39,43,59,35,21,52,21,23,45,38,14,26,52,52,37,53,74,35,96,90,27,75,55,58,67,65,34,55,49,38,35,52,34,20,46,46,26,18,48,28,25,60,77,55,39,99,37,68,65,16,37,23,51,12,16,19,48,22,17,20,48,42,44,43,53,52,51,53,51,49,36,71,74,55,40,70,58,49,50,65,65,38,39,62,58,26,50,55,51,16,64,74,68,74,42,94,78,51,55,50,67,58,52,55,48,48,51,21,51,50,41,5,49,53,24,6,50,53,30,29,51,49,51,54,54,48,52,54,47,51,61,50,46,77,73,43,94,79,88,89,83,87,86,87,88,87,89,87,82,81,78,78,65,59,60,68,57,51,55,55,49,52,60,68,72,62,72,69,58,69,66,63,57,49,56,54,50,52,54,54,51,53,55,52,52,53,48,40,60,62,47,74,70,64,50,67,69,58,50,41,53,48,33,41,74,72,70,37,48,53,65,32,47,16,46,50,55,42,54,54,58,60,79,77,108

pLDDT: mean 78.13, std 16.83, range [31.55, 98.31]

Radius of gyration: 30.67 Å; Cα contacts (8 Å, |Δi|>4): 609; chains: 1; bounding box: 75×47×92 Å

Nearest PDB structures (foldseek):
  8tef-assembly1_B  TM=3.709E-01  e=8.977E+00  Flavobacterium johnsoniae UW101

Foldseek 3Di:
DAFEEQEEAVPLCLLVLLVLLLVVCVVVVFWEWEWGKDADDDPDPPDGHQWIWIQTPPVRDTDTAWGAQPVDVVRIDGDDDDDAIDAGQEYEYEDCDPQLLVVHDCVVNLVVYHYNYYYYHYYNVCQVSVCVSNVHHRPYYHYSPPPCRSVVSNCVSVPDALLQLLLVLLLVLLVCCVVLVVVCVLLVDPCSLLVNLLVLLLSLLVSLVVHPHSLCSLLSLVLSLVSLCVDPVNLDPLVSVLSNVLSNLLSVLCVVPPSDLRSSLRSQLSSQLSSLVSVVVVCCVLVPCVVQVVCLVVQVVVCVVVVNPGGHSVNVSNVVSNVRSNVSSVSRSVSSVVVVVVVVVVVVDDDDDDDDDDDDDDPSRPPPVVVVVVVVVPPPDDVVVVVVSVVVVVVVSVVSSVVCVPDDPVVVLVVCVVVVNPSSSVSSVVSVVVVVVD

Mean predicted aligned error: 13.78 Å

Secondary structure (DSSP, 8-state):
-EEEEEE--TTSSHHHHHHHHHHHHHHTT--EEEEEEEE---SSTTSPPSEEEEEEETT--EEEEEEE-TTSSSSEEEPP--------SEEEEEEE-HHHHTT-TTHHHHHH---SEEEEEE-GGGHHHHHHHHTS--SEEE-TT-TTHHHHHHHHHH-S-HHHHHHHHHHHHHHHHHHHHHHHHHTT-TTHHHHHHHHHHHHHHHHHTT-SSGGGGHHHHHHHHHHHHTSTT---HHHHHHHHHHHHHHHHHHHHH-SSHHHHHHHHHHHHHHHHHHHHHHHHHHHTTHHHHHHHHHHHHHHHHTT-S---HHHHHHHHHHHHHHHHHHHHHHHHHHHHHHHHHHTS-------------SSGGGHHHHHHHHHHHHS---HHHHHHHHHHHHHHHHHHHHHHTT--HHHHHHHHHHTT-HHHHHHHHHHHHHHT--

Sequence (438 aa):
MLLIAVAGPVGAGKSTLLLGVAQALIEKGQSVAGFIQVAGERQQPGRGADTYDLVEIPSLQKTPWAVRDETLSPPYRFLPSERKVPPAEVVILDEIGREEIEGRGHSSLLESVRCEVLILGVRDTNVSAVEERLGRRFDLVIHPNDKAAKTRLLRLAIGPTDWESIGLFGAASGGVEATLGTGLHALQLPGRGQLLSTLQAIVLTAAAEGLREPARVGWVSVVSAGLKAALPSGSKVRPMVAIVVQGGLFALAIRMLGLTRLAAFVGGFLVGAWAMAQGILLQWLLVGSALGQAVDPLARWIADRLHLGHLSTLWILAGLVLLAGGLTGLIVTAFWSSRQKRLSMLRTQTAPTKTARPWLGQVAFFLPTLVVLSILVATGSTWEAAGWIALRAIGISLALAAILSLVRVEKCLACLSRYGFDGPAHALSVALRRRQVG